Protein 2QMX (pdb70)

Organism: Chlorobaculum tepidum (strain ATCC 49652 / DSM 12025 / NBRC 103806 / TLS) (NCBI:txid194439)

Secondary structure (DSSP, 8-state):
--EEEEES-TTSHHHHHHHHHSEEEEES-HHHHHHHHHTTS-SEEEEEEEESSS-B-HHHHHHHHHSSEEEEEEEEEE---EEEE-SS--TTT--B---HHHHHHTHHHHHH-TTSB----S-HHHHH--TTTT-TTB-EEE-HHHHHHTTPEEEESS-SS----EEEEEEEEETT----TTSSS--EEEEEEEEEEEEEE--TTHHHHHHHHHHTTTPPEEEEEEEE-SSSTTEEEEEEEEES-TTSHHHHHHHHHHHTT---EEEEEEEEE--/--EEEEES-TTSHHHHHHTTTSEEEEES-HHHHHHHHTTTS-SEEEEEEEESSS-B-HHHHHHHHHSSEEEEEEEEEE---EEEE-TT--TTT--B---HHHHHHTHHHHHH-TTSB----S-HHHHH--TTTT-TTB-EEE-HHHHHHTT-EEEEE--SS-S--EEEEEEEEETT---STTSSS--EEEEEEEEEEEEEE--TTHHHHHHHHHHTTTPPEEEEEEEE-SSSTTEEEEEEEEES-TTSHHHHHHHHHHHHH---EEEEEEEEE--

Foldseek 3Di:
DQEAEDEDDFQALQVVVSVLWGHYDYDPDLVRNLVCQVVVVDQKYKAFQAWQVGGGDVVNVVCLVPRLKAFAAKEKTWFKKFKWFAPVADPVQAQEEFAPVVCVLLVVVCVVRVSYDYDHDPGQLVRLCNLVVVDRRYIYIGHPSSCVVSVIDGPDIRSRVDTRGMTMITMMGRNVDSDQPSTPDGFDPVFKKWKKKFKAQQDVCGVVQLVCLQVVLVWAWPDKDWDPDDPPPRMIMMITMTGDACVPVSNVSSVVSCVVGTCMGINHIYHYRYD/DFEEEFEDDFQDLQCVQSVLFHHYDYDPDVVCQQVCQVPVVGFKYKDWAAKPPPGGDPVVVVVLVVGQKAFAAKEKGFFKKFKWFAVVADLVQAQEEFAVVVLVQLVVLCVVRVSYYYDHDPGQLVRCCNLVVPDRRYIYIGHPRSCVVSVIDTHDIRRGPDNGIMIMITMMGGNVSSDPPNTPDAFDPPQKKWKKKFKAQDDPCVVVQLVCLQVVLVKAWDDWDWDADPPDDGMIMIITMTTDACPDPSNVSSVVSNVVGTCMDTSYIYHYRDD

B-factor: mean 60.49, std 7.12, range [40.37, 94.0]

Nearest PDB structures (foldseek):
  2qmx-assembly1_A  TM=1.004E+00  e=1.480E-61  Chlorobaculum tepidum TLS
  6vh5-assembly1_C  TM=8.980E-01  e=3.978E-28  Brucella abortus 2308
  7am0-assembly2_C  TM=8.735E-01  e=8.843E-26  Komagataeibacter europaeus
  7am0-assembly1_A  TM=8.720E-01  e=1.238E-24  Komagataeibacter europaeus
  7alz-assembly1_B  TM=8.518E-01  e=1.428E-12  Komagataeibacter europaeus

Sequence (550 aa):
NWLIAYQGEPGAYSEIAALRFGEPLPCESFDDVFSAVTEQKADYAVIPIENSLGGSIHQNYDLLLRRPVVILAETFVKVEHCLLGLPGASVETATKASHPQALVQCHNFFATHPQIRAEAAYDTAGSAKKVAESRDKSALAIASKRAGELYGLDILKENLADEEWNITRFFCIAHENNPDISHLKVRPDVARQKTSIVFALPNEQGSLFRALATFALRGIDLTKIESRPSRKKAFEYLFYADFIGHREDQNVHNALENLREFATVKVLGSYGVVNPNWLIAYQGEPGAYSEIAALRFGEPLPCESFDDVFSAVTEQKADYAVIPIENSLGGSIHQNYDLLLRRPVVILAETFVKVEHCLLGLPGASVETATKASHPQALVQCHNFFATHPQIRAEAAYDTAGSAKVAESRDKSALAIASKRAGELYGLDILKENLADEEWNITRFFCIAHENNPDISHLKVRPDVARQKTSIVFALPNEQGSLFRALATFALRGIDLTKIESRPSRKKAFEYLFYADFIGHREDQNVHNALENLREFATVKVLGSYGVVNP

InterPro domains:
  IPR001086 Prephenate dehydratase [PF00800] (6-180)
  IPR001086 Prephenate dehydratase [PS51171] (5-178)
  IPR002912 ACT domain [PF01842] (199-263)
  IPR002912 ACT domain [PS51671] (199-276)
  IPR008242 Bifunctional P-protein, chorismate mutase/prephenate dehydratase [PIRSF001500] (6-275)
  IPR018528 Prephenate dehydratase, conserved site [PS00858] (225-232)
  IPR045865 ACT-like domain [SSF55021] (194-276)

Solvent-accessible surface area: 23263 Å² total

CATH classification: 3.40.190.10 (+2 more: 3.40.190.10, 3.30.70.260)

Radius of gyration: 23.87 Å; Cα contacts (8 Å, |Δi|>4): 1376; chains: 2; bounding box: 59×63×48 Å

Structure (mmCIF, N/CA/C/O backbone):
data_2QMX
#
_entry.id   2QMX
#
_cell.length_a   86.870
_cell.length_b   127.886
_cell.length_c   56.595
_cell.angle_alpha   90.00
_cell.angle_beta   90.00
_cell.angle_gamma   90.00
#
_symmetry.space_group_name_H-M   'P 21 21 2'
#
loop_
_entity.id
_entity.type
_entity.pdbx_description
1 polymer 'Prephenate dehydratase'
2 non-polymer 'ACETATE ION'
3 non-polymer PHENYLALANINE
4 non-polymer 1,2-ETHANEDIOL
5 water water
#
loop_
_atom_site.group_PDB
_atom_site.id
_atom_site.type_symbol
_atom_site.label_atom_id
_atom_site.label_alt_id
_atom_site.label_comp_id
_atom_site.label_asym_id
_atom_site.label_entity_id
_atom_site.label_seq_id
_atom_site.pdbx_PDB_ins_code
_atom_site.Cartn_x
_atom_site.Cartn_y
_atom_site.Cartn_z
_atom_site.occupancy
_atom_site.B_iso_or_equiv
_atom_site.auth_seq_id
_atom_site.auth_comp_id
_atom_site.auth_asym_id
_atom_site.auth_atom_id
_atom_site.pdbx_PDB_model_num
ATOM 1 N N . ASN A 1 6 ? 35.417 29.422 25.976 1.00 68.68 3 ASN A N 1
ATOM 2 C CA . ASN A 1 6 ? 34.599 30.640 25.934 1.00 68.57 3 ASN A CA 1
ATOM 3 C C . ASN A 1 6 ? 33.458 30.333 26.874 1.00 68.56 3 ASN A C 1
ATOM 4 O O . ASN A 1 6 ? 32.961 29.206 26.887 1.00 69.19 3 ASN A O 1
ATOM 9 N N . TRP A 1 7 ? 33.063 31.310 27.692 1.00 67.86 4 TRP A N 1
ATOM 10 C CA . TRP A 1 7 ? 31.804 31.222 28.440 1.00 66.25 4 TRP A CA 1
ATOM 11 C C . TRP A 1 7 ? 30.777 32.131 27.811 1.00 64.87 4 TRP A C 1
ATOM 12 O O . TRP A 1 7 ? 29.767 32.451 28.426 1.00 65.05 4 TRP A O 1
ATOM 23 N N . LEU A 1 8 ? 31.020 32.526 26.572 1.00 62.69 5 LEU A N 1
ATOM 24 C CA . LEU A 1 8 ? 30.108 33.404 25.895 1.00 60.49 5 LEU A CA 1
ATOM 25 C C . LEU A 1 8 ? 28.913 32.603 25.388 1.00 59.06 5 LEU A C 1
ATOM 26 O O . LEU A 1 8 ? 29.093 31.464 24.906 1.00 58.79 5 LEU A O 1
ATOM 31 N N . ILE A 1 9 ? 27.706 33.176 25.545 1.00 56.05 6 ILE A N 1
ATOM 32 C CA . ILE A 1 9 ? 26.497 32.582 24.992 1.00 54.31 6 ILE A CA 1
ATOM 33 C C . ILE A 1 9 ? 25.949 33.532 23.950 1.00 54.78 6 ILE A C 1
ATOM 34 O O . ILE A 1 9 ? 25.392 34.595 24.301 1.00 55.24 6 ILE A O 1
ATOM 39 N N . ALA A 1 10 ? 26.144 33.189 22.675 1.00 55.12 7 ALA A N 1
ATOM 40 C CA . ALA A 1 10 ? 25.649 34.020 21.543 1.00 55.31 7 ALA A CA 1
ATOM 41 C C . ALA A 1 10 ? 24.165 34.170 21.625 1.00 55.65 7 ALA A C 1
ATOM 42 O O . ALA A 1 10 ? 23.453 33.198 21.832 1.00 56.31 7 ALA A O 1
ATOM 44 N N . TYR A 1 11 ? 23.666 35.372 21.430 1.00 55.94 8 TYR A N 1
ATOM 45 C CA . TYR A 1 11 ? 22.225 35.482 21.148 1.00 56.46 8 TYR A CA 1
ATOM 46 C C . TYR A 1 11 ? 21.880 36.656 20.217 1.00 56.04 8 TYR A C 1
ATOM 47 O O . TYR A 1 11 ? 22.655 37.560 20.010 1.00 55.10 8 TYR A O 1
ATOM 56 N N . GLN A 1 12 ? 20.682 36.597 19.668 1.00 57.02 9 GLN A N 1
ATOM 57 C CA . GLN A 1 12 ? 20.108 37.633 18.849 1.00 58.69 9 GLN A CA 1
ATOM 58 C C . GLN A 1 12 ? 19.368 38.723 19.667 1.00 59.00 9 GLN A C 1
ATOM 59 O O . GLN A 1 12 ? 18.339 38.452 20.323 1.00 58.58 9 GLN A O 1
ATOM 65 N N . GLY A 1 13 ? 19.877 39.956 19.595 1.00 58.72 10 GLY A N 1
ATOM 66 C CA . GLY A 1 13 ? 19.246 41.077 20.295 1.00 56.99 10 GLY A CA 1
ATOM 67 C C . GLY A 1 13 ? 20.275 41.890 21.067 1.00 56.84 10 GLY A C 1
ATOM 68 O O . GLY A 1 13 ? 21.506 41.840 20.773 1.00 55.73 10 GLY A O 1
ATOM 69 N N . GLU A 1 14 ? 19.774 42.601 22.078 1.00 55.16 11 GLU A N 1
ATOM 70 C CA . GLU A 1 14 ? 20.587 43.456 22.896 1.00 55.06 11 GLU A CA 1
ATOM 71 C C . GLU A 1 14 ? 20.256 43.254 24.349 1.00 54.62 11 GLU A C 1
ATOM 72 O O . GLU A 1 14 ? 19.397 42.420 24.661 1.00 55.84 11 GLU A O 1
ATOM 78 N N . PRO A 1 15 ? 21.019 43.906 25.260 1.00 54.11 12 PRO A N 1
ATOM 79 C CA . PRO A 1 15 ? 20.676 43.683 26.653 1.00 53.86 12 PRO A CA 1
ATOM 80 C C . PRO A 1 15 ? 19.236 43.998 27.024 1.00 55.14 12 PRO A C 1
ATOM 81 O O . PRO A 1 15 ? 18.615 44.989 26.559 1.00 54.36 12 PRO A O 1
ATOM 85 N N . GLY A 1 16 ? 18.708 43.097 27.837 1.00 55.78 13 GLY A N 1
ATOM 86 C CA . GLY A 1 16 ? 17.344 43.200 28.309 1.00 57.27 13 GLY A CA 1
ATOM 87 C C . GLY A 1 16 ? 16.298 42.467 27.492 1.00 57.64 13 GLY A C 1
ATOM 88 O O . GLY A 1 16 ? 15.158 42.323 27.999 1.00 58.64 13 GLY A O 1
ATOM 89 N N . ALA A 1 17 ? 16.650 42.098 26.237 1.00 56.25 14 ALA A N 1
ATOM 90 C CA . ALA A 1 17 ? 15.875 41.199 25.379 1.00 55.38 14 ALA A CA 1
ATOM 91 C C . ALA A 1 17 ? 15.619 39.863 26.090 1.00 55.14 14 ALA A C 1
ATOM 92 O O . ALA A 1 17 ? 16.477 39.359 26.852 1.00 53.65 14 ALA A O 1
ATOM 94 N N . TYR A 1 18 ? 14.459 39.254 25.815 1.00 55.50 15 TYR A N 1
ATOM 95 C CA . TYR A 1 18 ? 14.141 37.973 26.455 1.00 55.03 15 TYR A CA 1
ATOM 96 C C . TYR A 1 18 ? 15.171 36.886 26.145 1.00 55.61 15 TYR A C 1
ATOM 97 O O . TYR A 1 18 ? 15.474 36.104 27.022 1.00 54.92 15 TYR A O 1
ATOM 106 N N . SER A 1 19 ? 15.663 36.871 24.896 1.00 55.92 16 SER A N 1
ATOM 107 C CA . SER A 1 19 ? 16.835 36.113 24.437 1.00 56.76 16 SER A CA 1
ATOM 108 C C . SER A 1 19 ? 18.107 36.237 25.306 1.00 57.31 16 SER A C 1
ATOM 109 O O . SER A 1 19 ? 18.834 35.292 25.436 1.00 57.13 16 SER A O 1
ATOM 112 N N . GLU A 1 20 ? 18.383 37.423 25.810 1.00 57.81 17 GLU A N 1
ATOM 113 C CA . GLU A 1 20 ? 19.483 37.651 26.721 1.00 58.27 17 GLU A CA 1
ATOM 114 C C . GLU A 1 20 ? 19.157 37.009 28.040 1.00 58.93 17 GLU A C 1
ATOM 115 O O . GLU A 1 20 ? 19.955 36.321 28.616 1.00 59.32 17 GLU A O 1
ATOM 121 N N . ILE A 1 21 ? 17.951 37.236 28.495 1.00 58.08 18 ILE A N 1
ATOM 122 C CA . ILE A 1 21 ? 17.458 36.611 29.737 1.00 57.86 18 ILE A CA 1
ATOM 123 C C . ILE A 1 21 ? 17.802 35.128 29.727 1.00 57.68 18 ILE A C 1
ATOM 124 O O . ILE A 1 21 ? 18.305 34.575 30.733 1.00 59.65 18 ILE A O 1
ATOM 129 N N . ALA A 1 22 ? 17.579 34.499 28.594 1.00 56.21 19 ALA A N 1
ATOM 130 C CA . ALA A 1 22 ? 17.870 33.078 28.436 1.00 56.20 19 ALA A CA 1
ATOM 131 C C . ALA A 1 22 ? 19.341 32.820 28.433 1.00 56.04 19 ALA A C 1
ATOM 132 O O . ALA A 1 22 ? 19.792 31.838 29.024 1.00 56.29 19 ALA A O 1
ATOM 134 N N . ALA A 1 23 ? 20.125 33.679 27.786 1.00 55.38 20 ALA A N 1
ATOM 135 C CA . ALA A 1 23 ? 21.555 33.366 27.713 1.00 55.30 20 ALA A CA 1
ATOM 136 C C . ALA A 1 23 ? 22.175 33.524 29.094 1.00 54.24 20 ALA A C 1
ATOM 137 O O . ALA A 1 23 ? 23.017 32.756 29.456 1.00 54.44 20 ALA A O 1
ATOM 139 N N . LEU A 1 24 ? 21.688 34.488 29.862 1.00 53.91 21 LEU A N 1
ATOM 140 C CA . LEU A 1 24 ? 21.987 34.596 31.281 1.00 53.93 21 LEU A CA 1
ATOM 141 C C . LEU A 1 24 ? 21.815 33.351 32.136 1.00 53.00 21 LEU A C 1
ATOM 142 O O . LEU A 1 24 ? 22.588 33.194 33.103 1.00 52.35 21 LEU A O 1
ATOM 147 N N . ARG A 1 25 ? 20.866 32.473 31.777 1.00 51.61 22 ARG A N 1
ATOM 148 C CA . ARG A 1 25 ? 20.639 31.220 32.535 1.00 52.02 22 ARG A CA 1
ATOM 149 C C . ARG A 1 25 ? 21.790 30.245 32.268 1.00 52.21 22 ARG A C 1
ATOM 150 O O . ARG A 1 25 ? 22.080 29.372 33.085 1.00 51.84 22 ARG A O 1
ATOM 158 N N . PHE A 1 26 ? 22.472 30.466 31.136 1.00 53.26 23 PHE A N 1
ATOM 159 C CA . PHE A 1 26 ? 23.684 29.716 30.729 1.00 54.21 23 PHE A CA 1
ATOM 160 C C . PHE A 1 26 ? 25.071 30.356 30.865 1.00 54.59 23 PHE A C 1
ATOM 161 O O . PHE A 1 26 ? 26.047 29.626 31.081 1.00 54.73 23 PHE A O 1
ATOM 169 N N . GLY A 1 27 ? 25.187 31.682 30.738 1.00 55.09 24 GLY A N 1
ATOM 170 C CA . GLY A 1 27 ? 26.505 32.312 30.855 1.00 54.82 24 GLY A CA 1
ATOM 171 C C . GLY A 1 27 ? 26.592 33.790 30.504 1.00 55.30 24 GLY A C 1
ATOM 172 O O . GLY A 1 27 ? 25.692 34.579 30.811 1.00 55.28 24 GLY A O 1
ATOM 173 N N . GLU A 1 28 ? 27.694 34.158 29.865 1.00 55.13 25 GLU A N 1
ATOM 174 C CA . GLU A 1 28 ? 27.972 35.541 29.568 1.00 56.69 25 GLU A CA 1
ATOM 175 C C . GLU A 1 28 ? 27.469 35.834 28.157 1.00 56.67 25 GLU A C 1
ATOM 176 O O . GLU A 1 28 ? 27.943 35.243 27.180 1.00 57.17 25 GLU A O 1
ATOM 182 N N . PRO A 1 29 ? 26.447 36.704 28.049 1.00 56.72 26 PRO A N 1
ATOM 183 C CA . PRO A 1 29 ? 25.807 36.895 26.723 1.00 56.40 26 PRO A CA 1
ATOM 184 C C . PRO A 1 29 ? 26.678 37.675 25.718 1.00 56.02 26 PRO A C 1
ATOM 185 O O . PRO A 1 29 ? 27.193 38.708 26.042 1.00 56.31 26 PRO A O 1
ATOM 189 N N . LEU A 1 30 ? 26.828 37.147 24.517 1.00 55.88 27 LEU A N 1
ATOM 190 C CA . LEU A 1 30 ? 27.380 37.863 23.413 1.00 55.16 27 LEU A CA 1
ATOM 191 C C . LEU A 1 30 ? 26.231 38.177 22.552 1.00 55.18 27 LEU A C 1
ATOM 192 O O . LEU A 1 30 ? 25.769 37.286 21.890 1.00 55.69 27 LEU A O 1
ATOM 197 N N . PRO A 1 31 ? 25.846 39.463 22.425 1.00 55.77 28 PRO A N 1
ATOM 198 C CA . PRO A 1 31 ? 24.711 39.755 21.540 1.00 55.24 28 PRO A CA 1
ATOM 199 C C . PRO A 1 31 ? 25.137 39.757 20.066 1.00 56.64 28 PRO A C 1
ATOM 200 O O . PRO A 1 31 ? 26.303 40.105 19.739 1.00 53.10 28 PRO A O 1
ATOM 204 N N . CYS A 1 32 ? 24.165 39.407 19.206 1.00 57.82 29 CYS A N 1
ATOM 205 C CA . CYS A 1 32 ? 24.390 39.232 17.787 1.00 60.29 29 CYS A CA 1
ATOM 206 C C . CYS A 1 32 ? 23.278 39.879 16.928 1.00 62.05 29 CYS A C 1
ATOM 207 O O . CYS A 1 32 ? 22.133 40.007 17.352 1.00 61.04 29 CYS A O 1
ATOM 210 N N . GLU A 1 33 ? 23.611 40.261 15.697 1.00 64.23 30 GLU A N 1
ATOM 211 C CA . GLU A 1 33 ? 22.641 40.962 14.892 1.00 66.68 30 GLU A CA 1
ATOM 212 C C . GLU A 1 33 ? 21.490 40.032 14.560 1.00 67.71 30 GLU A C 1
ATOM 213 O O . GLU A 1 33 ? 20.305 40.444 14.592 1.00 68.04 30 GLU A O 1
ATOM 219 N N . SER A 1 34 ? 21.818 38.766 14.282 1.00 68.43 31 SER A N 1
ATOM 220 C CA . SER A 1 34 ? 20.800 37.813 13.795 1.00 68.04 31 SER A CA 1
ATOM 221 C C . SER A 1 34 ? 20.969 36.322 14.204 1.00 68.28 31 SER A C 1
ATOM 222 O O . SER A 1 34 ? 21.964 35.892 14.849 1.00 66.83 31 SER A O 1
ATOM 225 N N . PHE A 1 35 ? 19.962 35.543 13.812 1.00 68.30 32 PHE A N 1
ATOM 226 C CA . PHE A 1 35 ? 19.944 34.103 14.080 1.00 67.93 32 PHE A CA 1
ATOM 227 C C . PHE A 1 35 ? 21.150 33.517 13.350 1.00 67.89 32 PHE A C 1
ATOM 228 O O . PHE A 1 35 ? 22.000 32.857 13.930 1.00 68.83 32 PHE A O 1
ATOM 236 N N . ASP A 1 36 ? 21.223 33.831 12.064 1.00 67.13 33 ASP A N 1
ATOM 237 C CA . ASP A 1 36 ? 22.242 33.378 11.183 1.00 65.96 33 ASP A CA 1
ATOM 238 C C . ASP A 1 36 ? 23.604 33.746 11.822 1.00 65.78 33 ASP A C 1
ATOM 239 O O . ASP A 1 36 ? 24.455 32.890 11.992 1.00 66.53 33 ASP A O 1
ATOM 244 N N . ASP A 1 37 ? 23.775 34.997 12.228 1.00 64.78 34 ASP A N 1
ATOM 245 C CA . ASP A 1 37 ? 24.905 35.431 13.060 1.00 64.74 34 ASP A CA 1
ATOM 246 C C . ASP A 1 37 ? 25.174 34.658 14.396 1.00 64.68 34 ASP A C 1
ATOM 247 O O . ASP A 1 37 ? 26.340 34.449 14.753 1.00 64.15 34 ASP A O 1
ATOM 252 N N . VAL A 1 38 ? 24.117 34.220 15.100 1.00 64.33 35 VAL A N 1
ATOM 253 C CA . VAL A 1 38 ? 24.228 33.506 16.389 1.00 64.44 35 VAL A CA 1
ATOM 254 C C . VAL A 1 38 ? 24.829 32.127 16.153 1.00 64.96 35 VAL A C 1
ATOM 255 O O . VAL A 1 38 ? 25.798 31.720 16.836 1.00 65.84 35 VAL A O 1
ATOM 259 N N . PHE A 1 39 ? 24.262 31.393 15.189 1.00 63.68 36 PHE A N 1
ATOM 260 C CA . PHE A 1 39 ? 24.897 30.137 14.773 1.00 63.44 36 PHE A CA 1
ATOM 261 C C . PHE A 1 39 ? 26.349 30.293 14.351 1.00 62.16 36 PHE A C 1
ATOM 262 O O . PHE A 1 39 ? 27.125 29.398 14.560 1.00 62.18 36 PHE A O 1
ATOM 270 N N . SER A 1 40 ? 26.717 31.418 13.762 1.00 62.96 37 SER A N 1
ATOM 271 C CA . SER A 1 40 ? 28.098 31.602 13.243 1.00 63.78 37 SER A CA 1
ATOM 272 C C . SER A 1 40 ? 29.155 31.959 14.316 1.00 63.34 37 SER A C 1
ATOM 273 O O . SER A 1 40 ? 30.354 31.689 14.156 1.00 63.23 37 SER A O 1
ATOM 276 N N . ALA A 1 41 ? 28.701 32.591 15.395 1.00 63.25 38 ALA A N 1
ATOM 277 C CA . ALA A 1 41 ? 29.532 32.842 16.558 1.00 63.12 38 ALA A CA 1
ATOM 278 C C . ALA A 1 41 ? 30.035 31.475 17.101 1.00 63.26 38 ALA A C 1
ATOM 279 O O . ALA A 1 41 ? 31.183 31.354 17.529 1.00 62.27 38 ALA A O 1
ATOM 281 N N . VAL A 1 42 ? 29.162 30.453 17.049 1.00 63.94 39 VAL A N 1
ATOM 282 C CA . VAL A 1 42 ? 29.533 29.094 17.467 1.00 64.15 39 VAL A CA 1
ATOM 283 C C . VAL A 1 42 ? 30.456 28.436 16.442 1.00 65.56 39 VAL A C 1
ATOM 284 O O . VAL A 1 42 ? 31.595 28.078 16.789 1.00 65.27 39 VAL A O 1
ATOM 288 N N . THR A 1 43 ? 29.999 28.324 15.189 1.00 66.99 40 THR A N 1
ATOM 289 C CA . THR A 1 43 ? 30.839 27.776 14.076 1.00 68.33 40 THR A CA 1
ATOM 290 C C . THR A 1 43 ? 32.276 28.322 14.104 1.00 69.35 40 THR A C 1
ATOM 291 O O . THR A 1 43 ? 33.254 27.557 14.229 1.00 70.75 40 THR A O 1
ATOM 295 N N . GLU A 1 44 ? 32.431 29.638 14.017 1.00 70.04 41 GLU A N 1
ATOM 296 C CA . GLU A 1 44 ? 33.778 30.172 13.891 1.00 70.37 41 GLU A CA 1
ATOM 297 C C . GLU A 1 44 ? 34.478 30.500 15.215 1.00 69.21 41 GLU A C 1
ATOM 298 O O . GLU A 1 44 ? 35.527 31.132 15.228 1.00 69.36 41 GLU A O 1
ATOM 304 N N . GLN A 1 45 ? 33.903 30.012 16.311 1.00 68.36 42 GLN A N 1
ATOM 305 C CA . GLN A 1 45 ? 34.559 29.942 17.626 1.00 67.27 42 GLN A CA 1
ATOM 306 C C . GLN A 1 45 ? 34.689 31.270 18.349 1.00 66.36 42 GLN A C 1
ATOM 307 O O . GLN A 1 45 ? 35.574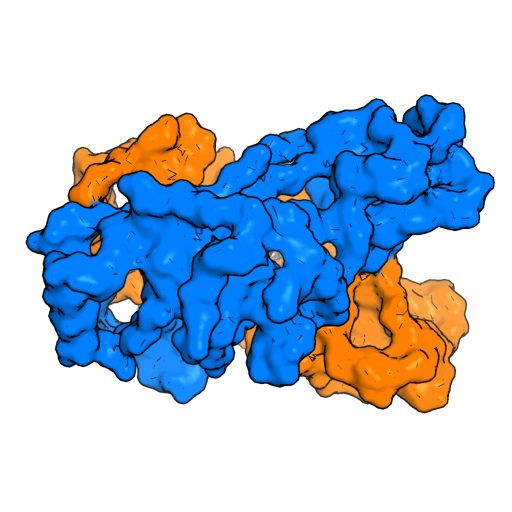 31.452 19.200 1.00 65.24 42 GLN A O 1
ATOM 313 N N . LYS A 1 46 ? 33.775 32.191 18.029 1.00 65.22 43 LYS A N 1
ATOM 314 C CA . LYS A 1 46 ? 33.643 33.441 18.811 1.00 64.77 43 LYS A CA 1
ATOM 315 C C . LYS A 1 46 ? 33.077 33.120 20.211 1.00 63.05 43 LYS A C 1
ATOM 316 O O . LYS A 1 46 ? 33.494 33.722 21.221 1.00 63.30 43 LYS A O 1
ATOM 322 N N . ALA A 1 47 ? 32.186 32.126 20.232 1.00 60.32 44 ALA A N 1
ATOM 323 C CA . ALA A 1 47 ? 31.462 31.659 21.394 1.00 58.55 44 ALA A CA 1
ATOM 324 C C . ALA A 1 47 ? 31.324 30.130 21.374 1.00 57.72 44 ALA A C 1
ATOM 325 O O . ALA A 1 47 ? 31.094 29.493 20.321 1.00 57.11 44 ALA A O 1
ATOM 327 N N . ASP A 1 48 ? 31.483 29.541 22.555 1.00 56.62 45 ASP A N 1
ATOM 328 C CA . ASP A 1 48 ? 31.206 28.120 22.742 1.00 56.30 45 ASP A CA 1
ATOM 329 C C . ASP A 1 48 ? 29.710 27.762 22.699 1.00 55.19 45 ASP A C 1
ATOM 330 O O . ASP A 1 48 ? 29.336 26.676 22.349 1.00 54.09 45 ASP A O 1
ATOM 335 N N . TYR A 1 49 ? 28.864 28.690 23.084 1.00 55.06 46 TYR A N 1
ATOM 336 C CA . TYR A 1 49 ? 27.452 28.384 23.268 1.00 55.38 46 TYR A CA 1
ATOM 337 C C . TYR A 1 49 ? 26.595 29.427 22.608 1.00 56.10 46 TYR A C 1
ATOM 338 O O . TYR A 1 49 ? 27.089 30.453 22.069 1.00 56.09 46 TYR A O 1
ATOM 347 N N . ALA A 1 50 ? 25.304 29.147 22.650 1.00 56.17 47 ALA A N 1
ATOM 348 C CA . ALA A 1 50 ? 24.307 30.007 22.072 1.00 56.70 47 ALA A CA 1
ATOM 349 C C . ALA A 1 50 ? 22.999 29.471 22.538 1.00 57.21 47 ALA A C 1
ATOM 350 O O . ALA A 1 50 ? 22.875 28.278 22.812 1.00 58.63 47 ALA A O 1
ATOM 352 N N . VAL A 1 51 ? 22.008 30.344 22.586 1.00 58.13 48 VAL A N 1
ATOM 353 C CA . VAL A 1 51 ? 20.658 30.008 22.999 1.00 57.90 48 VAL A CA 1
ATOM 354 C C . VAL A 1 51 ? 19.809 30.452 21.804 1.00 58.58 48 VAL A C 1
ATOM 355 O O . VAL A 1 51 ? 19.930 31.583 21.383 1.00 58.32 48 VAL A O 1
ATOM 359 N N . ILE A 1 52 ? 19.008 29.562 21.210 1.00 60.01 49 ILE A N 1
ATOM 360 C CA . ILE A 1 52 ? 18.080 29.985 20.117 1.00 61.15 49 ILE A CA 1
ATOM 361 C C . ILE A 1 52 ? 16.604 29.728 20.445 1.00 59.45 49 ILE A C 1
ATOM 362 O O . ILE A 1 52 ? 16.228 28.683 20.972 1.00 59.64 49 ILE A O 1
ATOM 367 N N . PRO A 1 53 ? 15.770 30.706 20.129 1.00 57.73 50 PRO A N 1
ATOM 368 C CA . PRO A 1 53 ? 14.380 30.544 20.409 1.00 55.96 50 PRO A CA 1
ATOM 369 C C . PRO A 1 53 ? 13.901 29.557 19.395 1.00 56.95 50 PRO A C 1
ATOM 370 O O . PRO A 1 53 ? 14.202 29.729 18.145 1.00 56.86 50 PRO A O 1
ATOM 374 N N . ILE A 1 54 ? 13.159 28.551 19.877 1.00 54.66 51 ILE A N 1
ATOM 375 C CA . ILE A 1 54 ? 12.739 27.496 18.978 1.00 56.30 51 ILE A CA 1
ATOM 376 C C . ILE A 1 54 ? 11.216 27.465 18.683 1.00 57.20 51 ILE A C 1
ATOM 377 O O . ILE A 1 54 ? 10.792 27.124 17.565 1.00 56.07 51 ILE A O 1
ATOM 382 N N . GLU A 1 55 ? 10.434 27.911 19.684 1.00 58.00 52 GLU A N 1
ATOM 383 C CA . GLU A 1 55 ? 8.972 27.956 19.651 1.00 58.32 52 GLU A CA 1
ATOM 384 C C . GLU A 1 55 ? 8.524 28.964 20.672 1.00 56.98 52 GLU A C 1
ATOM 385 O O . GLU A 1 55 ? 9.175 29.167 21.690 1.00 57.50 52 GLU A O 1
ATOM 391 N N . ASN A 1 56 ? 7.336 29.503 20.438 1.00 56.94 53 ASN A N 1
ATOM 392 C CA . ASN A 1 56 ? 6.665 30.393 21.330 1.00 56.29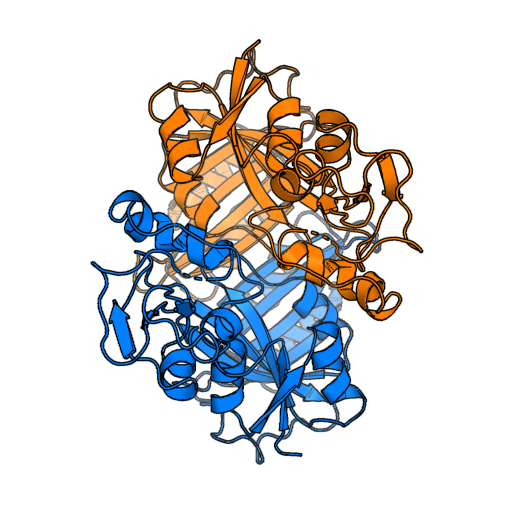 53 ASN A CA 1
ATOM 393 C C . ASN A 1 56 ? 5.237 29.914 21.325 1.00 56.98 53 ASN A C 1
ATOM 394 O O . ASN A 1 56 ? 4.623 29.608 20.270 1.00 56.26 53 ASN A O 1
ATOM 399 N N . SER A 1 57 ? 4.716 29.837 22.539 1.00 58.07 54 SER A N 1
ATOM 400 C CA . SER A 1 57 ? 3.344 29.453 22.814 1.00 59.07 54 SER A CA 1
ATOM 401 C C . SER A 1 57 ? 2.275 30.217 21.980 1.00 59.23 54 SER A C 1
ATOM 402 O O . SER A 1 57 ? 1.217 29.692 21.718 1.00 61.04 54 SER A O 1
ATOM 405 N N . LEU A 1 58 ? 2.538 31.446 21.573 1.00 58.92 55 LEU A N 1
ATOM 406 C CA . LEU A 1 58 ? 1.544 32.278 20.873 1.00 58.52 55 LEU A CA 1
ATOM 407 C C . LEU A 1 58 ? 1.792 32.246 19.338 1.00 58.58 55 LEU A C 1
ATOM 408 O O . LEU A 1 58 ? 0.836 32.309 18.526 1.00 57.67 55 LEU A O 1
ATOM 413 N N . GLY A 1 59 ? 3.071 32.230 18.960 1.00 57.00 56 GLY A N 1
ATOM 414 C CA . GLY A 1 59 ? 3.451 31.978 17.592 1.00 59.55 56 GLY A CA 1
ATOM 415 C C . GLY A 1 59 ? 3.677 30.478 17.360 1.00 60.36 56 GLY A C 1
ATOM 416 O O . GLY A 1 59 ? 2.966 29.599 17.858 1.00 62.48 56 GLY A O 1
ATOM 417 N N . GLY A 1 60 ? 4.634 30.150 16.546 1.00 60.35 57 GLY A N 1
ATOM 418 C CA . GLY A 1 60 ? 4.857 28.758 16.266 1.00 59.39 57 GLY A CA 1
ATOM 419 C C . GLY A 1 60 ? 6.260 28.384 16.684 1.00 59.85 57 GLY A C 1
ATOM 420 O O . GLY A 1 60 ? 6.935 29.052 17.507 1.00 59.18 57 GLY A O 1
ATOM 421 N N . SER A 1 61 ? 6.634 27.255 16.124 1.00 60.28 58 SER A N 1
ATOM 422 C CA . SER A 1 61 ? 7.979 26.821 15.903 1.00 59.89 58 SER A CA 1
ATOM 423 C C . SER A 1 61 ? 8.693 27.796 15.001 1.00 60.71 58 SER A C 1
ATOM 424 O O . SER A 1 61 ? 8.094 28.297 14.051 1.00 61.12 58 SER A O 1
ATOM 427 N N . ILE A 1 62 ? 9.961 28.093 15.313 1.00 60.19 59 ILE A N 1
ATOM 428 C CA . ILE A 1 62 ? 10.731 28.944 14.424 1.00 60.19 59 ILE A CA 1
ATOM 429 C C . ILE A 1 62 ? 11.525 28.116 13.404 1.00 59.63 59 ILE A C 1
ATOM 430 O O . ILE A 1 62 ? 12.682 27.704 13.663 1.00 59.33 59 ILE A O 1
ATOM 435 N N . HIS A 1 63 ? 10.902 27.931 12.224 1.00 60.02 60 HIS A N 1
ATOM 436 C CA . HIS A 1 63 ? 11.433 27.031 11.154 1.00 59.40 60 HIS A CA 1
ATOM 437 C C . HIS A 1 63 ? 12.780 27.447 10.584 1.00 58.83 60 HIS A C 1
ATOM 438 O O . HIS A 1 63 ? 13.583 26.618 10.150 1.00 60.49 60 HIS A O 1
ATOM 445 N N . GLN A 1 64 ? 13.044 28.732 10.623 1.00 59.33 61 GLN A N 1
ATOM 446 C CA . GLN A 1 64 ? 14.381 29.296 10.373 1.00 60.28 61 GLN A CA 1
ATOM 447 C C . GLN A 1 64 ? 15.486 28.763 11.275 1.00 59.50 61 GLN A C 1
ATOM 448 O O . GLN A 1 64 ? 16.601 28.599 10.822 1.00 59.44 61 GLN A O 1
ATOM 454 N N . ASN A 1 65 ? 15.185 28.623 12.571 1.00 60.04 62 ASN A N 1
ATOM 455 C CA . ASN A 1 65 ? 16.127 28.166 13.575 1.00 59.81 62 ASN A CA 1
ATOM 456 C C . ASN A 1 65 ? 16.318 26.629 13.434 1.00 60.06 62 ASN A C 1
ATOM 457 O O . ASN A 1 65 ? 17.460 26.195 13.224 1.00 59.98 62 ASN A O 1
ATOM 462 N N . TYR A 1 66 ? 15.226 25.846 13.394 1.00 58.78 63 TYR A N 1
ATOM 463 C CA . TYR A 1 66 ? 15.255 24.496 12.762 1.00 59.77 63 TYR A CA 1
ATOM 464 C C . TYR A 1 66 ? 16.013 24.257 11.433 1.00 60.68 63 TYR A C 1
ATOM 465 O O . TYR A 1 66 ? 16.676 23.195 11.339 1.00 60.79 63 TYR A O 1
ATOM 474 N N . ASP A 1 67 ? 15.884 25.106 10.387 1.00 59.95 64 ASP A N 1
ATOM 475 C CA . ASP A 1 67 ? 16.783 24.806 9.222 1.00 61.45 64 ASP A CA 1
ATOM 476 C C . ASP A 1 67 ? 18.251 24.968 9.604 1.00 60.07 64 ASP A C 1
ATOM 477 O O . ASP A 1 67 ? 19.142 24.264 9.089 1.00 60.13 64 ASP A O 1
ATOM 482 N N . LEU A 1 68 ? 18.506 25.906 10.505 1.00 59.00 65 LEU A N 1
ATOM 483 C CA . LEU A 1 68 ? 19.884 26.104 11.009 1.00 58.57 65 LEU A CA 1
ATOM 484 C C . LEU A 1 68 ? 20.349 24.993 11.955 1.00 58.39 65 LEU A C 1
ATOM 485 O O . LEU A 1 68 ? 21.492 24.559 11.893 1.00 60.87 65 LEU A O 1
ATOM 490 N N . LEU A 1 69 ? 19.488 24.476 12.786 1.00 57.48 66 LEU A N 1
ATOM 491 C CA . LEU A 1 69 ? 19.875 23.363 13.649 1.00 58.18 66 LEU A CA 1
ATOM 492 C C . LEU A 1 69 ? 20.232 22.130 12.800 1.00 59.67 66 LEU A C 1
ATOM 493 O O . LEU A 1 69 ? 21.208 21.393 13.055 1.00 59.31 66 LEU A O 1
ATOM 498 N N . LEU A 1 70 ? 19.407 21.923 11.773 1.00 60.28 67 LEU A N 1
ATOM 499 C CA . LEU A 1 70 ? 19.614 20.936 10.747 1.00 60.23 67 LEU A CA 1
ATOM 500 C C . LEU A 1 70 ? 20.923 21.131 9.994 1.00 61.01 67 LEU A C 1
ATOM 501 O O . LEU A 1 70 ? 21.697 20.167 9.858 1.00 61.98 67 LEU A O 1
ATOM 506 N N . ARG A 1 71 ? 21.205 22.340 9.504 1.00 60.84 68 ARG A N 1
ATOM 507 C CA . ARG A 1 71 ? 22.412 22.521 8.707 1.00 61.59 68 ARG A CA 1
ATOM 508 C C . ARG A 1 71 ? 23.709 22.812 9.479 1.00 60.75 68 ARG A C 1
ATOM 509 O O . ARG A 1 71 ? 24.825 22.584 8.973 1.00 61.01 68 ARG A O 1
ATOM 517 N N . ARG A 1 72 ? 23.582 23.356 10.675 1.00 58.81 69 ARG A N 1
ATOM 518 C CA . ARG A 1 72 ? 24.788 23.730 11.404 1.00 57.84 69 ARG A CA 1
ATOM 519 C C . ARG A 1 72 ? 25.338 22.561 12.179 1.00 56.09 69 ARG A C 1
ATOM 520 O O . ARG A 1 72 ? 24.575 21.819 12.794 1.00 55.12 69 ARG A O 1
ATOM 528 N N . PRO A 1 73 ? 26.679 22.405 12.159 1.00 55.45 70 PRO A N 1
ATOM 529 C CA . PRO A 1 73 ? 27.328 21.313 12.879 1.00 54.69 70 PRO A CA 1
ATOM 530 C C . PRO A 1 73 ? 27.283 21.641 14.372 1.00 53.90 70 PRO A C 1
ATOM 531 O O . PRO A 1 73 ? 28.282 21.923 15.041 1.00 54.54 70 PRO A O 1
ATOM 535 N N . VAL A 1 74 ? 26.091 21.536 14.875 1.00 53.02 71 VAL A N 1
ATOM 536 C CA . VAL A 1 74 ? 25.758 22.100 16.112 1.00 54.31 71 VAL A CA 1
ATOM 537 C C . VAL A 1 74 ? 25.040 20.974 16.894 1.00 55.33 71 VAL A C 1
ATOM 538 O O . VAL A 1 74 ? 24.696 19.953 16.291 1.00 55.89 71 VAL A O 1
ATOM 542 N N . VAL A 1 75 ? 24.868 21.121 18.209 1.00 55.91 72 VAL A N 1
ATOM 543 C CA . VAL A 1 75 ? 24.179 20.119 19.046 1.00 57.10 72 VAL A CA 1
ATOM 544 C C . VAL A 1 75 ? 23.485 20.809 20.249 1.00 58.26 72 VAL A C 1
ATOM 545 O O . VAL A 1 75 ? 24.145 21.620 20.977 1.00 59.13 72 VAL A O 1
ATOM 549 N N . ILE A 1 76 ? 22.227 20.447 20.520 1.00 57.38 73 ILE A N 1
ATOM 550 C CA . ILE A 1 76 ? 21.606 20.930 21.740 1.00 57.05 73 ILE A CA 1
ATOM 551 C C . ILE A 1 76 ? 22.063 20.297 23.060 1.00 56.64 73 ILE A C 1
ATOM 552 O O . ILE A 1 76 ? 22.176 19.069 23.213 1.00 58.43 73 ILE A O 1
ATOM 557 N N . LEU A 1 77 ? 22.331 21.159 24.011 1.00 54.76 74 LEU A N 1
ATOM 558 C CA . LEU A 1 77 ? 22.845 20.812 25.297 1.00 51.97 74 LEU A CA 1
ATOM 559 C C . LEU A 1 77 ? 21.827 21.068 26.421 1.00 51.97 74 LEU A C 1
ATOM 560 O O . LEU A 1 77 ? 21.970 20.539 27.512 1.00 52.50 74 LEU A O 1
ATOM 565 N N . ALA A 1 78 ? 20.787 21.874 26.190 1.00 51.94 75 ALA A N 1
ATOM 566 C CA . ALA A 1 78 ? 19.819 22.122 27.256 1.00 52.24 75 ALA A CA 1
ATOM 567 C C . ALA A 1 78 ? 18.717 22.800 26.659 1.00 51.82 75 ALA A C 1
ATOM 568 O O . ALA A 1 78 ? 18.907 23.397 25.620 1.00 54.48 75 ALA A O 1
ATOM 570 N N . GLU A 1 79 ? 17.546 22.746 27.276 1.00 52.21 76 GLU A N 1
ATOM 571 C CA . GLU A 1 79 ? 16.475 23.645 26.863 1.00 53.05 76 GLU A CA 1
ATOM 572 C C . GLU A 1 79 ? 16.167 24.588 28.015 1.00 53.39 76 GLU A C 1
ATOM 573 O O . GLU A 1 79 ? 16.419 24.296 29.226 1.00 53.06 76 GLU A O 1
ATOM 579 N N . THR A 1 80 ? 15.727 25.786 27.675 1.00 53.46 77 THR A N 1
ATOM 580 C CA . THR A 1 80 ? 15.057 26.647 28.619 1.00 54.00 77 THR A CA 1
ATOM 581 C C . THR A 1 80 ? 13.798 27.359 28.150 1.00 54.97 77 THR A C 1
ATOM 582 O O . THR A 1 80 ? 13.550 27.509 26.981 1.00 54.76 77 THR A O 1
ATOM 586 N N . PHE A 1 81 ? 12.994 27.744 29.119 1.00 54.75 78 PHE A N 1
ATOM 587 C CA . PHE A 1 81 ? 11.664 28.326 28.957 1.00 55.45 78 PHE A CA 1
ATOM 588 C C . PHE A 1 81 ? 11.526 29.722 29.549 1.00 55.75 78 PHE A C 1
ATOM 589 O O . PHE A 1 81 ? 11.523 29.939 30.782 1.00 55.67 78 PHE A O 1
ATOM 597 N N . VAL A 1 82 ? 11.322 30.683 28.662 1.00 56.37 79 VAL A N 1
ATOM 598 C CA . VAL A 1 82 ? 11.173 32.056 29.124 1.00 56.41 79 VAL A CA 1
ATOM 599 C C . VAL A 1 82 ? 9.765 32.556 29.015 1.00 56.54 79 VAL A C 1
ATOM 600 O O . VAL A 1 82 ? 9.235 32.616 27.957 1.00 55.53 79 VAL A O 1
ATOM 604 N N . LYS A 1 83 ? 9.221 32.980 30.151 1.00 58.88 80 LYS A N 1
ATOM 605 C CA . LYS A 1 83 ? 7.879 33.596 30.226 1.00 60.89 80 LYS A CA 1
ATOM 606 C C . LYS A 1 83 ? 7.970 35.082 29.836 1.00 61.64 80 LYS A C 1
ATOM 607 O O . LYS A 1 83 ? 8.517 35.931 30.589 1.00 62.54 80 LYS A O 1
ATOM 613 N N . VAL A 1 84 ? 7.492 35.376 28.626 1.00 61.90 81 VAL A N 1
ATOM 614 C CA . VAL A 1 84 ? 7.513 36.723 28.108 1.00 61.83 81 VAL A CA 1
ATOM 615 C C . VAL A 1 84 ? 6.477 37.555 28.835 1.00 63.63 81 VAL A C 1
ATOM 616 O O . VAL A 1 84 ? 5.279 37.553 28.487 1.00 65.18 81 VAL A O 1
ATOM 620 N N . GLU A 1 85 ? 6.909 38.257 29.873 1.00 64.27 82 GLU A N 1
ATOM 621 C CA . GLU A 1 85 ? 5.972 39.123 30.578 1.00 65.66 82 GLU A CA 1
ATOM 622 C C . GLU A 1 85 ? 6.310 40.617 30.430 1.00 64.79 82 GLU A C 1
ATOM 623 O O . GLU A 1 85 ? 7.351 41.055 30.844 1.00 65.03 82 GLU A O 1
ATOM 629 N N . HIS A 1 86 ? 5.430 41.400 29.835 1.00 64.65 83 HIS A N 1
ATOM 630 C CA . HIS A 1 86 ? 5.767 42.757 29.573 1.00 64.51 83 HIS A CA 1
ATOM 631 C C . HIS A 1 86 ? 5.655 43.565 30.793 1.00 64.77 83 HIS A C 1
ATOM 632 O O . HIS A 1 86 ? 4.776 43.315 31.622 1.00 65.13 83 HIS A O 1
ATOM 639 N N . CYS A 1 87 ? 6.591 44.506 30.930 1.00 64.54 84 CYS A N 1
ATOM 640 C CA . CYS A 1 87 ? 6.455 45.577 31.898 1.00 64.45 84 CYS A CA 1
ATOM 641 C C . CYS A 1 87 ? 6.329 46.873 31.171 1.00 64.04 84 CYS A C 1
ATOM 642 O O . CYS A 1 87 ? 6.995 47.120 30.160 1.00 63.51 84 CYS A O 1
ATOM 645 N N . LEU A 1 88 ? 5.452 47.712 31.710 1.00 64.59 85 LEU A N 1
ATOM 646 C CA . LEU A 1 88 ? 5.352 49.085 31.291 1.00 63.85 85 LEU A CA 1
ATOM 647 C C . LEU A 1 88 ? 6.283 49.825 32.221 1.00 64.28 85 LEU A C 1
ATOM 648 O O . LEU A 1 88 ? 6.323 49.576 33.417 1.00 64.84 85 LEU A O 1
ATOM 653 N N . LEU A 1 89 ? 7.032 50.749 31.668 1.00 64.32 86 LEU A N 1
ATOM 654 C CA . LEU A 1 89 ? 8.309 51.035 32.224 1.00 64.13 86 LEU A CA 1
ATOM 655 C C . LEU A 1 89 ? 8.588 52.506 31.966 1.00 65.00 86 LEU A C 1
ATOM 656 O O . LEU A 1 89 ? 8.591 52.946 30.802 1.00 64.58 86 LEU A O 1
ATOM 661 N N . GLY A 1 90 ? 8.808 53.252 33.052 1.00 65.30 87 GLY A N 1
ATOM 662 C CA . GLY A 1 90 ? 9.006 54.698 33.001 1.00 66.27 87 GLY A CA 1
ATOM 663 C C . GLY A 1 90 ? 10.285 55.129 33.692 1.00 66.99 87 GLY A C 1
ATOM 664 O O . GLY A 1 90 ? 10.988 54.297 34.282 1.00 67.23 87 GLY A O 1
ATOM 665 N N . LEU A 1 91 ? 10.595 56.430 33.617 1.00 67.36 88 LEU A N 1
ATOM 666 C CA . LEU A 1 91 ? 11.763 56.984 34.298 1.00 67.44 88 LEU A CA 1
ATOM 667 C C . LEU A 1 91 ? 11.431 57.139 35.788 1.00 67.96 88 LEU A C 1
ATOM 668 O O . LEU A 1 91 ? 10.256 57.141 36.154 1.00 67.55 88 LEU A O 1
ATOM 673 N N . PRO A 1 92 ? 12.457 57.268 36.662 1.00 68.68 89 PRO A N 1
ATOM 674 C CA . PRO A 1 92 ? 12.148 57.470 38.091 1.00 69.12 89 PRO A CA 1
ATOM 675 C C . PRO A 1 92 ? 11.368 58.757 38.213 1.00 69.06 89 PRO A C 1
ATOM 676 O O . PRO A 1 92 ? 11.635 59.694 37.463 1.00 68.77 89 PRO A O 1
ATOM 680 N N . GLY A 1 93 ? 10.423 58.806 39.146 1.00 69.93 90 GLY A N 1
ATOM 681 C CA . GLY A 1 93 ? 9.373 59.839 39.118 1.00 70.88 90 GLY A CA 1
ATOM 682 C C . GLY A 1 93 ? 8.484 59.303 38.014 1.00 71.58 90 GLY A C 1
ATOM 683 O O . GLY A 1 93 ? 8.659 59.622 36.827 1.00 72.08 90 GLY A O 1
ATOM 684 N N . ALA A 1 94 ? 7.571 58.423 38.398 1.00 71.52 91 ALA A N 1
ATOM 685 C CA . ALA A 1 94 ? 7.025 57.487 37.446 1.00 70.88 91 ALA A CA 1
ATOM 686 C C . ALA A 1 94 ? 5.524 57.535 37.463 1.00 70.48 91 ALA A C 1
ATOM 687 O O . ALA A 1 94 ? 4.902 57.124 38.444 1.00 70.36 91 ALA A O 1
ATOM 689 N N . SER A 1 95 ? 4.945 58.042 36.378 1.00 70.04 92 SER A N 1
ATOM 690 C CA . SER A 1 95 ? 3.485 58.113 36.273 1.00 70.06 92 SER A CA 1
ATOM 691 C C . SER A 1 95 ? 2.949 57.751 34.878 1.00 69.51 92 SER A C 1
ATOM 692 O O . SER A 1 95 ? 3.529 58.142 33.798 1.00 69.45 92 SER A O 1
ATOM 695 N N . VAL A 1 96 ? 1.759 57.004 35.000 1.00 68.76 93 VAL A N 1
ATOM 696 C CA . VAL A 1 96 ? 1.006 56.619 33.817 1.00 68.22 93 VAL A CA 1
ATOM 697 C C . VAL A 1 96 ? 0.100 57.774 33.319 1.00 67.74 93 VAL A C 1
ATOM 698 O O . VAL A 1 96 ? -0.145 57.916 32.113 1.00 67.85 93 VAL A O 1
ATOM 702 N N . GLU A 1 97 ? -0.357 58.633 34.245 1.00 66.66 94 GLU A N 1
ATOM 703 C CA . GLU A 1 97 ? -1.307 59.674 33.873 1.00 65.47 94 GLU A CA 1
ATOM 704 C C . GLU A 1 97 ? -0.622 60.979 33.477 1.00 64.67 94 GLU A C 1
ATOM 705 O O . GLU A 1 97 ? -1.255 62.016 33.448 1.00 65.18 94 GLU A O 1
ATOM 711 N N . THR A 1 98 ? 0.670 60.935 33.167 1.00 63.50 95 THR A N 1
ATOM 712 C CA . THR A 1 98 ? 1.382 62.115 32.666 1.00 62.03 95 THR A CA 1
ATOM 713 C C . THR A 1 98 ? 1.986 61.832 31.290 1.00 61.97 95 THR A C 1
ATOM 714 O O . THR A 1 98 ? 2.211 62.781 30.502 1.00 61.74 95 THR A O 1
ATOM 718 N N . ALA A 1 99 ? 2.217 60.522 31.042 1.00 60.75 96 ALA A N 1
ATOM 719 C CA . ALA A 1 99 ? 2.753 59.937 29.826 1.00 59.43 96 ALA A CA 1
ATOM 720 C C . ALA A 1 99 ? 1.994 60.289 28.568 1.00 58.88 96 ALA A C 1
ATOM 721 O O . ALA A 1 99 ? 0.754 60.349 28.622 1.00 58.55 96 ALA A O 1
ATOM 723 N N . THR A 1 100 ? 2.749 60.285 27.432 1.00 58.17 97 THR A N 1
ATOM 724 C CA . THR A 1 100 ? 2.169 60.552 26.122 1.00 57.90 97 THR A CA 1
ATOM 725 C C . THR A 1 100 ? 2.316 59.387 25.183 1.00 57.38 97 THR A C 1
ATOM 726 O O . THR A 1 100 ? 1.670 59.342 24.129 1.00 57.68 97 THR A O 1
ATOM 730 N N . LYS A 1 101 ? 3.172 58.443 25.556 1.00 56.94 98 LYS A N 1
ATOM 731 C CA . LYS A 1 101 ? 3.458 57.313 24.677 1.00 56.07 98 LYS A CA 1
ATOM 732 C C . LYS A 1 101 ? 4.071 56.164 25.446 1.00 55.65 98 LYS A C 1
ATOM 733 O O . LYS A 1 101 ? 4.673 56.356 26.516 1.00 56.14 98 LYS A O 1
ATOM 739 N N . ALA A 1 102 ? 3.873 54.965 24.903 1.00 54.54 99 ALA A N 1
ATOM 740 C CA . ALA A 1 102 ? 4.694 53.833 25.217 1.00 52.97 99 ALA A CA 1
ATOM 741 C C . ALA A 1 102 ? 5.253 53.328 23.864 1.00 53.20 99 ALA A C 1
ATOM 742 O O . ALA A 1 102 ? 4.512 53.175 22.859 1.00 51.93 99 ALA A O 1
ATOM 752 N N . SER A 1 104 ? 7.479 50.342 21.789 1.00 51.18 101 SER A N 1
ATOM 753 C CA . SER A 1 104 ? 7.845 48.958 21.877 1.00 52.12 101 SER A CA 1
ATOM 754 C C . SER A 1 104 ? 7.815 48.313 20.525 1.00 52.77 101 SER A C 1
ATOM 755 O O . SER A 1 104 ? 7.552 48.978 19.514 1.00 53.02 101 SER A O 1
ATOM 758 N N . HIS A 1 105 ? 8.049 47.011 20.510 1.00 53.54 102 HIS A N 1
ATOM 759 C CA . HIS A 1 105 ? 7.974 46.238 19.268 1.00 55.02 102 HIS A CA 1
ATOM 760 C C . HIS A 1 105 ? 6.509 46.132 18.862 1.00 54.45 102 HIS A C 1
ATOM 761 O O . HIS A 1 105 ? 5.675 45.831 19.713 1.00 55.75 102 HIS A O 1
ATOM 768 N N . PRO A 1 106 ? 6.205 46.340 17.558 1.00 53.70 103 PRO A N 1
ATOM 769 C CA . PRO A 1 106 ? 4.827 46.290 17.122 1.00 54.35 103 PRO A CA 1
ATOM 770 C C . PRO A 1 106 ? 3.996 45.093 17.666 1.00 55.02 103 PRO A C 1
ATOM 771 O O . PRO A 1 106 ? 2.812 45.279 17.991 1.00 54.65 103 PRO A O 1
ATOM 775 N N . GLN A 1 107 ? 4.609 43.909 17.780 1.00 54.82 104 GLN A N 1
ATOM 776 C CA . GLN A 1 107 ? 3.948 42.745 18.339 1.00 56.05 104 GLN A CA 1
ATOM 777 C C . GLN A 1 107 ? 3.690 42.831 19.842 1.00 56.13 104 GLN A C 1
ATOM 778 O O . GLN A 1 107 ? 2.627 42.382 20.259 1.00 56.92 104 GLN A O 1
ATOM 784 N N . ALA A 1 108 ? 4.613 43.406 20.642 1.00 56.21 105 ALA A N 1
ATOM 785 C CA . ALA A 1 108 ? 4.332 43.763 22.061 1.00 55.70 105 ALA A CA 1
ATOM 786 C C . ALA A 1 108 ? 3.200 44.774 22.203 1.00 55.69 105 ALA A C 1
ATOM 787 O O . ALA A 1 108 ? 2.467 44.803 23.220 1.00 55.28 105 ALA A O 1
ATOM 789 N N . LEU A 1 109 ? 3.083 45.628 21.194 1.00 55.30 106 LEU A N 1
ATOM 790 C CA . LEU A 1 109 ? 2.130 46.734 21.250 1.00 54.92 106 LEU A CA 1
ATOM 791 C C . LEU A 1 109 ? 0.766 46.123 20.994 1.00 56.05 106 LEU A C 1
ATOM 792 O O . LEU A 1 109 ? -0.201 46.383 21.688 1.00 56.68 106 LEU A O 1
ATOM 797 N N . VAL A 1 110 ? 0.695 45.272 20.003 1.00 57.12 107 VAL A N 1
ATOM 798 C CA . VAL A 1 110 ? -0.526 44.568 19.726 1.00 58.16 107 VAL A CA 1
ATOM 799 C C . VAL A 1 110 ? -0.952 43.692 20.926 1.00 58.53 107 VAL A C 1
ATOM 800 O O . VAL A 1 110 ? -2.101 43.701 21.325 1.00 59.80 107 VAL A O 1
ATOM 804 N N . GLN A 1 111 ? -0.027 42.947 21.495 1.00 58.48 108 GLN A N 1
ATOM 805 C CA . GLN A 1 111 ? -0.292 42.093 22.657 1.00 59.07 108 GLN A CA 1
ATOM 806 C C . GLN A 1 111 ? -0.725 42.855 23.918 1.00 59.81 108 GLN A C 1
ATOM 807 O O . GLN A 1 111 ? -1.304 42.272 24.851 1.00 59.71 108 GLN A O 1
ATOM 813 N N . CYS A 1 112 ? -0.444 44.157 23.948 1.00 60.19 109 CYS A N 1
ATOM 814 C CA . CYS A 1 112 ? -0.870 45.007 25.035 1.00 59.88 109 CYS A CA 1
ATOM 815 C C . CYS A 1 112 ? -2.025 45.895 24.568 1.00 60.44 109 CYS A C 1
ATOM 816 O O . CYS A 1 112 ? -2.218 46.983 25.083 1.00 60.60 109 CYS A O 1
ATOM 819 N N . HIS A 1 113 ? -2.780 45.435 23.575 1.00 61.31 110 HIS A N 1
ATOM 820 C CA . HIS A 1 113 ? -3.885 46.213 22.959 1.00 62.88 110 HIS A CA 1
ATOM 821 C C . HIS A 1 113 ? -4.991 46.686 23.938 1.00 63.10 110 HIS A C 1
ATOM 822 O O . HIS A 1 113 ? -5.663 47.693 23.687 1.00 63.67 110 HIS A O 1
ATOM 829 N N . ASN A 1 114 ? -5.179 45.965 25.044 1.00 63.56 111 ASN A N 1
ATOM 830 C CA . ASN A 1 114 ? -6.109 46.380 26.107 1.00 63.46 111 ASN A CA 1
ATOM 831 C C . ASN A 1 114 ? -5.650 47.693 26.693 1.00 62.65 111 ASN A C 1
ATOM 832 O O . ASN A 1 114 ? -6.358 48.693 26.628 1.00 63.28 111 ASN A O 1
ATOM 837 N N . PHE A 1 115 ? -4.445 47.666 27.262 1.00 61.78 112 PHE A N 1
ATOM 838 C CA . PHE A 1 115 ? -3.809 48.821 27.890 1.00 60.72 112 PHE A CA 1
ATOM 839 C C . PHE A 1 115 ? -3.963 50.077 27.048 1.00 60.33 112 PHE A C 1
ATOM 840 O O . PHE A 1 115 ? -4.035 51.165 27.591 1.00 60.30 112 PHE A O 1
ATOM 848 N N . PHE A 1 116 ? -4.033 49.914 25.727 1.00 60.15 113 PHE A N 1
ATOM 849 C CA . PHE A 1 116 ? -4.034 51.048 24.810 1.00 59.73 113 PHE A CA 1
ATOM 850 C C . PHE A 1 116 ? -5.405 51.583 24.484 1.00 60.01 113 PHE A C 1
ATOM 851 O O . PHE A 1 116 ? -5.562 52.785 24.271 1.00 60.44 113 PHE A O 1
ATOM 859 N N . ALA A 1 117 ? -6.394 50.697 24.455 1.00 60.59 114 ALA A N 1
ATOM 860 C CA . ALA A 1 117 ? -7.772 51.103 24.185 1.00 60.78 114 ALA A CA 1
ATOM 861 C C . ALA A 1 117 ? -8.315 51.795 25.415 1.00 60.89 114 ALA A C 1
ATOM 862 O O . ALA A 1 117 ? -9.003 52.799 25.302 1.00 61.45 114 ALA A O 1
ATOM 864 N N . THR A 1 118 ? -7.958 51.281 26.589 1.00 61.29 115 THR A N 1
ATOM 865 C CA . THR A 1 118 ? -8.277 51.940 27.863 1.00 61.39 115 THR A CA 1
ATOM 866 C C . THR A 1 118 ? -7.440 53.217 28.151 1.00 62.24 115 THR A C 1
ATOM 867 O O . THR A 1 118 ? -7.926 54.146 28.826 1.00 62.59 115 THR A O 1
ATOM 871 N N . HIS A 1 119 ? -6.186 53.267 27.670 1.00 62.50 116 HIS A N 1
ATOM 872 C CA . HIS A 1 119 ? -5.323 54.453 27.885 1.00 62.96 116 HIS A CA 1
ATOM 873 C C . HIS A 1 119 ? -5.047 55.255 26.590 1.00 62.94 116 HIS A C 1
ATOM 874 O O . HIS A 1 119 ? -3.935 55.185 26.038 1.00 62.29 116 HIS A O 1
ATOM 881 N N . PRO A 1 120 ? -6.044 56.046 26.114 1.00 63.24 117 PRO A N 1
ATOM 882 C CA . PRO A 1 120 ? -5.833 56.744 24.841 1.00 63.40 117 PRO A CA 1
ATOM 883 C C . PRO A 1 120 ? -5.062 58.072 24.963 1.00 63.62 117 PRO A C 1
ATOM 884 O O . PRO A 1 120 ? -4.832 58.739 23.953 1.00 64.45 117 PRO A O 1
ATOM 888 N N . GLN A 1 121 ? -4.652 58.460 26.173 1.00 63.30 118 GLN A N 1
ATOM 889 C CA . GLN A 1 121 ? -3.697 59.565 26.318 1.00 62.98 118 GLN A CA 1
ATOM 890 C C . GLN A 1 121 ? -2.296 59.062 25.986 1.00 62.47 118 GLN A C 1
ATOM 891 O O . GLN A 1 121 ? -1.362 59.846 25.834 1.00 62.42 118 GLN A O 1
ATOM 897 N N . ILE A 1 122 ? -2.176 57.735 25.888 1.00 61.67 119 ILE A N 1
ATOM 898 C CA . ILE A 1 122 ? -0.922 57.046 25.625 1.00 60.70 119 ILE A CA 1
ATOM 899 C C . ILE A 1 122 ? -0.998 56.335 24.276 1.00 60.41 119 ILE A C 1
ATOM 900 O O . ILE A 1 122 ? -1.837 55.443 24.069 1.00 61.17 119 ILE A O 1
ATOM 905 N N . ARG A 1 123 ? -0.147 56.763 23.346 1.00 59.67 120 ARG A N 1
ATOM 906 C CA . ARG A 1 123 ? -0.193 56.202 22.005 1.00 59.10 120 ARG A CA 1
ATOM 907 C C . ARG A 1 123 ? 0.934 55.219 21.738 1.00 58.33 120 ARG A C 1
ATOM 908 O O . ARG A 1 123 ? 2.106 55.459 22.040 1.00 58.85 120 ARG A O 1
ATOM 916 N N . ALA A 1 124 ? 0.549 54.096 21.173 1.00 57.25 121 ALA A N 1
ATOM 917 C CA . ALA A 1 124 ? 1.466 53.073 20.772 1.00 55.55 121 ALA A CA 1
ATOM 918 C C . ALA A 1 124 ? 2.523 53.648 19.829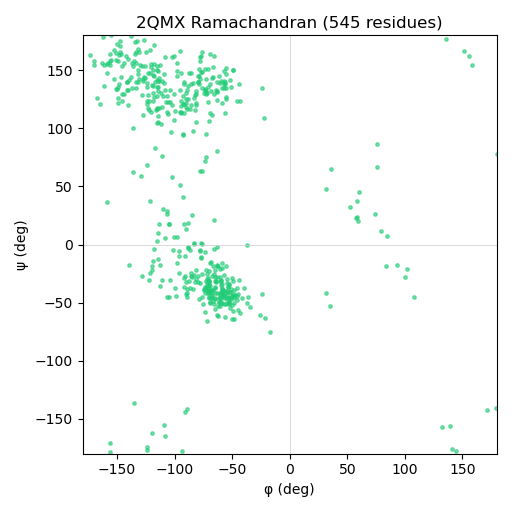 1.00 54.92 121 ALA A C 1
ATOM 919 O O . ALA A 1 124 ? 2.171 54.257 18.823 1.00 54.71 121 ALA A O 1
ATOM 921 N N . GLU A 1 125 ? 3.815 53.477 20.150 1.00 54.16 122 GLU A N 1
ATOM 922 C CA . GLU A 1 125 ? 4.848 53.815 19.175 1.00 53.04 122 GLU A CA 1
ATOM 923 C C . GLU A 1 125 ? 5.762 52.672 18.831 1.00 51.74 122 GLU A C 1
ATOM 924 O O . GLU A 1 125 ? 6.399 52.101 19.707 1.00 50.98 122 GLU A O 1
ATOM 930 N N . ALA A 1 126 ? 5.816 52.372 17.532 1.00 51.41 123 ALA A N 1
ATOM 931 C CA . ALA A 1 126 ? 6.706 51.363 16.944 1.00 52.33 123 ALA A CA 1
ATOM 932 C C . ALA A 1 126 ? 8.197 51.617 17.287 1.00 52.35 123 ALA A C 1
ATOM 933 O O . ALA A 1 126 ? 8.725 52.715 17.122 1.00 52.44 123 ALA A O 1
ATOM 935 N N . ALA A 1 127 ? 8.830 50.590 17.819 1.00 52.89 124 ALA A N 1
ATOM 936 C CA . ALA A 1 127 ? 10.263 50.571 18.089 1.00 52.96 124 ALA A CA 1
ATOM 937 C C . ALA A 1 127 ? 10.846 49.294 17.460 1.00 53.19 124 ALA A C 1
ATOM 938 O O . ALA A 1 127 ? 10.148 48.306 17.263 1.00 52.92 124 ALA A O 1
ATOM 940 N N . TYR A 1 128 ? 12.121 49.344 17.118 1.00 54.05 125 TYR A N 1
ATOM 941 C CA . TYR A 1 128 ? 12.816 48.190 16.621 1.00 55.03 125 TYR A CA 1
ATOM 942 C C . TYR A 1 128 ? 12.660 46.961 17.499 1.00 54.83 125 TYR A C 1
ATOM 943 O O . TYR A 1 128 ? 12.472 45.867 17.015 1.00 55.55 125 TYR A O 1
ATOM 952 N N . ASP A 1 129 ? 12.802 47.112 18.800 1.00 55.12 126 ASP A N 1
ATOM 953 C CA . ASP A 1 129 ? 12.592 45.975 19.664 1.00 54.82 126 ASP A CA 1
ATOM 954 C C . ASP A 1 129 ? 12.219 46.506 20.995 1.00 54.09 126 ASP A C 1
ATOM 955 O O . ASP A 1 129 ? 12.158 47.714 21.153 1.00 54.24 126 ASP A O 1
ATOM 960 N N . THR A 1 130 ? 11.978 45.614 21.945 1.00 53.96 127 THR A N 1
ATOM 961 C CA . THR A 1 130 ? 11.530 46.037 23.280 1.00 54.78 127 THR A CA 1
ATOM 962 C C . THR A 1 130 ? 12.625 46.534 24.160 1.00 54.64 127 THR A C 1
ATOM 963 O O . THR A 1 130 ? 12.366 47.401 24.985 1.00 55.08 127 THR A O 1
ATOM 967 N N . ALA A 1 131 ? 13.835 45.978 24.008 1.00 54.77 128 ALA A N 1
ATOM 968 C CA . ALA A 1 131 ? 14.978 46.364 24.852 1.00 54.41 128 ALA A CA 1
ATOM 969 C C . ALA A 1 131 ? 15.450 47.760 24.540 1.00 54.35 128 ALA A C 1
ATOM 970 O O . ALA A 1 131 ? 15.689 48.537 25.462 1.00 56.22 128 ALA A O 1
ATOM 972 N N . GLY A 1 132 ? 15.566 48.085 23.253 1.00 53.03 129 GLY A N 1
ATOM 973 C CA . GLY A 1 132 ? 15.848 49.446 22.812 1.00 52.33 129 GLY A CA 1
ATOM 974 C C . GLY A 1 132 ? 14.836 50.505 23.197 1.00 51.74 129 GLY A C 1
ATOM 975 O O . GLY A 1 132 ? 15.155 51.685 23.298 1.00 51.20 129 GLY A O 1
ATOM 976 N N . SER A 1 133 ? 13.597 50.081 23.366 1.00 51.85 130 SER A N 1
ATOM 977 C CA . SER A 1 133 ? 12.526 50.941 23.829 1.00 51.75 130 SER A CA 1
ATOM 978 C C . SER A 1 133 ? 12.881 51.429 25.212 1.00 52.74 130 SER A C 1
ATOM 979 O O . SER A 1 133 ? 12.846 52.605 25.469 1.00 50.88 130 SER A O 1
ATOM 982 N N . ALA A 1 134 ? 13.274 50.487 26.088 1.00 55.58 131 ALA A N 1
ATOM 983 C CA . ALA A 1 134 ? 13.843 50.800 27.405 1.00 56.33 131 ALA A CA 1
ATOM 984 C C . ALA A 1 134 ? 14.961 51.810 27.211 1.00 57.00 131 ALA A C 1
ATOM 985 O O . ALA A 1 134 ? 14.828 52.933 27.636 1.00 56.38 131 ALA A O 1
ATOM 987 N N . LYS A 1 135 ? 16.021 51.391 26.510 1.00 58.33 132 LYS A N 1
ATOM 988 C CA A LYS A 1 135 ? 17.166 52.240 26.145 0.50 59.14 132 LYS A CA 1
ATOM 989 C CA B LYS A 1 135 ? 17.167 52.254 26.176 0.50 59.15 132 LYS A CA 1
ATOM 990 C C . LYS A 1 135 ? 16.793 53.687 25.768 1.00 60.23 132 LYS A C 1
ATOM 991 O O . LYS A 1 135 ? 17.460 54.657 26.198 1.00 60.56 132 LYS A O 1
ATOM 1010 N N . VAL A 1 137 ? 13.844 55.677 26.305 1.00 62.83 134 VAL A N 1
ATOM 1011 C CA . VAL A 1 137 ? 13.446 56.264 27.584 1.00 62.49 134 VAL A CA 1
ATOM 1012 C C . VAL A 1 137 ? 14.630 56.742 28.473 1.00 63.46 134 VAL A C 1
ATOM 1013 O O . VAL A 1 137 ? 14.653 57.907 28.906 1.00 64.20 134 VAL A O 1
ATOM 1017 N N . ALA A 1 138 ? 15.609 55.873 28.734 1.00 64.22 135 ALA A N 1
ATOM 1018 C CA . ALA A 1 138 ? 16.726 56.208 29.632 1.00 65.15 135 ALA A CA 1
ATOM 1019 C C . ALA A 1 138 ? 17.634 57.338 29.115 1.00 66.35 135 ALA A C 1
ATOM 1020 O O . ALA A 1 138 ? 18.201 58.098 29.908 1.00 66.22 135 ALA A O 1
ATOM 1022 N N . GLU A 1 139 ? 17.758 57.439 27.792 1.00 67.54 136 GLU A N 1
ATOM 1023 C CA . GLU A 1 139 ? 18.559 58.479 27.137 1.00 68.37 136 GLU A CA 1
ATOM 1024 C C . GLU A 1 139 ? 17.775 59.745 26.839 1.00 68.70 136 GLU A C 1
ATOM 1025 O O . GLU A 1 139 ? 18.318 60.830 26.946 1.00 68.60 136 GLU A O 1
ATOM 1031 N N . SER A 1 140 ? 16.510 59.598 26.442 1.00 69.46 137 SER A N 1
ATOM 1032 C CA . SER A 1 140 ? 15.652 60.743 26.112 1.00 69.87 137 SER A CA 1
ATOM 1033 C C . SER A 1 140 ? 15.388 61.658 27.299 1.00 69.71 137 SER A C 1
ATOM 1034 O O . SER A 1 140 ? 14.693 62.658 27.128 1.00 69.99 137 SER A O 1
ATOM 1037 N N . ARG A 1 141 ? 15.917 61.302 28.481 1.00 69.66 138 ARG A N 1
ATOM 1038 C CA . ARG A 1 141 ? 15.733 62.058 29.750 1.00 69.70 138 ARG A CA 1
ATOM 1039 C C . ARG A 1 141 ? 14.353 62.769 29.790 1.00 68.85 138 ARG A C 1
ATOM 1040 O O . ARG A 1 141 ? 14.256 63.964 30.109 1.00 68.60 138 ARG A O 1
ATOM 1048 N N . ASP A 1 142 ? 13.298 62.019 29.453 1.00 67.87 139 ASP A N 1
ATOM 1049 C CA . ASP A 1 142 ? 11.931 62.565 29.277 1.00 67.17 139 ASP A CA 1
ATOM 1050 C C . ASP A 1 142 ? 10.886 61.659 29.933 1.00 66.48 139 ASP A C 1
ATOM 1051 O O . ASP A 1 142 ? 10.512 60.631 29.354 1.00 66.78 139 ASP A O 1
ATOM 1056 N N . LYS A 1 143 ? 10.418 62.019 31.132 1.00 65.11 140 LYS A N 1
ATOM 1057 C CA . LYS A 1 143 ? 9.476 61.150 31.875 1.00 64.35 140 LYS A CA 1
ATOM 1058 C C . LYS A 1 143 ? 8.095 60.991 31.207 1.00 63.94 140 LYS A C 1
ATOM 1059 O O . LYS A 1 143 ? 7.228 60.253 31.712 1.00 63.83 140 LYS A O 1
ATOM 1065 N N . SER A 1 144 ? 7.875 61.695 30.098 1.00 63.19 141 SER A N 1
ATOM 1066 C CA . SER A 1 144 ? 6.636 61.527 29.322 1.00 62.83 141 SER A CA 1
ATOM 1067 C C . SER A 1 144 ? 6.552 60.178 28.557 1.00 62.51 141 SER A C 1
ATOM 1068 O O . SER A 1 144 ? 5.494 59.549 28.533 1.00 62.27 141 SER A O 1
ATOM 1071 N N . ALA A 1 145 ? 7.669 59.757 27.940 1.00 61.79 142 ALA A N 1
ATOM 1072 C CA . ALA A 1 145 ? 7.745 58.553 27.092 1.00 60.48 142 ALA A CA 1
ATOM 1073 C C . ALA A 1 145 ? 7.939 57.289 27.921 1.00 60.25 142 ALA A C 1
ATOM 1074 O O . ALA A 1 145 ? 8.887 57.212 28.730 1.00 60.35 142 ALA A O 1
ATOM 1076 N N . LEU A 1 146 ? 7.051 56.302 27.711 1.00 59.23 143 LEU A N 1
ATOM 1077 C CA . LEU A 1 146 ? 7.181 54.994 28.344 1.00 58.22 143 LEU A CA 1
ATOM 1078 C C . LEU A 1 146 ? 7.737 53.954 27.354 1.00 58.06 143 LEU A C 1
ATOM 1079 O O . LEU A 1 146 ? 7.707 54.176 26.139 1.00 58.51 143 LEU A O 1
ATOM 1084 N N . ALA A 1 147 ? 8.272 52.840 27.871 1.00 56.88 144 ALA A N 1
ATOM 1085 C CA . ALA A 1 147 ? 8.625 51.672 27.065 1.00 55.29 144 ALA A CA 1
ATOM 1086 C C . ALA A 1 147 ? 7.842 50.458 27.567 1.00 55.25 144 ALA A C 1
ATOM 1087 O O . ALA A 1 147 ? 7.398 50.423 28.719 1.00 55.12 144 ALA A O 1
ATOM 1089 N N . ILE A 1 148 ? 7.635 49.467 26.698 1.00 54.43 145 ILE A N 1
ATOM 1090 C CA . ILE A 1 148 ? 7.026 48.253 27.146 1.00 54.02 145 ILE A CA 1
ATOM 1091 C C . ILE A 1 148 ? 8.124 47.269 26.923 1.00 54.94 145 ILE A C 1
ATOM 1092 O O . ILE A 1 148 ? 8.517 47.020 25.763 1.00 54.43 145 ILE A O 1
ATOM 1097 N N . ALA A 1 149 ? 8.624 46.693 28.009 1.00 55.19 146 ALA A N 1
ATOM 1098 C CA . ALA A 1 149 ? 9.737 45.765 27.885 1.00 56.09 146 ALA A CA 1
ATOM 1099 C C . ALA A 1 149 ? 9.845 44.764 29.043 1.00 56.27 146 ALA A C 1
ATOM 1100 O O . ALA A 1 149 ? 8.970 44.674 29.928 1.00 55.14 146 ALA A O 1
ATOM 1102 N N . SER A 1 150 ? 10.973 44.053 29.024 1.00 56.18 147 SER A N 1
ATOM 1103 C CA . SER A 1 150 ? 11.409 43.145 30.081 1.00 56.62 147 SER A CA 1
ATOM 1104 C C . SER A 1 150 ? 11.654 43.941 31.373 1.00 56.87 147 SER A C 1
ATOM 1105 O O . SER A 1 150 ? 12.140 45.078 31.323 1.00 56.56 147 SER A O 1
ATOM 1108 N N . LYS A 1 151 ? 11.260 43.364 32.515 1.00 56.77 148 LYS A N 1
ATOM 1109 C CA . LYS A 1 151 ? 11.743 43.749 33.836 1.00 56.34 148 LYS A CA 1
ATOM 1110 C C . LYS A 1 151 ? 13.296 43.931 33.872 1.00 56.21 148 LYS A C 1
ATOM 1111 O O . LYS A 1 151 ? 13.831 44.938 34.341 1.00 55.18 148 LYS A O 1
ATOM 1117 N N . ARG A 1 152 ? 14.011 42.949 33.325 1.00 56.53 149 ARG A N 1
ATOM 1118 C CA . ARG A 1 152 ? 15.440 43.033 33.075 1.00 56.96 149 ARG A CA 1
ATOM 1119 C C . ARG A 1 152 ? 15.849 44.312 32.307 1.00 57.07 149 ARG A C 1
ATOM 1120 O O . ARG A 1 152 ? 16.865 44.928 32.616 1.00 57.36 149 ARG A O 1
ATOM 1128 N N . ALA A 1 153 ? 15.050 44.752 31.336 1.00 56.92 150 ALA A N 1
ATOM 1129 C CA . ALA A 1 153 ? 15.377 46.002 30.649 1.00 56.24 150 ALA A CA 1
ATOM 1130 C C . ALA A 1 153 ? 15.223 47.193 31.601 1.00 56.22 150 ALA A C 1
ATOM 1131 O O . ALA A 1 153 ? 16.044 48.136 31.601 1.00 56.25 150 ALA A O 1
ATOM 1133 N N . GLY A 1 154 ? 14.178 47.124 32.432 1.00 56.21 151 GLY A N 1
ATOM 1134 C CA . GLY A 1 154 ? 13.894 48.116 33.479 1.00 55.46 151 GLY A CA 1
ATOM 1135 C C . GLY A 1 154 ? 15.028 48.123 34.485 1.00 56.30 151 GLY A C 1
ATOM 1136 O O . GLY A 1 154 ? 15.657 49.139 34.650 1.00 54.97 151 GLY A O 1
ATOM 1137 N N . GLU A 1 155 ? 15.283 46.993 35.159 1.00 57.29 152 GLU A N 1
ATOM 1138 C CA . GLU A 1 155 ? 16.535 46.791 35.895 1.00 58.63 152 GLU A CA 1
ATOM 1139 C C . GLU A 1 155 ? 17.636 47.706 35.374 1.00 59.04 152 GLU A C 1
ATOM 1140 O O . GLU A 1 155 ? 18.166 48.610 36.065 1.00 59.32 152 GLU A O 1
ATOM 1146 N N . LEU A 1 156 ? 17.932 47.423 34.109 1.00 59.85 153 LEU A N 1
ATOM 1147 C CA . LEU A 1 156 ? 19.187 47.678 33.435 1.00 60.77 153 LEU A CA 1
ATOM 1148 C C . LEU A 1 156 ? 19.243 49.143 33.037 1.00 61.04 153 LEU A C 1
ATOM 1149 O O . LEU A 1 156 ? 20.253 49.810 33.253 1.00 60.79 153 LEU A O 1
ATOM 1154 N N . TYR A 1 157 ? 18.163 49.650 32.447 1.00 60.87 154 TYR A N 1
ATOM 1155 C CA . TYR A 1 157 ? 18.182 51.032 32.059 1.00 61.23 154 TYR A CA 1
ATOM 1156 C C . TYR A 1 157 ? 17.696 51.905 33.209 1.00 62.23 154 TYR A C 1
ATOM 1157 O O . TYR A 1 157 ? 17.355 53.066 32.985 1.00 62.66 154 TYR A O 1
ATOM 1166 N N . GLY A 1 158 ? 17.716 51.346 34.436 1.00 62.93 155 GLY A N 1
ATOM 1167 C CA . GLY A 1 158 ? 17.347 52.052 35.691 1.00 63.72 155 GLY A CA 1
ATOM 1168 C C . GLY A 1 158 ? 15.926 52.629 35.778 1.00 64.28 155 GLY A C 1
ATOM 1169 O O . GLY A 1 158 ? 15.650 53.531 36.589 1.00 64.73 155 GLY A O 1
ATOM 1170 N N . LEU A 1 159 ? 15.036 52.100 34.940 1.00 64.44 156 LEU A N 1
ATOM 1171 C CA . LEU A 1 159 ? 13.642 52.519 34.838 1.00 64.87 156 LEU A CA 1
ATOM 1172 C C . LEU A 1 159 ? 12.839 51.928 36.020 1.00 65.10 156 LEU A C 1
ATOM 1173 O O . LEU A 1 159 ? 13.331 50.983 36.662 1.00 65.51 156 LEU A O 1
ATOM 1178 N N . ASP A 1 160 ? 11.649 52.479 36.314 1.00 64.29 157 ASP A N 1
ATOM 1179 C CA . ASP A 1 160 ? 10.661 51.820 37.205 1.00 64.33 157 ASP A CA 1
ATOM 1180 C C . ASP A 1 160 ? 9.574 51.072 36.427 1.00 64.16 157 ASP A C 1
ATOM 1181 O O . ASP A 1 160 ? 9.181 51.519 35.352 1.00 63.82 157 ASP A O 1
ATOM 1186 N N . ILE A 1 161 ? 9.120 49.933 36.973 1.00 64.14 158 ILE A N 1
ATOM 1187 C CA . ILE A 1 161 ? 7.908 49.232 36.502 1.00 64.44 158 ILE A CA 1
ATOM 1188 C C . ILE A 1 161 ? 6.706 50.053 36.885 1.00 64.24 158 ILE A C 1
ATOM 1189 O O . ILE A 1 161 ? 6.502 50.354 38.076 1.00 64.24 158 ILE A O 1
ATOM 1194 N N . LEU A 1 162 ? 5.913 50.432 35.895 1.00 64.35 159 LEU A N 1
ATOM 1195 C CA . LEU A 1 162 ? 4.648 51.095 36.198 1.00 64.82 159 LEU A CA 1
ATOM 1196 C C . LEU A 1 162 ? 3.538 50.072 36.328 1.00 65.21 159 LEU A C 1
ATOM 1197 O O . LEU A 1 162 ? 2.580 50.288 37.071 1.00 65.31 159 LEU A O 1
ATOM 1202 N N . LYS A 1 163 ? 3.705 48.938 35.639 1.00 66.31 160 LYS A N 1
ATOM 1203 C CA . LYS A 1 163 ? 2.634 47.976 35.402 1.00 66.97 160 LYS A CA 1
ATOM 1204 C C . LYS A 1 163 ? 3.190 46.634 34.933 1.00 67.68 160 LYS A C 1
ATOM 1205 O O . LYS A 1 163 ? 3.838 46.564 33.870 1.00 68.07 160 LYS A O 1
ATOM 1211 N N . GLU A 1 164 ? 2.905 45.562 35.687 1.00 68.32 161 GLU A N 1
ATOM 1212 C CA . GLU A 1 164 ? 3.246 44.169 35.293 1.00 67.88 161 GLU A CA 1
ATOM 1213 C C . GLU A 1 164 ? 2.084 43.409 34.583 1.00 67.87 161 GLU A C 1
ATOM 1214 O O . GLU A 1 164 ? 0.929 43.858 34.610 1.00 67.31 161 GLU A O 1
ATOM 1220 N N . ASN A 1 165 ? 2.401 42.260 33.958 1.00 67.52 162 ASN A N 1
ATOM 1221 C CA . ASN A 1 165 ? 1.506 41.572 32.996 1.00 67.05 162 ASN A CA 1
ATOM 1222 C C . ASN A 1 165 ? 0.695 42.532 32.141 1.00 66.71 162 ASN A C 1
ATOM 1223 O O . ASN A 1 165 ? -0.532 42.550 32.248 1.00 66.83 162 ASN A O 1
ATOM 1228 N N . LEU A 1 166 ? 1.360 43.323 31.300 1.00 65.94 163 LEU A N 1
ATOM 1229 C CA . LEU A 1 166 ? 0.646 44.407 30.611 1.00 66.10 163 LEU A CA 1
ATOM 1230 C C . LEU A 1 166 ? -0.337 43.945 29.492 1.00 66.86 163 LEU A C 1
ATOM 1231 O O . LEU A 1 166 ? -1.432 44.545 29.293 1.00 66.85 163 LEU A O 1
ATOM 1236 N N . ALA A 1 167 ? 0.076 42.901 28.773 1.00 67.29 164 ALA A N 1
ATOM 1237 C CA . ALA A 1 167 ? -0.780 42.161 27.852 1.00 68.46 164 ALA A CA 1
ATOM 1238 C C . ALA A 1 167 ? -1.672 41.260 28.707 1.00 68.99 164 ALA A C 1
ATOM 1239 O O . ALA A 1 167 ? -1.282 40.864 29.789 1.00 68.96 164 ALA A O 1
ATOM 1241 N N . ASP A 1 168 ? -2.890 40.966 28.307 1.00 71.69 165 ASP A N 1
ATOM 1242 C CA . ASP A 1 168 ? -3.651 40.056 29.194 1.00 74.33 165 ASP A CA 1
ATOM 1243 C C . ASP A 1 168 ? -3.508 38.670 28.689 1.00 75.01 165 ASP A C 1
ATOM 1244 O O . ASP A 1 168 ? -4.489 37.983 28.466 1.00 75.66 165 ASP A O 1
ATOM 1249 N N . GLU A 1 169 ? -2.241 38.315 28.476 1.00 76.59 166 GLU A N 1
ATOM 1250 C CA . GLU A 1 169 ? -1.780 36.965 28.198 1.00 76.88 166 GLU A CA 1
ATOM 1251 C C . GLU A 1 169 ? -0.765 36.625 29.245 1.00 76.81 166 GLU A C 1
ATOM 1252 O O . GLU A 1 169 ? 0.236 37.283 29.351 1.00 77.24 166 GLU A O 1
ATOM 1258 N N . GLU A 1 170 ? -1.039 35.617 30.055 1.00 77.23 167 GLU A N 1
ATOM 1259 C CA . GLU A 1 170 ? 0.053 34.922 30.710 1.00 76.95 167 GLU A CA 1
ATOM 1260 C C . GLU A 1 170 ? 0.309 33.783 29.741 1.00 76.30 167 GLU A C 1
ATOM 1261 O O . GLU A 1 170 ? -0.330 33.732 28.686 1.00 77.94 167 GLU A O 1
ATOM 1267 N N . TRP A 1 171 ? 1.236 32.881 30.023 1.00 73.95 168 TRP A N 1
ATOM 1268 C CA . TRP A 1 171 ? 1.443 31.814 29.075 1.00 71.93 168 TRP A CA 1
ATOM 1269 C C . TRP A 1 171 ? 1.829 32.333 27.654 1.00 69.13 168 TRP A C 1
ATOM 1270 O O . TRP A 1 171 ? 1.469 31.805 26.601 1.00 68.32 168 TRP A O 1
ATOM 1281 N N . ASN A 1 172 ? 2.618 33.383 27.657 1.00 66.24 169 ASN A N 1
ATOM 1282 C CA . ASN A 1 172 ? 3.394 33.691 26.511 1.00 63.49 169 ASN A CA 1
ATOM 1283 C C . ASN A 1 172 ? 4.820 33.233 26.860 1.00 62.11 169 ASN A C 1
ATOM 1284 O O . ASN A 1 172 ? 5.552 33.939 27.549 1.00 61.55 169 ASN A O 1
ATOM 1289 N N . ILE A 1 173 ? 5.166 32.018 26.418 1.00 60.23 170 ILE A N 1
ATOM 1290 C CA . ILE A 1 173 ? 6.409 31.364 26.776 1.00 57.64 170 ILE A CA 1
ATOM 1291 C C . ILE A 1 173 ? 7.211 31.116 25.486 1.00 57.58 170 ILE A C 1
ATOM 1292 O O . ILE A 1 173 ? 6.689 30.583 24.484 1.00 56.52 170 ILE A O 1
ATOM 1297 N N . THR A 1 174 ? 8.484 31.527 25.538 1.00 57.95 171 THR A N 1
ATOM 1298 C CA . THR A 1 174 ? 9.481 31.148 24.585 1.00 56.99 171 THR A CA 1
ATOM 1299 C C . THR A 1 174 ? 10.383 30.088 25.128 1.00 56.80 171 THR A C 1
ATOM 1300 O O . THR A 1 174 ? 11.066 30.296 26.154 1.00 56.52 171 THR A O 1
ATOM 1304 N N . ARG A 1 175 ? 10.374 28.944 24.413 1.00 56.44 172 ARG A N 1
ATOM 1305 C CA . ARG A 1 175 ? 11.355 27.857 24.620 1.00 56.10 172 ARG A CA 1
ATOM 1306 C C . ARG A 1 175 ? 12.641 28.097 23.735 1.00 55.00 172 ARG A C 1
ATOM 1307 O O . ARG A 1 175 ? 12.533 28.280 22.509 1.00 54.40 172 ARG A O 1
ATOM 1315 N N . PHE A 1 176 ? 13.808 28.109 24.378 1.00 53.85 173 PHE A N 1
ATOM 1316 C CA . PHE A 1 176 ? 15.105 28.210 23.662 1.00 55.23 173 PHE A CA 1
ATOM 1317 C C . PHE A 1 176 ? 15.988 27.012 23.951 1.00 54.87 173 PHE A C 1
ATOM 1318 O O . PHE A 1 176 ? 15.867 26.388 25.001 1.00 55.24 173 PHE A O 1
ATOM 1326 N N . PHE A 1 177 ? 16.849 26.715 22.986 1.00 54.77 174 PHE A N 1
ATOM 1327 C CA . PHE A 1 177 ? 17.775 25.614 23.029 1.00 55.18 174 PHE A CA 1
ATOM 1328 C C . PHE A 1 177 ? 19.121 26.268 23.171 1.00 56.10 174 PHE A C 1
ATOM 1329 O O . PHE A 1 177 ? 19.423 27.159 22.342 1.00 55.65 174 PHE A O 1
ATOM 1337 N N . CYS A 1 178 ? 19.921 25.833 24.183 1.00 56.16 175 CYS A N 1
ATOM 1338 C CA . CYS A 1 178 ? 21.332 26.256 24.312 1.00 54.63 175 CYS A CA 1
ATOM 1339 C C . CYS A 1 178 ? 22.151 25.271 23.521 1.00 54.08 175 CYS A C 1
ATOM 1340 O O . CYS A 1 178 ? 21.929 24.057 23.614 1.00 54.52 175 CYS A O 1
ATOM 1343 N N . ILE A 1 179 ? 23.072 25.754 22.705 1.00 53.11 176 ILE A N 1
ATOM 1344 C CA . ILE A 1 179 ? 23.667 24.886 21.700 1.00 52.97 176 ILE A CA 1
ATOM 1345 C C . ILE A 1 179 ? 25.136 25.063 21.712 1.00 53.15 176 ILE A C 1
ATOM 1346 O O . ILE A 1 179 ? 25.572 26.065 22.138 1.00 54.66 176 ILE A O 1
ATOM 1351 N N . ALA A 1 180 ? 25.890 24.083 21.248 1.00 53.69 177 ALA A N 1
ATOM 1352 C CA . ALA A 1 180 ? 27.315 24.181 21.108 1.00 54.45 177 ALA A CA 1
ATOM 1353 C C . ALA A 1 180 ? 27.661 23.524 19.739 1.00 55.93 177 ALA A C 1
ATOM 1354 O O . ALA A 1 180 ? 26.765 23.070 19.037 1.00 56.99 177 ALA A O 1
ATOM 1356 N N . HIS A 1 181 ? 28.934 23.498 19.356 1.00 58.10 178 HIS A N 1
ATOM 1357 C CA . HIS A 1 181 ? 29.424 22.759 18.177 1.00 58.63 178 HIS A CA 1
ATOM 1358 C C . HIS A 1 181 ? 29.380 21.309 18.524 1.00 58.21 178 HIS A C 1
ATOM 1359 O O . HIS A 1 181 ? 29.612 20.955 19.657 1.00 57.25 178 HIS A O 1
ATOM 1366 N N . GLU A 1 182 ? 29.013 20.475 17.557 1.00 59.26 179 GLU A N 1
ATOM 1367 C CA . GLU A 1 182 ? 28.798 19.047 17.800 1.00 59.76 179 GLU A CA 1
ATOM 1368 C C . GLU A 1 182 ? 30.100 18.342 18.196 1.00 60.95 179 GLU A C 1
ATOM 1369 O O . GLU A 1 182 ? 30.062 17.295 18.792 1.00 59.45 179 GLU A O 1
ATOM 1375 N N . ASN A 1 183 ? 31.242 18.918 17.846 1.00 63.41 180 ASN A N 1
ATOM 1376 C CA . ASN A 1 183 ? 32.536 18.376 18.261 1.00 66.34 180 ASN A CA 1
ATOM 1377 C C . ASN A 1 183 ? 32.997 18.833 19.640 1.00 68.24 180 ASN A C 1
ATOM 1378 O O . ASN A 1 183 ? 34.172 18.886 19.913 1.00 68.92 180 ASN A O 1
ATOM 1383 N N . ASN A 1 184 ? 32.060 19.192 20.502 1.00 71.14 181 ASN A N 1
ATOM 1384 C CA . ASN A 1 184 ? 32.337 19.319 21.935 1.00 73.47 181 ASN A CA 1
ATOM 1385 C C . ASN A 1 184 ? 31.083 19.743 22.677 1.00 74.08 181 ASN A C 1
ATOM 1386 O O . ASN A 1 184 ? 30.926 20.918 23.032 1.00 74.02 181 ASN A O 1
ATOM 1391 N N . PRO A 1 185 ? 30.176 18.779 22.896 1.00 74.27 182 PRO A N 1
ATOM 1392 C CA . PRO A 1 185 ? 29.005 18.939 23.741 1.00 74.39 182 PRO A CA 1
ATOM 1393 C C . PRO A 1 185 ? 29.475 19.211 25.179 1.00 74.30 182 PRO A C 1
ATOM 1394 O O . PRO A 1 185 ? 29.536 18.298 26.016 1.00 75.09 182 PRO A O 1
ATOM 1398 N N . ASP A 1 186 ? 29.845 20.449 25.460 1.00 73.35 183 ASP A N 1
ATOM 1399 C CA . ASP A 1 186 ? 30.439 20.703 26.743 1.00 72.52 183 ASP A CA 1
ATOM 1400 C C . ASP A 1 186 ? 29.457 21.159 27.774 1.00 71.67 183 ASP A C 1
ATOM 1401 O O . ASP A 1 186 ? 28.900 22.258 27.661 1.00 72.07 183 ASP A O 1
ATOM 1406 N N . ILE A 1 187 ? 29.232 20.320 28.782 1.00 69.94 184 ILE A N 1
ATOM 1407 C CA . ILE A 1 187 ? 28.207 20.661 29.754 1.00 69.31 184 ILE A CA 1
ATOM 1408 C C . ILE A 1 187 ? 28.844 21.426 30.901 1.00 68.47 184 ILE A C 1
ATOM 1409 O O . ILE A 1 187 ? 28.196 22.285 31.500 1.00 67.42 184 ILE A O 1
ATOM 1414 N N . SER A 1 188 ? 30.137 21.143 31.145 1.00 67.58 185 SER A N 1
ATOM 1415 C CA . SER A 1 188 ? 30.798 21.514 32.382 1.00 66.42 185 SER A CA 1
ATOM 1416 C C . SER A 1 188 ? 30.956 23.023 32.527 1.00 65.73 185 SER A C 1
ATOM 1417 O O . SER A 1 188 ? 31.012 23.534 33.670 1.00 65.08 185 SER A O 1
ATOM 1420 N N . HIS A 1 189 ? 31.014 23.735 31.384 1.00 64.85 186 HIS A N 1
ATOM 1421 C CA . HIS A 1 189 ? 31.248 25.198 31.406 1.00 63.90 186 HIS A CA 1
ATOM 1422 C C . HIS A 1 189 ? 29.965 26.059 31.464 1.00 62.56 186 HIS A C 1
ATOM 1423 O O . HIS A 1 189 ? 30.056 27.252 31.686 1.00 62.86 186 HIS A O 1
ATOM 1430 N N . LEU A 1 190 ? 28.793 25.448 31.287 1.00 61.07 187 LEU A N 1
ATOM 1431 C CA . LEU A 1 190 ? 27.472 26.090 31.513 1.00 59.64 187 LEU A CA 1
ATOM 1432 C C . LEU A 1 190 ? 27.359 26.624 32.946 1.00 60.64 187 LEU A C 1
ATOM 1433 O O . LEU A 1 190 ? 27.946 26.033 33.891 1.00 59.51 187 LEU A O 1
ATOM 1438 N N . LYS A 1 191 ? 26.588 27.711 33.105 1.00 60.79 188 LYS A N 1
ATOM 1439 C CA . LYS A 1 191 ? 26.385 28.388 34.411 1.00 61.36 188 LYS A CA 1
ATOM 1440 C C . LYS A 1 191 ? 25.745 27.466 35.453 1.00 61.49 188 LYS A C 1
ATOM 1441 O O . LYS A 1 191 ? 26.118 27.445 36.591 1.00 61.27 188 LYS A O 1
ATOM 1447 N N . VAL A 1 192 ? 24.741 26.723 35.021 1.00 63.97 189 VAL A N 1
ATOM 1448 C CA . VAL A 1 192 ? 23.999 25.743 35.840 1.00 64.60 189 VAL A CA 1
ATOM 1449 C C . VAL A 1 192 ? 23.770 24.576 34.885 1.00 65.13 189 VAL A C 1
ATOM 1450 O O . VAL A 1 192 ? 23.327 24.801 33.737 1.00 65.43 189 VAL A O 1
ATOM 1454 N N . ARG A 1 193 ? 24.060 23.370 35.379 1.00 65.20 190 ARG A N 1
ATOM 1455 C CA . ARG A 1 193 ? 23.971 22.100 34.662 1.00 65.91 190 ARG A CA 1
ATOM 1456 C C . ARG A 1 193 ? 22.518 21.645 34.477 1.00 65.36 190 ARG A C 1
ATOM 1457 O O . ARG A 1 193 ? 21.748 21.657 35.448 1.00 65.52 190 ARG A O 1
ATOM 1465 N N . PRO A 1 194 ? 22.126 21.275 33.229 1.00 64.88 191 PRO A N 1
ATOM 1466 C CA . PRO A 1 194 ? 20.752 20.888 32.916 1.00 64.35 191 PRO A CA 1
ATOM 1467 C C . PRO A 1 194 ? 20.248 19.839 33.863 1.00 64.24 191 PRO A C 1
ATOM 1468 O O . PRO A 1 194 ? 20.968 18.897 34.139 1.00 62.71 191 PRO A O 1
ATOM 1472 N N . ASP A 1 195 ? 19.010 20.011 34.339 1.00 65.53 192 ASP A N 1
ATOM 1473 C CA . ASP A 1 195 ? 18.287 18.969 35.105 1.00 66.60 192 ASP A CA 1
ATOM 1474 C C . ASP A 1 195 ? 17.940 17.820 34.160 1.00 66.89 192 ASP A C 1
ATOM 1475 O O . ASP A 1 195 ? 17.115 17.975 33.229 1.00 67.65 192 ASP A O 1
ATOM 1480 N N . VAL A 1 196 ? 18.570 16.681 34.432 1.00 66.97 193 VAL A N 1
ATOM 1481 C CA . VAL A 1 196 ? 18.650 15.550 33.516 1.00 67.46 193 VAL A CA 1
ATOM 1482 C C . VAL A 1 196 ? 17.663 14.432 33.884 1.00 68.28 193 VAL A C 1
ATOM 1483 O O . VAL A 1 196 ? 17.520 13.455 33.147 1.00 68.18 193 VAL A O 1
ATOM 1487 N N . ALA A 1 197 ? 16.969 14.624 35.017 1.00 69.12 194 ALA A N 1
ATOM 1488 C CA . ALA A 1 197 ? 15.934 13.692 35.560 1.00 69.01 194 ALA A CA 1
ATOM 1489 C C . ALA A 1 197 ? 14.917 13.139 34.551 1.00 68.61 194 ALA A C 1
ATOM 1490 O O . ALA A 1 197 ? 14.573 11.950 34.604 1.00 69.70 194 ALA A O 1
ATOM 1492 N N . ARG A 1 198 ? 14.405 13.970 33.664 1.00 67.29 195 ARG A N 1
ATOM 1493 C CA . ARG A 1 198 ? 13.665 13.401 32.549 1.00 67.41 195 ARG A CA 1
ATOM 1494 C C . ARG A 1 198 ? 14.127 13.925 31.206 1.00 65.31 195 ARG A C 1
ATOM 1495 O O . ARG A 1 198 ? 13.366 14.567 30.449 1.00 65.14 195 ARG A O 1
ATOM 1503 N N . GLN A 1 199 ? 15.405 13.680 30.969 1.00 62.90 196 GLN A N 1
ATOM 1504 C CA . GLN A 1 199 ? 16.119 14.072 29.773 1.00 61.28 196 GLN A CA 1
ATOM 1505 C C . GLN A 1 199 ? 15.388 13.843 28.408 1.00 59.98 196 GLN A C 1
ATOM 1506 O O . GLN A 1 199 ? 14.770 12.805 28.220 1.00 59.18 196 GLN A O 1
ATOM 1512 N N . LYS A 1 200 ? 15.472 14.815 27.490 1.00 58.26 197 LYS A N 1
ATOM 1513 C CA . LYS A 1 200 ? 14.810 14.773 26.164 1.00 58.33 197 LYS A CA 1
ATOM 1514 C C . LYS A 1 200 ? 15.736 14.594 24.945 1.00 57.12 197 LYS A C 1
ATOM 1515 O O . LYS A 1 200 ? 16.817 15.141 24.895 1.00 57.51 197 LYS A O 1
ATOM 1521 N N . THR A 1 201 ? 15.287 13.911 23.905 1.00 56.98 198 THR A N 1
ATOM 1522 C CA . THR A 1 201 ? 16.092 13.865 22.678 1.00 56.39 198 THR A CA 1
ATOM 1523 C C . THR A 1 201 ? 15.306 14.571 21.596 1.00 56.89 198 THR A C 1
ATOM 1524 O O . THR A 1 201 ? 14.130 14.376 21.538 1.00 56.63 198 THR A O 1
ATOM 1528 N N . SER A 1 202 ? 15.932 15.444 20.788 1.00 57.23 199 SER A N 1
ATOM 1529 C CA . SER A 1 202 ? 15.240 16.072 19.635 1.00 56.28 199 SER A CA 1
ATOM 1530 C C . SER A 1 202 ? 15.816 15.551 18.351 1.00 55.10 199 SER A C 1
ATOM 1531 O O . SER A 1 202 ? 16.994 15.440 18.221 1.00 56.78 199 SER A O 1
ATOM 1534 N N . ILE A 1 203 ? 15.024 15.295 17.348 1.00 54.98 200 ILE A N 1
ATOM 1535 C CA . ILE A 1 203 ? 15.588 14.766 16.083 1.00 54.14 200 ILE A CA 1
ATOM 1536 C C . ILE A 1 203 ? 14.830 15.455 14.992 1.00 53.13 200 ILE A C 1
ATOM 1537 O O . ILE A 1 203 ? 13.750 15.970 15.210 1.00 52.61 200 ILE A O 1
ATOM 1542 N N . VAL A 1 204 ? 15.396 15.483 13.805 1.00 54.02 201 VAL A N 1
ATOM 1543 C CA . VAL A 1 204 ? 14.594 15.810 12.612 1.00 55.01 201 VAL A CA 1
ATOM 1544 C C . VAL A 1 204 ? 14.659 14.612 11.707 1.00 54.22 201 VAL A C 1
ATOM 1545 O O . VAL A 1 204 ? 15.650 13.946 11.681 1.00 53.46 201 VAL A O 1
ATOM 1549 N N . PHE A 1 205 ? 13.588 14.320 10.979 1.00 54.62 202 PHE A N 1
ATOM 1550 C CA . PHE A 1 205 ? 13.626 13.249 9.988 1.00 53.16 202 PHE A CA 1
ATOM 1551 C C . PHE A 1 205 ? 12.838 13.635 8.780 1.00 52.31 202 PHE A C 1
ATOM 1552 O O . PHE A 1 205 ? 12.031 14.531 8.879 1.00 54.86 202 PHE A O 1
ATOM 1560 N N . ALA A 1 206 ? 13.041 12.963 7.662 1.00 51.42 203 ALA A N 1
ATOM 1561 C CA . ALA A 1 206 ? 12.355 13.264 6.442 1.00 50.84 203 ALA A CA 1
ATOM 1562 C C . ALA A 1 206 ? 11.717 12.008 5.856 1.00 51.55 203 ALA A C 1
ATOM 1563 O O . ALA A 1 206 ? 12.376 10.991 5.693 1.00 51.98 203 ALA A O 1
ATOM 1565 N N . LEU A 1 207 ? 10.431 12.051 5.530 1.00 51.20 204 LEU A N 1
ATOM 1566 C CA . LEU A 1 207 ? 9.807 10.859 4.994 1.00 51.58 204 LEU A CA 1
ATOM 1567 C C . LEU A 1 207 ? 9.433 11.143 3.541 1.00 51.82 204 LEU A C 1
ATOM 1568 O O . LEU A 1 207 ? 8.991 12.220 3.213 1.00 51.78 204 LEU A O 1
ATOM 1573 N N . PRO A 1 208 ? 9.604 10.175 2.667 1.00 52.69 205 PRO A N 1
ATOM 1574 C CA . PRO A 1 208 ? 8.915 10.286 1.397 1.00 54.41 205 PRO A CA 1
ATOM 1575 C C . PRO A 1 208 ? 7.393 10.239 1.683 1.00 55.30 205 PRO A C 1
ATOM 1576 O O . PRO A 1 208 ? 6.953 9.393 2.463 1.00 55.09 205 PRO A O 1
ATOM 1580 N N . ASN A 1 209 ? 6.623 11.151 1.089 1.00 55.59 206 ASN A N 1
ATOM 1581 C CA . ASN A 1 209 ? 5.228 11.395 1.512 1.00 56.14 206 ASN A CA 1
ATOM 1582 C C . ASN A 1 209 ? 4.185 10.354 1.076 1.00 56.33 206 ASN A C 1
ATOM 1583 O O . ASN A 1 209 ? 3.248 10.624 0.311 1.00 57.83 206 ASN A O 1
ATOM 1588 N N . GLU A 1 210 ? 4.378 9.136 1.566 1.00 57.14 207 GLU A N 1
ATOM 1589 C CA . GLU A 1 210 ? 3.520 8.007 1.294 1.00 56.92 207 GLU A CA 1
ATOM 1590 C C . GLU A 1 210 ? 2.409 7.965 2.299 1.00 55.92 207 GLU A C 1
ATOM 1591 O O . GLU A 1 210 ? 2.634 8.167 3.495 1.00 58.12 207 GLU A O 1
ATOM 1597 N N . GLN A 1 211 ? 1.208 7.711 1.833 1.00 55.30 208 GLN A N 1
ATOM 1598 C CA . GLN A 1 211 ? 0.104 7.390 2.719 1.00 54.45 208 GLN A CA 1
ATOM 1599 C C . GLN A 1 211 ? 0.693 6.412 3.751 1.00 54.77 208 GLN A C 1
ATOM 1600 O O . GLN A 1 211 ? 1.290 5.408 3.362 1.00 53.02 208 GLN A O 1
ATOM 1606 N N . GLY A 1 212 ? 0.580 6.757 5.044 1.00 54.95 209 GLY A N 1
ATOM 1607 C CA . GLY A 1 212 ? 0.990 5.880 6.120 1.00 55.51 209 GLY A CA 1
ATOM 1608 C C . GLY A 1 212 ? 2.335 6.197 6.703 1.00 57.31 209 GLY A C 1
ATOM 1609 O O . GLY A 1 212 ? 2.594 5.927 7.897 1.00 58.32 209 GLY A O 1
ATOM 1610 N N . SER A 1 213 ? 3.233 6.786 5.910 1.00 57.21 210 SER A N 1
ATOM 1611 C CA . SER A 1 213 ? 4.621 6.942 6.402 1.00 56.62 210 SER A CA 1
ATOM 1612 C C . SER A 1 213 ? 4.788 7.323 7.858 1.00 55.66 210 SER A C 1
ATOM 1613 O O . SER A 1 213 ? 5.743 6.898 8.490 1.00 57.83 210 SER A O 1
ATOM 1616 N N . LEU A 1 214 ? 3.930 8.173 8.384 1.00 54.39 211 LEU A N 1
ATOM 1617 C CA . LEU A 1 214 ? 4.214 8.828 9.672 1.00 54.53 211 LEU A CA 1
ATOM 1618 C C . LEU A 1 214 ? 3.803 7.935 10.851 1.00 54.59 211 LEU A C 1
ATOM 1619 O O . LEU A 1 214 ? 4.477 7.853 11.850 1.00 54.45 211 LEU A O 1
ATOM 1624 N N . PHE A 1 215 ? 2.679 7.254 10.664 1.00 55.18 212 PHE A N 1
ATOM 1625 C CA . PHE A 1 215 ? 2.183 6.183 11.498 1.00 56.14 212 PHE A CA 1
ATOM 1626 C C . PHE A 1 215 ? 3.320 5.205 11.611 1.00 56.67 212 PHE A C 1
ATOM 1627 O O . PHE A 1 215 ? 3.764 4.793 12.692 1.00 58.43 212 PHE A O 1
ATOM 1635 N N . ARG A 1 216 ? 3.867 4.883 10.469 1.00 57.09 213 ARG A N 1
ATOM 1636 C CA . ARG A 1 216 ? 4.957 3.979 10.429 1.00 57.42 213 ARG A CA 1
ATOM 1637 C C . ARG A 1 216 ? 6.114 4.505 11.228 1.00 57.16 213 ARG A C 1
ATOM 1638 O O . ARG A 1 216 ? 6.675 3.778 11.992 1.00 57.61 213 ARG A O 1
ATOM 1646 N N . ALA A 1 217 ? 6.493 5.766 11.067 1.00 59.26 214 ALA A N 1
ATOM 1647 C CA . ALA A 1 217 ? 7.619 6.318 11.857 1.00 59.85 214 ALA A CA 1
ATOM 1648 C C . ALA A 1 217 ? 7.291 6.506 13.368 1.00 60.71 214 ALA A C 1
ATOM 1649 O O . ALA A 1 217 ? 8.175 6.409 14.230 1.00 64.79 214 ALA A O 1
ATOM 1651 N N . LEU A 1 218 ? 6.074 6.818 13.719 1.00 59.30 215 LEU A N 1
ATOM 1652 C CA . LEU A 1 218 ? 5.763 6.853 15.113 1.00 60.08 215 LEU A CA 1
ATOM 1653 C C . LEU A 1 218 ? 5.854 5.495 15.801 1.00 58.84 215 LEU A C 1
ATOM 1654 O O . LEU A 1 218 ? 6.104 5.429 17.052 1.00 58.37 215 LEU A O 1
ATOM 1659 N N . ALA A 1 219 ? 5.629 4.439 15.008 1.00 56.75 216 ALA A N 1
ATOM 1660 C CA . ALA A 1 219 ? 5.497 3.060 15.503 1.00 55.16 216 ALA A CA 1
ATOM 1661 C C . ALA A 1 219 ? 6.751 2.765 16.158 1.00 55.73 216 ALA A C 1
ATOM 1662 O O . ALA A 1 219 ? 6.839 2.090 17.188 1.00 56.88 216 ALA A O 1
ATOM 1664 N N . THR A 1 220 ? 7.747 3.339 15.543 1.00 55.53 217 THR A N 1
ATOM 1665 C CA . THR A 1 220 ? 9.112 3.158 15.914 1.00 56.79 217 THR A CA 1
ATOM 1666 C C . THR A 1 220 ? 9.424 3.467 17.392 1.00 56.18 217 THR A C 1
ATOM 1667 O O . THR A 1 220 ? 10.299 2.859 17.968 1.00 54.65 217 THR A O 1
ATOM 1671 N N . PHE A 1 221 ? 8.645 4.388 17.955 1.00 56.12 218 PHE A N 1
ATOM 1672 C CA . PHE A 1 221 ? 8.794 4.946 19.299 1.00 56.00 218 PHE A CA 1
ATOM 1673 C C . PHE A 1 221 ? 7.700 4.368 20.161 1.00 56.36 218 PHE A C 1
ATOM 1674 O O . PHE A 1 221 ? 7.946 3.908 21.306 1.00 57.86 218 PHE A O 1
ATOM 1682 N N . ALA A 1 222 ? 6.506 4.366 19.598 1.00 54.11 219 ALA A N 1
ATOM 1683 C CA . ALA A 1 222 ? 5.320 4.076 20.415 1.00 54.68 219 ALA A CA 1
ATOM 1684 C C . ALA A 1 222 ? 5.250 2.587 20.766 1.00 54.85 219 ALA A C 1
ATOM 1685 O O . ALA A 1 222 ? 4.854 2.245 21.886 1.00 52.95 219 ALA A O 1
ATOM 1687 N N . LEU A 1 223 ? 5.658 1.708 19.827 1.00 54.97 220 LEU A N 1
ATOM 1688 C CA . LEU A 1 223 ? 5.729 0.263 20.168 1.00 55.52 220 LEU A CA 1
ATOM 1689 C C . LEU A 1 223 ? 6.961 -0.068 20.974 1.00 55.59 220 LEU A C 1
ATOM 1690 O O . LEU A 1 223 ? 7.122 -1.206 21.443 1.00 56.57 220 LEU A O 1
ATOM 1695 N N . ARG A 1 224 ? 7.843 0.914 21.160 1.00 54.93 221 ARG A N 1
ATOM 1696 C CA . ARG A 1 224 ? 9.036 0.733 22.006 1.00 53.05 221 ARG A CA 1
ATOM 1697 C C . ARG A 1 224 ? 8.949 1.324 23.456 1.00 53.47 221 ARG A C 1
ATOM 1698 O O . ARG A 1 224 ? 9.953 1.361 24.209 1.00 52.65 221 ARG A O 1
ATOM 1706 N N . GLY A 1 225 ? 7.756 1.799 23.803 1.00 53.35 222 GLY A N 1
ATOM 1707 C CA . GLY A 1 225 ? 7.412 2.301 25.140 1.00 54.20 222 GLY A CA 1
ATOM 1708 C C . GLY A 1 225 ? 7.792 3.743 25.377 1.00 54.69 222 GLY A C 1
ATOM 1709 O O . GLY A 1 225 ? 7.678 4.253 26.497 1.00 56.26 222 GLY A O 1
ATOM 1710 N N . ILE A 1 226 ? 8.240 4.390 24.319 1.00 53.62 223 ILE A N 1
ATOM 1711 C CA . ILE A 1 226 ? 8.843 5.705 24.353 1.00 54.32 223 ILE A CA 1
ATOM 1712 C C . ILE A 1 226 ? 7.797 6.822 24.192 1.00 55.27 223 ILE A C 1
ATOM 1713 O O . ILE A 1 226 ? 7.130 6.871 23.180 1.00 56.59 223 ILE A O 1
ATOM 1718 N N . ASP A 1 227 ? 7.705 7.734 25.164 1.00 55.92 224 ASP A N 1
ATOM 1719 C CA . ASP A 1 227 ? 6.788 8.880 25.138 1.00 56.57 224 ASP A CA 1
ATOM 1720 C C . ASP A 1 227 ? 7.306 10.112 24.316 1.00 56.93 224 ASP A C 1
ATOM 1721 O O . ASP A 1 227 ? 8.464 10.568 24.483 1.00 56.63 224 ASP A O 1
ATOM 1726 N N . LEU A 1 228 ? 6.479 10.606 23.398 1.00 56.53 225 LEU A N 1
ATOM 1727 C CA . LEU A 1 228 ? 6.774 11.875 22.713 1.00 57.92 225 LEU A CA 1
ATOM 1728 C C . LEU A 1 228 ? 6.294 13.092 23.502 1.00 58.08 225 LEU A C 1
ATOM 1729 O O . LEU A 1 228 ? 5.247 13.067 24.186 1.00 58.77 225 LEU A O 1
ATOM 1734 N N . THR A 1 229 ? 7.053 14.171 23.361 1.00 57.57 226 THR A N 1
ATOM 1735 C CA . THR A 1 229 ? 6.614 15.497 23.789 1.00 55.72 226 THR A CA 1
ATOM 1736 C C . THR A 1 229 ? 6.450 16.395 22.579 1.00 55.20 226 THR A C 1
ATOM 1737 O O . THR A 1 229 ? 5.836 17.403 22.703 1.00 55.00 226 THR A O 1
ATOM 1741 N N . LYS A 1 230 ? 6.928 16.023 21.388 1.00 54.12 227 LYS A N 1
ATOM 1742 C CA . LYS A 1 230 ? 6.563 16.908 20.293 1.00 54.26 227 LYS A CA 1
ATOM 1743 C C . LYS A 1 230 ? 6.638 16.295 18.937 1.00 53.91 227 LYS A C 1
ATOM 1744 O O . LYS A 1 230 ? 7.468 15.486 18.631 1.00 54.83 227 LYS A O 1
ATOM 1750 N N . ILE A 1 231 ? 5.772 16.746 18.094 1.00 53.84 228 ILE A N 1
ATOM 1751 C CA . ILE A 1 231 ? 5.849 16.327 16.738 1.00 55.02 228 ILE A CA 1
ATOM 1752 C C . ILE A 1 231 ? 5.297 17.418 15.776 1.00 54.46 228 ILE A C 1
ATOM 1753 O O . ILE A 1 231 ? 4.184 17.968 15.988 1.00 54.65 228 ILE A O 1
ATOM 1758 N N . GLU A 1 232 ? 6.042 17.664 14.723 1.00 50.90 229 GLU A N 1
ATOM 1759 C CA . GLU A 1 232 ? 5.573 18.592 13.742 1.00 53.26 229 GLU A CA 1
ATOM 1760 C C . GLU A 1 232 ? 6.057 18.230 12.310 1.00 51.97 229 GLU A C 1
ATOM 1761 O O . GLU A 1 232 ? 7.235 17.924 12.049 1.00 51.01 229 GLU A O 1
ATOM 1767 N N . SER A 1 233 ? 5.164 18.355 11.371 1.00 51.88 230 SER A N 1
ATOM 1768 C CA . SER A 1 233 ? 5.584 18.284 9.988 1.00 52.95 230 SER A CA 1
ATOM 1769 C C . SER A 1 233 ? 5.670 19.674 9.450 1.00 54.28 230 SER A C 1
ATOM 1770 O O . SER A 1 233 ? 5.065 20.593 9.982 1.00 55.15 230 SER A O 1
ATOM 1773 N N . ARG A 1 234 ? 6.368 19.815 8.341 1.00 56.35 231 ARG A N 1
ATOM 1774 C CA . ARG A 1 234 ? 6.274 20.981 7.459 1.00 56.93 231 ARG A CA 1
ATOM 1775 C C . ARG A 1 234 ? 6.747 20.433 6.124 1.00 56.81 231 ARG A C 1
ATOM 1776 O O . ARG A 1 234 ? 7.412 19.466 6.130 1.00 55.98 231 ARG A O 1
ATOM 1784 N N . PRO A 1 235 ? 6.398 21.043 4.972 1.00 59.29 232 PRO A N 1
ATOM 1785 C CA . PRO A 1 235 ? 6.968 20.381 3.734 1.00 61.48 232 PRO A CA 1
ATOM 1786 C C . PRO A 1 235 ? 8.466 20.642 3.434 1.00 63.74 232 PRO A C 1
ATOM 1787 O O . PRO A 1 235 ? 9.028 21.695 3.807 1.00 65.21 232 PRO A O 1
ATOM 1791 N N . SER A 1 236 ? 9.115 19.659 2.823 1.00 65.31 233 SER A N 1
ATOM 1792 C CA . SER A 1 236 ? 10.430 19.870 2.189 1.00 66.70 233 SER A CA 1
ATOM 1793 C C . SER A 1 236 ? 10.237 20.618 0.841 1.00 67.76 233 SER A C 1
ATOM 1794 O O . SER A 1 236 ? 9.361 20.255 0.041 1.00 66.21 233 SER A O 1
ATOM 1797 N N . ARG A 1 237 ? 11.076 21.635 0.604 1.00 70.34 234 ARG A N 1
ATOM 1798 C CA . ARG A 1 237 ? 10.938 22.525 -0.569 1.00 72.19 234 ARG A CA 1
ATOM 1799 C C . ARG A 1 237 ? 11.673 22.073 -1.859 1.00 72.91 234 ARG A C 1
ATOM 1800 O O . ARG A 1 237 ? 11.102 22.128 -2.994 1.00 72.58 234 ARG A O 1
ATOM 1808 N N . LYS A 1 238 ? 12.928 21.646 -1.719 1.00 73.47 235 LYS A N 1
ATOM 1809 C CA . LYS A 1 238 ? 13.574 21.116 -2.930 1.00 74.18 235 LYS A CA 1
ATOM 1810 C C . LYS A 1 238 ? 13.956 19.645 -2.961 1.00 74.29 235 LYS A C 1
ATOM 1811 O O . LYS A 1 238 ? 14.495 19.147 -4.003 1.00 74.81 235 LYS A O 1
ATOM 1817 N N . LYS A 1 239 ? 13.609 18.933 -1.887 1.00 73.18 236 LYS A N 1
ATOM 1818 C CA . LYS A 1 239 ? 13.380 17.510 -2.101 1.00 72.30 236 LYS A CA 1
ATOM 1819 C C . LYS A 1 239 ? 11.919 17.250 -2.460 1.00 71.58 236 LYS A C 1
ATOM 1820 O O . LYS A 1 239 ? 11.004 17.537 -1.699 1.00 70.92 236 LYS A O 1
ATOM 1826 N N . ALA A 1 240 ? 11.745 16.735 -3.680 1.00 71.81 237 ALA A N 1
ATOM 1827 C CA . ALA A 1 240 ? 10.452 16.361 -4.279 1.00 71.04 237 ALA A CA 1
ATOM 1828 C C . ALA A 1 240 ? 9.745 15.215 -3.506 1.00 70.44 237 ALA A C 1
ATOM 1829 O O . ALA A 1 240 ? 10.325 14.121 -3.297 1.00 69.43 237 ALA A O 1
ATOM 1831 N N . PHE A 1 241 ? 8.501 15.529 -3.103 1.00 69.61 238 PHE A N 1
ATOM 1832 C CA . PHE A 1 241 ? 7.586 14.699 -2.289 1.00 68.06 238 PHE A CA 1
ATOM 1833 C C . PHE A 1 241 ? 8.054 14.279 -0.865 1.00 65.62 238 PHE A C 1
ATOM 1834 O O . PHE A 1 241 ? 7.900 13.118 -0.480 1.00 65.27 238 PHE A O 1
ATOM 1842 N N . GLU A 1 242 ? 8.609 15.201 -0.087 1.00 62.29 239 GLU A N 1
ATOM 1843 C CA . GLU A 1 242 ? 8.986 14.849 1.289 1.00 60.61 239 GLU A CA 1
ATOM 1844 C C . GLU A 1 2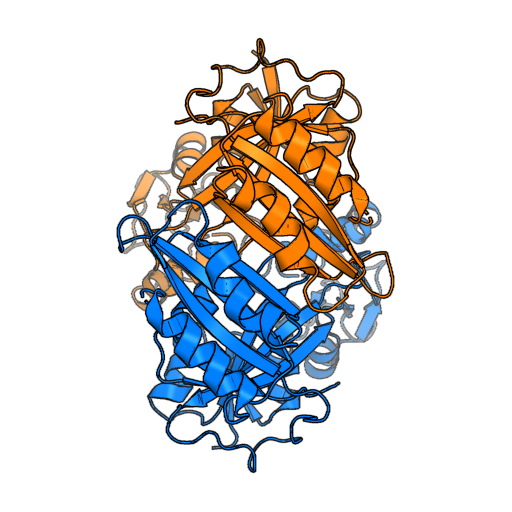42 ? 8.374 15.794 2.270 1.00 58.13 239 GLU A C 1
ATOM 1845 O O . GLU A 1 242 ? 8.106 16.921 1.942 1.00 57.75 239 GLU A O 1
ATOM 1851 N N . TYR A 1 243 ? 8.162 15.342 3.492 1.00 56.32 240 TYR A N 1
ATOM 1852 C CA . TYR A 1 243 ? 7.983 16.299 4.580 1.00 54.79 240 TYR A CA 1
ATOM 1853 C C . TYR A 1 243 ? 9.087 16.124 5.479 1.00 54.64 240 TYR A C 1
ATOM 1854 O O . TYR A 1 243 ? 9.630 15.022 5.587 1.00 55.48 240 TYR A O 1
ATOM 1863 N N . LEU A 1 244 ? 9.387 17.203 6.174 1.00 54.04 241 LEU A N 1
ATOM 1864 C CA . LEU A 1 244 ? 10.233 17.138 7.325 1.00 54.85 241 LEU A CA 1
ATOM 1865 C C . LEU A 1 244 ? 9.427 17.004 8.604 1.00 54.75 241 LEU A C 1
ATOM 1866 O O . LEU A 1 244 ? 8.348 17.538 8.715 1.00 54.95 241 LEU A O 1
ATOM 1871 N N . PHE A 1 245 ? 9.975 16.317 9.576 1.00 54.70 242 PHE A N 1
ATOM 1872 C CA . PHE A 1 245 ? 9.296 16.172 10.863 1.00 55.14 242 PHE A CA 1
ATOM 1873 C C . PHE A 1 245 ? 10.221 16.482 11.981 1.00 55.81 242 PHE A C 1
ATOM 1874 O O . PHE A 1 245 ? 11.365 16.121 11.981 1.00 56.53 242 PHE A O 1
ATOM 1882 N N . TYR A 1 246 ? 9.677 17.109 12.978 1.00 58.56 243 TYR A N 1
ATOM 1883 C CA . TYR A 1 246 ? 10.413 17.460 14.133 1.00 59.46 243 TYR A CA 1
ATOM 1884 C C . TYR A 1 246 ? 9.733 16.607 15.159 1.00 59.65 243 TYR A C 1
ATOM 1885 O O . TYR A 1 246 ? 8.510 16.558 15.205 1.00 59.25 243 TYR A O 1
ATOM 1894 N N . ALA A 1 247 ? 10.528 15.957 16.003 1.00 59.85 244 ALA A N 1
ATOM 1895 C CA . ALA A 1 247 ? 9.986 15.118 17.042 1.00 60.05 244 ALA A CA 1
ATOM 1896 C C . ALA A 1 247 ? 10.944 15.163 18.178 1.00 58.80 244 ALA A C 1
ATOM 1897 O O . ALA A 1 247 ? 12.164 15.041 17.983 1.00 59.65 244 ALA A O 1
ATOM 1899 N N . ASP A 1 248 ? 10.375 15.318 19.355 1.00 57.33 245 ASP A N 1
ATOM 1900 C CA . ASP A 1 248 ? 11.031 15.248 20.655 1.00 55.13 245 ASP A CA 1
ATOM 1901 C C . ASP A 1 248 ? 10.304 14.154 21.380 1.00 54.39 245 ASP A C 1
ATOM 1902 O O . ASP A 1 248 ? 9.076 14.020 21.301 1.00 55.69 245 ASP A O 1
ATOM 1907 N N . PHE A 1 249 ? 11.062 13.478 22.206 1.00 54.88 246 PHE A N 1
ATOM 1908 C CA . PHE A 1 249 ? 10.625 12.407 23.007 1.00 54.49 246 PHE A CA 1
ATOM 1909 C C . PHE A 1 249 ? 11.506 12.225 24.251 1.00 55.08 246 PHE A C 1
ATOM 1910 O O . PHE A 1 249 ? 12.674 12.718 24.253 1.00 54.53 246 PHE A O 1
ATOM 1918 N N . ILE A 1 250 ? 10.956 11.557 25.292 1.00 54.07 247 ILE A N 1
ATOM 1919 C CA . ILE A 1 250 ? 11.665 11.362 26.583 1.00 54.47 247 ILE A CA 1
ATOM 1920 C C . ILE A 1 250 ? 12.597 10.171 26.395 1.00 55.76 247 ILE A C 1
ATOM 1921 O O . ILE A 1 250 ? 12.127 9.056 26.212 1.00 55.99 247 ILE A O 1
ATOM 1926 N N . GLY A 1 251 ? 13.914 10.406 26.477 1.00 56.77 248 GLY A N 1
ATOM 1927 C CA . GLY A 1 251 ? 14.935 9.368 26.378 1.00 57.75 248 GLY A CA 1
ATOM 1928 C C . GLY A 1 251 ? 16.324 9.865 25.984 1.00 59.58 248 GLY A C 1
ATOM 1929 O O . GLY A 1 251 ? 16.444 10.944 25.367 1.00 58.48 248 GLY A O 1
ATOM 1930 N N . HIS A 1 252 ? 17.364 9.113 26.380 1.00 61.15 249 HIS A N 1
ATOM 1931 C CA . HIS A 1 252 ? 18.782 9.486 26.112 1.00 63.52 249 HIS A CA 1
ATOM 1932 C C . HIS A 1 252 ? 19.207 8.749 24.810 1.00 63.59 249 HIS A C 1
ATOM 1933 O O . HIS A 1 252 ? 18.939 7.549 24.681 1.00 64.20 249 HIS A O 1
ATOM 1940 N N . ARG A 1 253 ? 19.843 9.440 23.858 1.00 63.45 250 ARG A N 1
ATOM 1941 C CA . ARG A 1 253 ? 20.228 8.849 22.539 1.00 63.82 250 ARG A CA 1
ATOM 1942 C C . ARG A 1 253 ? 21.083 7.581 22.603 1.00 64.46 250 ARG A C 1
ATOM 1943 O O . ARG A 1 253 ? 21.173 6.854 21.610 1.00 65.05 250 ARG A O 1
ATOM 1951 N N . GLU A 1 254 ? 21.717 7.319 23.746 1.00 64.97 251 GLU A N 1
ATOM 1952 C CA . GLU A 1 254 ? 22.571 6.149 23.883 1.00 65.94 251 GLU A CA 1
ATOM 1953 C C . GLU A 1 254 ? 21.823 4.979 24.524 1.00 65.25 251 GLU A C 1
ATOM 1954 O O . GLU A 1 254 ? 22.342 3.867 24.544 1.00 65.00 251 GLU A O 1
ATOM 1960 N N . ASP A 1 255 ? 20.614 5.241 25.034 1.00 64.95 252 ASP A N 1
ATOM 1961 C CA . ASP A 1 255 ? 19.719 4.204 25.568 1.00 65.19 252 ASP A CA 1
ATOM 1962 C C . ASP A 1 255 ? 19.493 3.205 24.471 1.00 64.18 252 ASP A C 1
ATOM 1963 O O . ASP A 1 255 ? 19.216 3.587 23.344 1.00 63.70 252 ASP A O 1
ATOM 1968 N N . GLN A 1 256 ? 19.570 1.919 24.798 1.00 63.91 253 GLN A N 1
ATOM 1969 C CA . GLN A 1 256 ? 19.477 0.910 23.749 1.00 63.76 253 GLN A CA 1
ATOM 1970 C C . GLN A 1 256 ? 18.107 0.915 23.078 1.00 61.32 253 GLN A C 1
ATOM 1971 O O . GLN A 1 256 ? 18.012 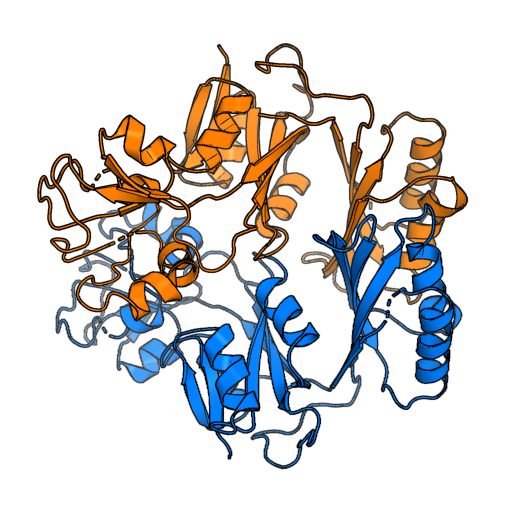0.825 21.837 1.00 60.12 253 GLN A O 1
ATOM 1977 N N . ASN A 1 257 ? 17.061 1.051 23.883 1.00 59.46 254 ASN A N 1
ATOM 1978 C CA . ASN A 1 257 ? 15.713 1.110 23.344 1.00 58.68 254 ASN A CA 1
ATOM 1979 C C . ASN A 1 257 ? 15.606 2.285 22.357 1.00 58.16 254 ASN A C 1
ATOM 1980 O O . ASN A 1 257 ? 15.036 2.166 21.247 1.00 55.70 254 ASN A O 1
ATOM 1985 N N . VAL A 1 258 ? 16.185 3.417 22.788 1.00 57.73 255 VAL A N 1
ATOM 1986 C CA . VAL A 1 258 ? 16.232 4.610 21.950 1.00 58.68 255 VAL A CA 1
ATOM 1987 C C . VAL A 1 258 ? 17.011 4.332 20.661 1.00 59.02 255 VAL A C 1
ATOM 1988 O O . VAL A 1 258 ? 16.548 4.642 19.517 1.00 57.64 255 VAL A O 1
ATOM 1992 N N . HIS A 1 259 ? 18.190 3.746 20.859 1.00 59.67 256 HIS A N 1
ATOM 1993 C CA . HIS A 1 259 ? 19.036 3.494 19.720 1.00 60.94 256 HIS A CA 1
ATOM 1994 C C . HIS A 1 259 ? 18.294 2.550 18.753 1.00 60.09 256 HIS A C 1
ATOM 1995 O O . HIS A 1 259 ? 18.334 2.746 17.520 1.00 60.57 256 HIS A O 1
ATOM 2002 N N . ASN A 1 260 ? 17.624 1.537 19.306 1.00 58.53 257 ASN A N 1
ATOM 2003 C CA . ASN A 1 260 ? 16.832 0.644 18.469 1.00 57.30 257 ASN A CA 1
ATOM 2004 C C . ASN A 1 260 ? 15.740 1.414 17.707 1.00 55.88 257 ASN A C 1
ATOM 2005 O O . ASN A 1 260 ? 15.542 1.172 16.522 1.00 56.04 257 ASN A O 1
ATOM 2010 N N . ALA A 1 261 ? 15.083 2.373 18.343 1.00 55.35 258 ALA A N 1
ATOM 2011 C CA . ALA A 1 261 ? 14.062 3.167 17.641 1.00 55.20 258 ALA A CA 1
ATOM 2012 C C . ALA A 1 261 ? 14.553 3.895 16.395 1.00 56.49 258 ALA A C 1
ATOM 2013 O O . ALA A 1 261 ? 13.879 3.960 15.332 1.00 57.91 258 ALA A O 1
ATOM 2015 N N . LEU A 1 262 ? 15.709 4.504 16.601 1.00 57.02 259 LEU A N 1
ATOM 2016 C CA . LEU A 1 262 ? 16.434 5.382 15.736 1.00 55.83 259 LEU A CA 1
ATOM 2017 C C . LEU A 1 262 ? 16.917 4.636 14.506 1.00 55.98 259 LEU A C 1
ATOM 2018 O O . LEU A 1 262 ? 16.676 5.097 13.334 1.00 54.81 259 LEU A O 1
ATOM 2023 N N . GLU A 1 263 ? 17.578 3.489 14.763 1.00 55.12 260 GLU A N 1
ATOM 2024 C CA . GLU A 1 263 ? 17.883 2.527 13.707 1.00 55.50 260 GLU A CA 1
ATOM 2025 C C . GLU A 1 263 ? 16.613 2.059 12.975 1.00 55.52 260 GLU A C 1
ATOM 2026 O O . GLU A 1 263 ? 16.549 2.079 11.745 1.00 56.35 260 GLU A O 1
ATOM 2032 N N . ASN A 1 264 ? 15.617 1.632 13.718 1.00 52.80 261 ASN A N 1
ATOM 2033 C CA . ASN A 1 264 ? 14.353 1.324 13.076 1.00 54.82 261 ASN A CA 1
ATOM 2034 C C . ASN A 1 264 ? 13.909 2.434 12.038 1.00 54.72 261 ASN A C 1
ATOM 2035 O O . ASN A 1 264 ? 13.732 2.134 10.837 1.00 53.90 261 ASN A O 1
ATOM 2040 N N . LEU A 1 265 ? 13.801 3.702 12.489 1.00 54.68 262 LEU A N 1
ATOM 2041 C CA . LEU A 1 265 ? 13.496 4.840 11.601 1.00 54.62 262 LEU A CA 1
ATOM 2042 C C . LEU A 1 265 ? 14.349 4.977 10.293 1.00 56.04 262 LEU A C 1
ATOM 2043 O O . LEU A 1 265 ? 13.769 5.264 9.171 1.00 55.58 262 LEU A O 1
ATOM 2048 N N . ARG A 1 266 ? 15.683 4.752 10.427 1.00 53.51 263 ARG A N 1
ATOM 2049 C CA . ARG A 1 266 ? 16.638 4.927 9.341 1.00 53.77 263 ARG A CA 1
ATOM 2050 C C . ARG A 1 266 ? 16.406 3.908 8.235 1.00 54.27 263 ARG A C 1
ATOM 2051 O O . ARG A 1 266 ? 16.869 4.103 7.073 1.00 55.03 263 ARG A O 1
ATOM 2059 N N . GLU A 1 267 ? 15.685 2.840 8.571 1.00 53.94 264 GLU A N 1
ATOM 2060 C CA . GLU A 1 267 ? 15.166 1.912 7.577 1.00 54.81 264 GLU A CA 1
ATOM 2061 C C . GLU A 1 267 ? 14.335 2.516 6.419 1.00 55.34 264 GLU A C 1
ATOM 2062 O O . GLU A 1 267 ? 14.378 2.029 5.279 1.00 55.63 264 GLU A O 1
ATOM 2068 N N . PHE A 1 268 ? 13.578 3.559 6.698 1.00 56.75 265 PHE A N 1
ATOM 2069 C CA . PHE A 1 268 ? 12.680 4.139 5.675 1.00 58.37 265 PHE A CA 1
ATOM 2070 C C . PHE A 1 268 ? 12.645 5.677 5.681 1.00 58.64 265 PHE A C 1
ATOM 2071 O O . PHE A 1 268 ? 12.239 6.258 4.680 1.00 58.70 265 PHE A O 1
ATOM 2079 N N . ALA A 1 269 ? 13.097 6.317 6.778 1.00 58.67 266 ALA A N 1
ATOM 2080 C CA . ALA A 1 269 ? 13.364 7.763 6.761 1.00 58.53 266 ALA A CA 1
ATOM 2081 C C . ALA A 1 269 ? 14.357 8.105 5.656 1.00 58.43 266 ALA A C 1
ATOM 2082 O O . ALA A 1 269 ? 15.313 7.389 5.450 1.00 58.71 266 ALA A O 1
ATOM 2084 N N . THR A 1 270 ? 14.160 9.205 4.947 1.00 59.36 267 THR A N 1
ATOM 2085 C CA . THR A 1 270 ? 15.149 9.600 3.923 1.00 60.16 267 THR A CA 1
ATOM 2086 C C . THR A 1 270 ? 16.413 10.210 4.548 1.00 60.19 267 THR A C 1
ATOM 2087 O O . THR A 1 270 ? 17.499 10.213 3.982 1.00 58.85 267 THR A O 1
ATOM 2099 N N . VAL A 1 272 ? 17.665 10.980 8.910 1.00 58.06 269 VAL A N 1
ATOM 2100 C CA . VAL A 1 272 ? 17.484 11.323 10.308 1.00 56.46 269 VAL A CA 1
ATOM 2101 C C . VAL A 1 272 ? 18.651 12.173 10.790 1.00 56.96 269 VAL A C 1
ATOM 2102 O O . VAL A 1 272 ? 19.836 11.816 10.545 1.00 57.47 269 VAL A O 1
ATOM 2106 N N . LYS A 1 273 ? 18.363 13.282 11.486 1.00 55.93 270 LYS A N 1
ATOM 2107 C CA . LYS A 1 273 ? 19.390 13.896 12.332 1.00 55.93 270 LYS A CA 1
ATOM 2108 C C . LYS A 1 273 ? 19.019 13.949 13.826 1.00 55.62 270 LYS A C 1
ATOM 2109 O O . LYS A 1 273 ? 17.905 14.310 14.187 1.00 55.13 270 LYS A O 1
ATOM 2115 N N . VAL A 1 274 ? 19.962 13.629 14.699 1.00 55.26 271 VAL A N 1
ATOM 2116 C CA . VAL A 1 274 ? 19.723 13.854 16.100 1.00 56.50 271 VAL A CA 1
ATOM 2117 C C . VAL A 1 274 ? 20.337 15.238 16.468 1.00 57.26 271 VAL A C 1
ATOM 2118 O O . VAL A 1 274 ? 21.531 15.412 16.436 1.00 58.06 271 VAL A O 1
ATOM 2122 N N . LEU A 1 275 ? 19.498 16.194 16.835 1.00 56.89 272 LEU A N 1
ATOM 2123 C CA . LEU A 1 275 ? 19.953 17.481 17.310 1.00 56.29 272 LEU A CA 1
ATOM 2124 C C . LEU A 1 275 ? 20.466 17.388 18.768 1.00 56.02 272 LEU A C 1
ATOM 2125 O O . LEU A 1 275 ? 21.267 18.217 19.163 1.00 57.14 272 LEU A O 1
ATOM 2130 N N . GLY A 1 276 ? 20.021 16.426 19.578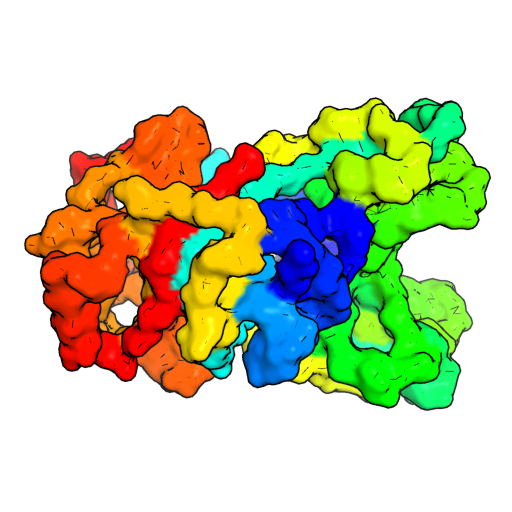 1.00 55.32 273 GLY A N 1
ATOM 2131 C CA . GLY A 1 276 ? 20.707 16.212 20.888 1.00 55.23 273 GLY A CA 1
ATOM 2132 C C . GLY A 1 276 ? 19.818 15.564 21.917 1.00 54.29 273 GLY A C 1
ATOM 2133 O O . GLY A 1 276 ? 18.646 15.498 21.722 1.00 55.83 273 GLY A O 1
ATOM 2134 N N . SER A 1 277 ? 20.391 15.014 22.961 1.00 55.10 274 SER A N 1
ATOM 2135 C CA . SER A 1 277 ? 19.697 14.629 24.188 1.00 56.51 274 SER A CA 1
ATOM 2136 C C . SER A 1 277 ? 20.127 15.608 25.249 1.00 55.77 274 SER A C 1
ATOM 2137 O O . SER A 1 277 ? 21.305 15.823 25.410 1.00 55.71 274 SER A O 1
ATOM 2140 N N . TYR A 1 278 ? 19.182 16.152 26.000 1.00 55.44 275 TYR A N 1
ATOM 2141 C CA . TYR A 1 278 ? 19.410 17.341 26.876 1.00 55.24 275 TYR A CA 1
ATOM 2142 C C . TYR A 1 278 ? 18.382 17.459 28.016 1.00 54.62 275 TYR A C 1
ATOM 2143 O O . TYR A 1 278 ? 17.280 16.964 27.916 1.00 56.58 275 TYR A O 1
ATOM 2152 N N . GLY A 1 279 ? 18.749 18.138 29.078 1.00 55.42 276 GLY A N 1
ATOM 2153 C CA . GLY A 1 279 ? 17.922 18.327 30.262 1.00 55.61 276 GLY A CA 1
ATOM 2154 C C . GLY A 1 279 ? 17.483 19.782 30.246 1.00 55.74 276 GLY A C 1
ATOM 2155 O O . GLY A 1 279 ? 17.562 20.443 29.200 1.00 55.86 276 GLY A O 1
ATOM 2156 N N . VAL A 1 280 ? 16.980 20.270 31.376 1.00 54.93 277 VAL A N 1
ATOM 2157 C CA . VAL A 1 280 ? 16.316 21.566 31.378 1.00 55.77 277 VAL A CA 1
ATOM 2158 C C . VAL A 1 280 ? 16.926 22.422 32.441 1.00 56.33 277 VAL A C 1
ATOM 2159 O O . VAL A 1 280 ? 17.344 21.937 33.524 1.00 56.56 277 VAL A O 1
ATOM 2163 N N . VAL A 1 281 ? 17.029 23.686 32.089 1.00 56.95 278 VAL A N 1
ATOM 2164 C CA . VAL A 1 281 ? 17.471 24.712 33.014 1.00 58.23 278 VAL A CA 1
ATOM 2165 C C . VAL A 1 281 ? 16.239 25.596 33.280 1.00 59.90 278 VAL A C 1
ATOM 2166 O O . VAL A 1 281 ? 15.511 26.017 32.343 1.00 58.15 278 VAL A O 1
ATOM 2170 N N . ASN A 1 282 ? 16.022 25.796 34.579 1.00 61.00 279 ASN A N 1
ATOM 2171 C CA . ASN A 1 282 ? 14.872 26.469 35.128 1.00 62.42 279 ASN A CA 1
ATOM 2172 C C . ASN A 1 282 ? 15.194 27.918 35.429 1.00 63.52 279 ASN A C 1
ATOM 2173 O O . ASN A 1 282 ? 16.361 28.278 35.632 1.00 64.35 279 ASN A O 1
ATOM 2178 N N . PRO A 1 283 ? 14.149 28.775 35.474 1.00 64.23 280 PRO A N 1
ATOM 2179 C CA . PRO A 1 283 ? 14.479 30.018 36.109 1.00 64.16 280 PRO A CA 1
ATOM 2180 C C . PRO A 1 283 ? 14.637 29.664 37.594 1.00 65.00 280 PRO A C 1
ATOM 2181 O O . PRO A 1 283 ? 15.280 30.434 38.309 1.00 65.49 280 PRO A O 1
ATOM 2186 N N . ASN B 1 6 ? -20.445 43.078 -4.450 1.00 68.30 3 ASN B N 1
ATOM 2187 C CA . ASN B 1 6 ? -19.255 42.328 -3.919 1.00 69.82 3 ASN B CA 1
ATOM 2188 C C . ASN B 1 6 ? -19.046 42.439 -2.367 1.00 68.95 3 ASN B C 1
ATOM 2189 O O . ASN B 1 6 ? -19.384 43.473 -1.757 1.00 70.06 3 ASN B O 1
ATOM 2194 N N . TRP B 1 7 ? -18.472 41.388 -1.779 1.00 67.24 4 TRP B N 1
ATOM 2195 C CA . TRP B 1 7 ? -18.747 40.951 -0.380 1.00 66.03 4 TRP B CA 1
ATOM 2196 C C . TRP B 1 7 ? -17.545 41.117 0.584 1.00 64.19 4 TRP B C 1
ATOM 2197 O O . TRP B 1 7 ? -16.387 41.105 0.179 1.00 62.99 4 TRP B O 1
ATOM 2208 N N . LEU B 1 8 ? -17.845 41.249 1.869 1.00 62.00 5 LEU B N 1
ATOM 2209 C CA . LEU B 1 8 ? -16.902 41.835 2.798 1.00 60.33 5 LEU B CA 1
ATOM 2210 C C . LEU B 1 8 ? -16.042 40.779 3.450 1.00 59.12 5 LEU B C 1
ATOM 2211 O O . LEU B 1 8 ? -16.553 39.891 4.125 1.00 58.51 5 LEU B O 1
ATOM 2216 N N . ILE B 1 9 ? -14.726 40.904 3.268 1.00 57.52 6 ILE B N 1
ATOM 2217 C CA . ILE B 1 9 ? -13.752 39.970 3.847 1.00 55.74 6 ILE B CA 1
ATOM 2218 C C . ILE B 1 9 ? -12.961 40.706 4.908 1.00 55.33 6 ILE B C 1
ATOM 2219 O O . ILE B 1 9 ? -12.067 41.497 4.595 1.00 54.38 6 ILE B O 1
ATOM 2224 N N . ALA B 1 10 ? -13.289 40.446 6.164 1.00 54.51 7 ALA B N 1
ATOM 2225 C CA . ALA B 1 10 ? -12.536 41.048 7.237 1.00 54.39 7 ALA B CA 1
ATOM 2226 C C . ALA B 1 10 ? -11.117 40.481 7.311 1.00 55.59 7 ALA B C 1
ATOM 2227 O O . ALA B 1 10 ? -10.896 39.276 7.152 1.00 55.95 7 ALA B O 1
ATOM 2229 N N . TYR B 1 11 ? -10.149 41.363 7.539 1.00 55.70 8 TYR B N 1
ATOM 2230 C CA . TYR B 1 11 ? -8.765 40.971 7.724 1.00 55.84 8 TYR B CA 1
ATOM 2231 C C . TYR B 1 11 ? -8.062 41.934 8.663 1.00 55.43 8 TYR B C 1
ATOM 2232 O O . TYR B 1 11 ? -8.487 43.093 8.792 1.00 54.34 8 TYR B O 1
ATOM 2241 N N . GLN B 1 12 ? -6.967 41.456 9.273 1.00 54.42 9 GLN B N 1
ATOM 2242 C CA . GLN B 1 12 ? -6.168 42.300 10.159 1.00 54.23 9 GLN B CA 1
ATOM 2243 C C . GLN B 1 12 ? -5.059 43.047 9.421 1.00 53.62 9 GLN B C 1
ATOM 2244 O O . GLN B 1 12 ? -4.183 42.445 8.840 1.00 53.32 9 GLN B O 1
ATOM 2250 N N . GLY B 1 13 ? -5.145 44.370 9.475 1.00 54.02 10 GLY B N 1
ATOM 2251 C CA . GLY B 1 13 ? -4.104 45.304 9.029 1.00 54.50 10 GLY B CA 1
ATOM 2252 C C . GLY B 1 13 ? -4.770 46.467 8.294 1.00 54.77 10 GLY B C 1
ATOM 2253 O O . GLY B 1 13 ? -5.980 46.724 8.469 1.00 55.39 10 GLY B O 1
ATOM 2254 N N . GLU B 1 14 ? -4.000 47.111 7.430 1.00 54.72 11 GLU B N 1
ATOM 2255 C CA . GLU B 1 14 ? -4.475 48.208 6.565 1.00 57.55 11 GLU B CA 1
ATOM 2256 C C . GLU B 1 14 ? -4.179 47.901 5.078 1.00 56.66 11 GLU B C 1
ATOM 2257 O O . GLU B 1 14 ? -3.361 47.028 4.787 1.00 56.94 11 GLU B O 1
ATOM 2263 N N . PRO B 1 15 ? -4.812 48.647 4.141 1.00 56.75 12 PRO B N 1
ATOM 2264 C CA . PRO B 1 15 ? -4.591 48.394 2.728 1.00 56.84 12 PRO B CA 1
ATOM 2265 C C . PRO B 1 15 ? -3.117 48.372 2.428 1.00 57.31 12 PRO B C 1
ATOM 2266 O O . PRO B 1 15 ? -2.381 49.193 2.975 1.00 57.92 12 PRO B O 1
ATOM 2270 N N . GLY B 1 16 ? -2.709 47.467 1.534 1.00 57.64 13 GLY B N 1
ATOM 2271 C CA . GLY B 1 16 ? -1.284 47.215 1.240 1.00 57.81 13 GLY B CA 1
ATOM 2272 C C . GLY B 1 16 ? -0.840 45.882 1.802 1.00 57.73 13 GLY B C 1
ATOM 2273 O O . GLY B 1 16 ? -0.168 45.092 1.114 1.00 58.82 13 GLY B O 1
ATOM 2274 N N . ALA B 1 17 ? -1.235 45.626 3.053 1.00 57.38 14 ALA B N 1
ATOM 2275 C CA . ALA B 1 17 ? -0.836 44.425 3.810 1.00 56.45 14 ALA B CA 1
ATOM 2276 C C . ALA B 1 17 ? -1.017 43.098 3.042 1.00 56.24 14 ALA B C 1
ATOM 2277 O O . ALA B 1 17 ? -1.921 42.965 2.192 1.00 55.16 14 ALA B O 1
ATOM 2279 N N . TYR B 1 18 ? -0.162 42.125 3.367 1.00 55.61 15 TYR B N 1
ATOM 2280 C CA . TYR B 1 18 ? -0.330 40.751 2.899 1.00 54.92 15 TYR B CA 1
ATOM 2281 C C . TYR B 1 18 ? -1.689 40.122 3.209 1.00 54.82 15 TYR B C 1
ATOM 2282 O O . TYR B 1 18 ? -2.244 39.420 2.340 1.00 54.91 15 TYR B O 1
ATOM 2291 N N . SER B 1 19 ? -2.178 40.339 4.438 1.00 53.91 16 SER B N 1
ATOM 2292 C CA . SER B 1 19 ? -3.474 39.923 4.893 1.00 55.61 16 SER B CA 1
ATOM 2293 C C . SER B 1 19 ? -4.564 40.538 4.006 1.00 56.58 16 SER B C 1
ATOM 2294 O O . SER B 1 19 ? -5.683 40.075 4.017 1.00 58.24 16 SER B O 1
ATOM 2297 N N . GLU B 1 20 ? -4.261 41.609 3.284 1.00 57.44 17 GLU B N 1
ATOM 2298 C CA . GLU B 1 20 ? -5.250 42.288 2.434 1.00 59.39 17 GLU B CA 1
ATOM 2299 C C . GLU B 1 20 ? -5.235 41.660 1.036 1.00 59.44 17 GLU B C 1
ATOM 2300 O O . GLU B 1 20 ? -6.264 41.407 0.415 1.00 60.40 17 GLU B O 1
ATOM 2306 N N . ILE B 1 21 ? -4.035 41.398 0.567 1.00 59.74 18 ILE B N 1
ATOM 2307 C CA . ILE B 1 21 ? -3.799 40.616 -0.630 1.00 59.50 18 ILE B CA 1
ATOM 2308 C C . ILE B 1 21 ? -4.653 39.333 -0.501 1.00 58.83 18 ILE B C 1
ATOM 2309 O O . ILE B 1 21 ? -5.410 39.009 -1.441 1.00 60.20 18 ILE B O 1
ATOM 2314 N N . ALA B 1 22 ? -4.612 38.685 0.679 1.00 56.57 19 ALA B N 1
ATOM 2315 C CA . ALA B 1 22 ? -5.370 37.436 0.949 1.00 55.89 19 ALA B CA 1
ATOM 2316 C C . ALA B 1 22 ? -6.895 37.676 1.018 1.00 55.41 19 ALA B C 1
ATOM 2317 O O . ALA B 1 22 ? -7.682 36.916 0.489 1.00 56.24 19 ALA B O 1
ATOM 2319 N N . ALA B 1 23 ? -7.305 38.774 1.637 1.00 54.93 20 ALA B N 1
ATOM 2320 C CA . ALA B 1 23 ? -8.691 39.159 1.693 1.00 54.32 20 ALA B CA 1
ATOM 2321 C C . ALA B 1 23 ? -9.288 39.224 0.297 1.00 54.63 20 ALA B C 1
ATOM 2322 O O . ALA B 1 23 ? -10.429 38.829 0.069 1.00 54.40 20 ALA B O 1
ATOM 2324 N N . LEU B 1 24 ? -8.496 39.758 -0.630 1.00 55.47 21 LEU B N 1
ATOM 2325 C CA . LEU B 1 24 ? -8.935 40.142 -1.953 1.00 55.31 21 LEU B CA 1
ATOM 2326 C C . LEU B 1 24 ? -9.079 38.962 -2.872 1.00 55.54 21 LEU B C 1
ATOM 2327 O O . LEU B 1 24 ? -9.454 39.098 -4.028 1.00 56.54 21 LEU B O 1
ATOM 2332 N N . ARG B 1 25 ? -8.710 37.788 -2.419 1.00 55.79 22 ARG B N 1
ATOM 2333 C CA . ARG B 1 25 ? -8.927 36.662 -3.312 1.00 55.75 22 ARG B CA 1
ATOM 2334 C C . ARG B 1 25 ? -10.350 36.118 -3.076 1.00 55.24 22 ARG B C 1
ATOM 2335 O O . ARG B 1 25 ? -10.820 35.243 -3.764 1.00 55.60 22 ARG B O 1
ATOM 2343 N N . PHE B 1 26 ? -11.025 36.726 -2.103 1.00 54.90 23 PHE B N 1
ATOM 2344 C CA . PHE B 1 26 ? -12.307 36.293 -1.566 1.00 54.21 23 PHE B CA 1
ATOM 2345 C C . PHE B 1 26 ? -13.464 37.322 -1.644 1.00 53.73 23 PHE B C 1
ATOM 2346 O O . PHE B 1 26 ? -14.613 36.923 -1.733 1.00 53.21 23 PHE B O 1
ATOM 2354 N N . GLY B 1 27 ? -13.155 38.618 -1.588 1.00 54.25 24 GLY B N 1
ATOM 2355 C CA . GLY B 1 27 ? -14.152 39.688 -1.720 1.00 55.14 24 GLY B CA 1
ATOM 2356 C C . GLY B 1 27 ? -13.644 41.128 -1.614 1.00 56.36 24 GLY B C 1
ATOM 2357 O O . GLY B 1 27 ? -12.586 41.458 -2.153 1.00 56.76 24 GLY B O 1
ATOM 2358 N N . GLU B 1 28 ? -14.424 41.989 -0.949 1.00 56.16 25 GLU B N 1
ATOM 2359 C CA . GLU B 1 28 ? -14.011 43.341 -0.554 1.00 55.45 25 GLU B CA 1
ATOM 2360 C C . GLU B 1 28 ? -13.389 43.354 0.874 1.00 54.54 25 GLU B C 1
ATOM 2361 O O . GLU B 1 28 ? -14.017 42.941 1.854 1.00 53.79 25 GLU B O 1
ATOM 2367 N N . PRO B 1 29 ? -12.134 43.788 0.998 1.00 54.06 26 PRO B N 1
ATOM 2368 C CA . PRO B 1 29 ? -11.487 43.715 2.329 1.00 54.85 26 PRO B CA 1
ATOM 2369 C C . PRO B 1 29 ? -11.965 44.752 3.376 1.00 54.85 26 PRO B C 1
ATOM 2370 O O . PRO B 1 29 ? -12.065 45.924 3.064 1.00 56.29 26 PRO B O 1
ATOM 2374 N N . LEU B 1 30 ? -12.239 44.308 4.600 1.00 54.33 27 LEU B N 1
ATOM 2375 C CA . LEU B 1 30 ? -12.605 45.173 5.726 1.00 53.71 27 LEU B CA 1
ATOM 2376 C C . LEU B 1 30 ? -11.530 45.119 6.805 1.00 54.97 27 LEU B C 1
ATOM 2377 O O . LEU B 1 30 ? -11.445 44.137 7.570 1.00 53.30 27 LEU B O 1
ATOM 2382 N N . PRO B 1 31 ? -10.736 46.198 6.897 1.00 55.38 28 PRO B N 1
ATOM 2383 C CA . PRO B 1 31 ? -9.533 46.157 7.684 1.00 56.56 28 PRO B CA 1
ATOM 2384 C C . PRO B 1 31 ? -9.893 46.317 9.128 1.00 57.37 28 PRO B C 1
ATOM 2385 O O . PRO B 1 31 ? -10.821 47.067 9.468 1.00 57.28 28 PRO B O 1
ATOM 2389 N N . CYS B 1 32 ? -9.137 45.620 9.966 1.00 58.49 29 CYS B N 1
ATOM 2390 C CA . CYS B 1 32 ? -9.468 45.518 11.346 1.00 60.43 29 CYS B CA 1
ATOM 2391 C C . CYS B 1 32 ? -8.190 45.682 12.115 1.00 62.02 29 CYS B C 1
ATOM 2392 O O . CYS B 1 32 ? -7.112 45.377 11.593 1.00 62.31 29 CYS B O 1
ATOM 2395 N N . GLU B 1 33 ? -8.323 46.105 13.368 1.00 64.71 30 GLU B N 1
ATOM 2396 C CA . GLU B 1 33 ? -7.176 46.424 14.208 1.00 67.50 30 GLU B CA 1
ATOM 2397 C C . GLU B 1 33 ? -6.670 45.187 14.917 1.00 68.58 30 GLU B C 1
ATOM 2398 O O . GLU B 1 33 ? -5.435 45.013 15.062 1.00 69.68 30 GLU B O 1
ATOM 2404 N N . SER B 1 34 ? -7.591 44.315 15.337 1.00 69.37 31 SER B N 1
ATOM 2405 C CA . SER B 1 34 ? -7.229 43.029 15.987 1.00 71.06 31 SER B CA 1
ATOM 2406 C C . SER B 1 34 ? -7.737 41.852 15.156 1.00 72.11 31 SER B C 1
ATOM 2407 O O . SER B 1 34 ? -8.709 41.996 14.437 1.00 72.46 31 SER B O 1
ATOM 2410 N N . PHE B 1 35 ? -7.112 40.682 15.286 1.00 73.46 32 PHE B N 1
ATOM 2411 C CA . PHE B 1 35 ? -7.799 39.419 14.935 1.00 74.11 32 PHE B CA 1
ATOM 2412 C C . PHE B 1 35 ? -9.082 39.229 15.749 1.00 75.53 32 PHE B C 1
ATOM 2413 O O . PHE B 1 35 ? -10.098 38.765 15.218 1.00 76.20 32 PHE B O 1
ATOM 2421 N N . ASP B 1 36 ? -9.046 39.601 17.027 1.00 76.71 33 ASP B N 1
ATOM 2422 C CA . ASP B 1 36 ? -10.262 39.626 17.852 1.00 78.06 33 ASP B CA 1
ATOM 2423 C C . ASP B 1 36 ? -11.381 40.395 17.176 1.00 78.15 33 ASP B C 1
ATOM 2424 O O . ASP B 1 36 ? -12.513 39.920 17.105 1.00 79.12 33 ASP B O 1
ATOM 2429 N N . ASP B 1 37 ? -11.048 41.564 16.659 1.00 78.20 34 ASP B N 1
ATOM 2430 C CA . ASP B 1 37 ? -11.979 42.359 15.897 1.00 77.83 34 ASP B CA 1
ATOM 2431 C C . ASP B 1 37 ? -12.350 41.631 14.633 1.00 77.14 34 ASP B C 1
ATOM 2432 O O . ASP B 1 37 ? -13.501 41.681 14.222 1.00 76.93 34 ASP B O 1
ATOM 2437 N N . VAL B 1 38 ? -11.384 40.934 14.032 1.00 76.57 35 VAL B N 1
ATOM 2438 C CA . VAL B 1 38 ? -11.629 40.173 12.795 1.00 76.06 35 VAL B CA 1
ATOM 2439 C C . VAL B 1 38 ? -12.685 39.083 12.998 1.00 75.74 35 VAL B C 1
ATOM 2440 O O . VAL B 1 38 ? -13.670 39.043 12.263 1.00 76.04 35 VAL B O 1
ATOM 2444 N N . PHE B 1 39 ? -12.501 38.227 14.006 1.00 76.09 36 PHE B N 1
ATOM 2445 C CA . PHE B 1 39 ? -13.479 37.182 14.339 1.00 75.55 36 PHE B CA 1
ATOM 2446 C C . PHE B 1 39 ? -14.762 37.856 14.841 1.00 76.20 36 PHE B C 1
ATOM 2447 O O . PHE B 1 39 ? -15.878 37.520 14.403 1.00 76.94 36 PHE B O 1
ATOM 2455 N N . SER B 1 40 ? -14.643 38.802 15.771 1.00 75.38 37 SER B N 1
ATOM 2456 C CA . SER B 1 40 ? -15.856 39.353 16.327 1.00 74.89 37 SER B CA 1
ATOM 2457 C C . SER B 1 40 ? -16.607 40.025 15.203 1.00 74.06 37 SER B C 1
ATOM 2458 O O . SER B 1 40 ? -17.794 40.223 15.291 1.00 73.76 37 SER B O 1
ATOM 2461 N N . ALA B 1 41 ? -15.913 40.321 14.113 1.00 73.68 38 ALA B N 1
ATOM 2462 C CA . ALA B 1 41 ? -16.583 40.910 12.955 1.00 73.30 38 ALA B CA 1
ATOM 2463 C C . ALA B 1 41 ? -17.509 39.897 12.311 1.00 72.77 38 ALA B C 1
ATOM 2464 O O . ALA B 1 41 ? -18.645 40.214 12.020 1.00 72.51 38 ALA B O 1
ATOM 2466 N N . VAL B 1 42 ? -17.036 38.662 12.107 1.00 72.88 39 VAL B N 1
ATOM 2467 C CA . VAL B 1 42 ? -17.939 37.626 11.592 1.00 72.07 39 VAL B CA 1
ATOM 2468 C C . VAL B 1 42 ? -18.934 37.220 12.676 1.00 72.51 39 VAL B C 1
ATOM 2469 O O . VAL B 1 42 ? -20.121 37.509 12.521 1.00 72.03 39 VAL B O 1
ATOM 2473 N N . THR B 1 43 ? -18.441 36.602 13.764 1.00 72.41 40 THR B N 1
ATOM 2474 C CA . THR B 1 43 ? -19.240 36.173 14.955 1.00 72.37 40 THR B CA 1
ATOM 2475 C C . THR B 1 43 ? -20.388 37.113 15.394 1.00 72.31 40 THR B C 1
ATOM 2476 O O . THR B 1 43 ? -21.083 36.847 16.364 1.00 71.85 40 THR B O 1
ATOM 2480 N N . GLU B 1 44 ? -20.554 38.216 14.674 1.00 72.92 41 GLU B N 1
ATOM 2481 C CA . GLU B 1 44 ? -21.670 39.144 14.875 1.00 72.97 41 GLU B CA 1
ATOM 2482 C C . GLU B 1 44 ? -21.901 39.987 13.608 1.00 72.73 41 GLU B C 1
ATOM 2483 O O . GLU B 1 44 ? -22.229 41.177 13.681 1.00 72.99 41 GLU B O 1
ATOM 2489 N N . GLN B 1 45 ? -21.703 39.345 12.451 1.00 72.10 42 GLN B N 1
ATOM 2490 C CA . GLN B 1 45 ? -22.288 39.748 11.155 1.00 71.28 42 GLN B CA 1
ATOM 2491 C C . GLN B 1 45 ? -21.970 41.143 10.665 1.00 70.60 42 GLN B C 1
ATOM 2492 O O . GLN B 1 45 ? -22.747 41.702 9.877 1.00 70.82 42 GLN B O 1
ATOM 2498 N N . LYS B 1 46 ? -20.855 41.713 11.123 1.00 69.45 43 LYS B N 1
ATOM 2499 C CA . LYS B 1 46 ? -20.351 42.972 10.578 1.00 68.79 43 LYS B CA 1
ATOM 2500 C C . LYS B 1 46 ? -19.783 42.666 9.157 1.00 68.33 43 LYS B C 1
ATOM 2501 O O . LYS B 1 46 ? -19.776 43.540 8.247 1.00 68.48 43 LYS B O 1
ATOM 2507 N N . ALA B 1 47 ? -19.307 41.418 9.004 1.00 66.87 44 ALA B N 1
ATOM 2508 C CA . ALA B 1 47 ? -18.747 40.869 7.759 1.00 65.16 44 ALA B CA 1
ATOM 2509 C C . ALA B 1 47 ? -19.107 39.368 7.660 1.00 64.12 44 ALA B C 1
ATOM 2510 O O . ALA B 1 47 ? -19.334 38.692 8.697 1.00 64.04 44 ALA B O 1
ATOM 2512 N N . ASP B 1 48 ? -19.184 38.851 6.429 1.00 62.54 45 ASP B N 1
ATOM 2513 C CA . ASP B 1 48 ? -19.576 37.446 6.250 1.00 61.85 45 ASP B CA 1
ATOM 2514 C C . ASP B 1 48 ? -18.428 36.447 6.317 1.00 61.88 45 ASP B C 1
ATOM 2515 O O . ASP B 1 48 ? -18.633 35.279 6.745 1.00 62.57 45 ASP B O 1
ATOM 2520 N N . TYR B 1 49 ? -17.244 36.893 5.882 1.00 59.46 46 TYR B N 1
ATOM 2521 C CA . TYR B 1 49 ? -16.036 36.118 5.932 1.00 58.78 46 TYR B CA 1
ATOM 2522 C C . TYR B 1 49 ? -14.905 36.885 6.510 1.00 58.43 46 TYR B C 1
ATOM 2523 O O . TYR B 1 49 ? -14.955 38.115 6.599 1.00 58.61 46 TYR B O 1
ATOM 2532 N N . ALA B 1 50 ? -13.840 36.137 6.813 1.00 58.35 47 ALA B N 1
ATOM 2533 C CA . ALA B 1 50 ? -12.583 36.659 7.334 1.00 57.69 47 ALA B CA 1
ATOM 2534 C C . ALA B 1 50 ? -11.469 35.843 6.736 1.00 57.52 47 ALA B C 1
ATOM 2535 O O . ALA B 1 50 ? -11.671 34.686 6.342 1.00 59.01 47 ALA B O 1
ATOM 2537 N N . VAL B 1 51 ? -10.283 36.423 6.680 1.00 56.56 48 VAL B N 1
ATOM 2538 C CA . VAL B 1 51 ? -9.139 35.787 6.062 1.00 55.66 48 VAL B CA 1
ATOM 2539 C C . VAL B 1 51 ? -8.153 35.765 7.214 1.00 55.34 48 VAL B C 1
ATOM 2540 O O . VAL B 1 51 ? -7.849 36.822 7.779 1.00 54.72 48 VAL B O 1
ATOM 2544 N N . ILE B 1 52 ? -7.786 34.568 7.671 1.00 56.81 49 ILE B N 1
ATOM 2545 C CA . ILE B 1 52 ? -6.908 34.418 8.892 1.00 57.66 49 ILE B CA 1
ATOM 2546 C C . ILE B 1 52 ? -5.603 33.806 8.530 1.00 57.20 49 ILE B C 1
ATOM 2547 O O . ILE B 1 52 ? -5.585 32.760 7.855 1.00 57.15 49 ILE B O 1
ATOM 2552 N N . PRO B 1 53 ? -4.481 34.470 8.944 1.00 56.99 50 PRO B N 1
ATOM 2553 C CA . PRO B 1 53 ? -3.222 33.793 8.793 1.00 56.13 50 PRO B CA 1
ATOM 2554 C C . PRO B 1 53 ? -3.027 32.642 9.800 1.00 56.88 50 PRO B C 1
ATOM 2555 O O . PRO B 1 53 ? -3.192 32.823 11.051 1.00 57.55 50 PRO B O 1
ATOM 2559 N N . ILE B 1 54 ? -2.662 31.475 9.263 1.00 55.43 51 ILE B N 1
ATOM 2560 C CA . ILE B 1 54 ? -2.546 30.276 10.063 1.00 56.17 51 ILE B CA 1
ATOM 2561 C C . ILE B 1 54 ? -1.079 29.714 10.219 1.00 57.66 51 ILE B C 1
ATOM 2562 O O . ILE B 1 54 ? -0.669 29.227 11.291 1.00 57.53 51 ILE B O 1
ATOM 2567 N N . GLU B 1 55 ? -0.279 29.837 9.172 1.00 57.98 52 GLU B N 1
ATOM 2568 C CA . GLU B 1 55 ? 1.145 29.596 9.319 1.00 59.44 52 GLU B CA 1
ATOM 2569 C C . GLU B 1 55 ? 1.963 30.311 8.246 1.00 57.93 52 GLU B C 1
ATOM 2570 O O . GLU B 1 55 ? 1.472 30.665 7.173 1.00 55.23 52 GLU B O 1
ATOM 2576 N N . ASN B 1 56 ? 3.258 30.386 8.553 1.00 57.52 53 ASN B N 1
ATOM 2577 C CA . ASN B 1 56 ? 4.264 30.925 7.686 1.00 56.93 53 ASN B CA 1
ATOM 2578 C C . ASN B 1 56 ? 5.446 29.962 7.684 1.00 57.51 53 ASN B C 1
ATOM 2579 O O . ASN B 1 56 ? 5.858 29.369 8.739 1.00 54.83 53 ASN B O 1
ATOM 2584 N N . SER B 1 57 ? 5.972 29.812 6.474 1.00 58.06 54 SER B N 1
ATOM 2585 C CA . SER B 1 57 ? 7.010 28.833 6.192 1.00 58.93 54 SER B CA 1
ATOM 2586 C C . SER B 1 57 ? 8.265 29.150 7.064 1.00 59.68 54 SER B C 1
ATOM 2587 O O . SER B 1 57 ? 9.063 28.259 7.323 1.00 60.40 54 SER B O 1
ATOM 2590 N N . LEU B 1 58 ? 8.392 30.393 7.547 1.00 59.50 55 LEU B N 1
ATOM 2591 C CA . LEU B 1 58 ? 9.573 30.818 8.282 1.00 60.38 55 LEU B CA 1
ATOM 2592 C C . LEU B 1 58 ? 9.367 30.788 9.771 1.00 59.84 55 LEU B C 1
ATOM 2593 O O . LEU B 1 58 ? 10.279 30.463 10.490 1.00 61.50 55 LEU B O 1
ATOM 2598 N N . GLY B 1 59 ? 8.229 31.271 10.247 1.00 60.53 56 GLY B N 1
ATOM 2599 C CA . GLY B 1 59 ? 7.886 31.186 11.685 1.00 60.88 56 GLY B CA 1
ATOM 2600 C C . GLY B 1 59 ? 7.204 29.841 11.664 1.00 61.20 56 GLY B C 1
ATOM 2601 O O . GLY B 1 59 ? 7.641 28.921 10.950 1.00 64.18 56 GLY B O 1
ATOM 2602 N N . GLY B 1 60 ? 6.153 29.660 12.409 1.00 60.77 57 GLY B N 1
ATOM 2603 C CA . GLY B 1 60 ? 5.381 28.444 12.219 1.00 58.89 57 GLY B CA 1
ATOM 2604 C C . GLY B 1 60 ? 3.890 28.702 12.196 1.00 58.64 57 GLY B C 1
ATOM 2605 O O . GLY B 1 60 ? 3.377 29.653 11.561 1.00 56.90 57 GLY B O 1
ATOM 2606 N N . SER B 1 61 ? 3.197 27.814 12.897 1.00 58.73 58 SER B N 1
ATOM 2607 C CA . SER B 1 61 ? 1.767 27.888 13.047 1.00 59.42 58 SER B CA 1
ATOM 2608 C C . SER B 1 61 ? 1.436 29.104 13.844 1.00 59.93 58 SER B C 1
ATOM 2609 O O . SER B 1 61 ? 2.178 29.438 14.747 1.00 60.99 58 SER B O 1
ATOM 2612 N N . ILE B 1 62 ? 0.341 29.790 13.558 1.00 59.49 59 ILE B N 1
ATOM 2613 C CA . ILE B 1 62 ? 0.027 30.721 14.568 1.00 59.60 59 ILE B CA 1
ATOM 2614 C C . ILE B 1 62 ? -0.948 30.259 15.692 1.00 59.84 59 ILE B C 1
ATOM 2615 O O . ILE B 1 62 ? -2.190 30.276 15.574 1.00 58.77 59 ILE B O 1
ATOM 2620 N N . HIS B 1 63 ? -0.336 29.795 16.786 1.00 59.84 60 HIS B N 1
ATOM 2621 C CA . HIS B 1 63 ? -1.122 29.161 17.903 1.00 60.30 60 HIS B CA 1
ATOM 2622 C C . HIS B 1 63 ? -2.263 29.974 18.441 1.00 59.82 60 HIS B C 1
ATOM 2623 O O . HIS B 1 63 ? -3.384 29.481 18.610 1.00 60.33 60 HIS B O 1
ATOM 2630 N N . GLN B 1 64 ? -1.977 31.227 18.672 1.00 58.73 61 GLN B N 1
ATOM 2631 C CA . GLN B 1 64 ? -2.976 32.185 19.053 1.00 60.88 61 GLN B CA 1
ATOM 2632 C C . GLN B 1 64 ? -4.242 32.257 18.136 1.00 59.43 61 GLN B C 1
ATOM 2633 O O . GLN B 1 64 ? -5.347 32.352 18.650 1.00 60.09 61 GLN B O 1
ATOM 2639 N N . ASN B 1 65 ? -4.069 32.182 16.810 1.00 58.92 62 ASN B N 1
ATOM 2640 C CA . ASN B 1 65 ? -5.151 32.053 15.833 1.00 58.10 62 ASN B CA 1
ATOM 2641 C C . ASN B 1 65 ? -5.902 30.705 15.814 1.00 59.14 62 ASN B C 1
ATOM 2642 O O . ASN B 1 65 ? -7.155 30.687 15.832 1.00 58.99 62 ASN B O 1
ATOM 2647 N N . TYR B 1 66 ? -5.160 29.585 15.775 1.00 59.41 63 TYR B N 1
ATOM 2648 C CA . TYR B 1 66 ? -5.756 28.267 15.995 1.00 60.47 63 TYR B CA 1
ATOM 2649 C C . TYR B 1 66 ? -6.630 28.316 17.251 1.00 61.06 63 TYR B C 1
ATOM 2650 O O . TYR B 1 66 ? -7.786 27.858 17.215 1.00 61.15 63 TYR B O 1
ATOM 2659 N N . ASP B 1 67 ? -6.043 28.827 18.342 1.00 60.96 64 ASP B N 1
ATOM 2660 C CA . ASP B 1 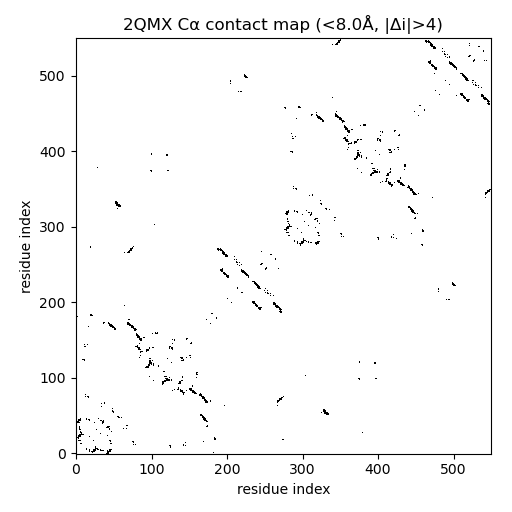67 ? -6.727 29.194 19.582 1.00 61.92 64 ASP B CA 1
ATOM 2661 C C . ASP B 1 67 ? -8.099 29.801 19.421 1.00 61.41 64 ASP B C 1
ATOM 2662 O O . ASP B 1 67 ? -9.025 29.364 20.082 1.00 62.17 64 ASP B O 1
ATOM 2667 N N . LEU B 1 68 ? -8.229 30.815 18.571 1.00 61.12 65 LEU B N 1
ATOM 2668 C CA . LEU B 1 68 ? -9.523 31.503 18.364 1.00 61.09 65 LEU B CA 1
ATOM 2669 C C . LEU B 1 68 ? -10.434 30.745 17.368 1.00 61.18 65 LEU B C 1
ATOM 2670 O O . LEU B 1 68 ? -11.657 30.758 17.492 1.00 60.83 65 LEU B O 1
ATOM 2675 N N . LEU B 1 69 ? -9.832 30.071 16.392 1.00 61.50 66 LEU B N 1
ATOM 2676 C CA . LEU B 1 69 ? -10.559 29.205 15.448 1.00 62.96 66 LEU B CA 1
ATOM 2677 C C . LEU B 1 69 ? -11.316 28.054 16.179 1.00 62.96 66 LEU B C 1
ATOM 2678 O O . LEU B 1 69 ? -12.384 27.617 15.772 1.00 62.98 66 LEU B O 1
ATOM 2683 N N . LEU B 1 70 ? -10.770 27.622 17.303 1.00 63.15 67 LEU B N 1
ATOM 2684 C CA . LEU B 1 70 ? -11.346 26.579 18.132 1.00 63.28 67 LEU B CA 1
ATOM 2685 C C . LEU B 1 70 ? -12.384 27.121 19.089 1.00 63.48 67 LEU B C 1
ATOM 2686 O O . LEU B 1 70 ? -13.336 26.411 19.458 1.00 63.11 67 LEU B O 1
ATOM 2691 N N . ARG B 1 71 ? -12.241 28.396 19.464 1.00 64.05 68 ARG B N 1
ATOM 2692 C CA . ARG B 1 71 ? -13.158 29.016 20.442 1.00 64.21 68 ARG B CA 1
ATOM 2693 C C . ARG B 1 71 ? -14.267 29.790 19.716 1.00 63.77 68 ARG B C 1
ATOM 2694 O O . ARG B 1 71 ? -15.206 30.334 20.356 1.00 63.77 68 ARG B O 1
ATOM 2702 N N . ARG B 1 72 ? -14.161 29.871 18.382 1.00 62.71 69 ARG B N 1
ATOM 2703 C CA . ARG B 1 72 ? -15.164 30.629 17.639 1.00 60.93 69 ARG B CA 1
ATOM 2704 C C . ARG B 1 72 ? -16.056 29.867 16.679 1.00 60.85 69 ARG B C 1
ATOM 2705 O O . ARG B 1 72 ? -15.619 28.888 16.047 1.00 57.97 69 ARG B O 1
ATOM 2713 N N . PRO B 1 73 ? -17.366 30.289 16.654 1.00 61.41 70 PRO B N 1
ATOM 2714 C CA . PRO B 1 73 ? -18.454 29.659 15.891 1.00 61.09 70 PRO B CA 1
ATOM 2715 C C . PRO B 1 73 ? -18.197 30.000 14.437 1.00 59.87 70 PRO B C 1
ATOM 2716 O O . PRO B 1 73 ? -18.877 30.835 13.835 1.00 61.05 70 PRO B O 1
ATOM 2720 N N . VAL B 1 74 ? -17.217 29.301 13.907 1.00 58.21 71 VAL B N 1
ATOM 2721 C CA . VAL B 1 74 ? -16.637 29.596 12.664 1.00 57.48 71 VAL B CA 1
ATOM 2722 C C . VAL B 1 74 ? -16.089 28.285 12.004 1.00 56.83 71 VAL B C 1
ATOM 2723 O O . VAL B 1 74 ? -15.769 27.313 12.685 1.00 58.60 71 VAL B O 1
ATOM 2727 N N . VAL B 1 75 ? -15.919 28.317 10.686 1.00 55.55 72 VAL B N 1
ATOM 2728 C CA . VAL B 1 75 ? -15.737 27.147 9.814 1.00 52.78 72 VAL B CA 1
ATOM 2729 C C . VAL B 1 75 ? -14.771 27.518 8.669 1.00 51.25 72 VAL B C 1
ATOM 2730 O O . VAL B 1 75 ? -15.020 28.490 7.933 1.00 51.25 72 VAL B O 1
ATOM 2734 N N . ILE B 1 76 ? -13.673 26.801 8.495 1.00 50.14 73 ILE B N 1
ATOM 2735 C CA . ILE B 1 76 ? -12.867 27.057 7.232 1.00 49.99 73 ILE B CA 1
ATOM 2736 C C . ILE B 1 76 ? -13.650 26.842 5.885 1.00 46.99 73 ILE B C 1
ATOM 2737 O O . ILE B 1 76 ? -14.068 25.779 5.588 1.00 45.22 73 ILE B O 1
ATOM 2742 N N . LEU B 1 77 ? -13.736 27.843 5.054 1.00 46.37 74 LEU B N 1
ATOM 2743 C CA . LEU B 1 77 ? -14.359 27.659 3.746 1.00 47.44 74 LEU B CA 1
ATOM 2744 C C . LEU B 1 77 ? -13.366 27.425 2.580 1.00 47.08 74 LEU B C 1
ATOM 2745 O O . LEU B 1 77 ? -13.772 26.984 1.522 1.00 45.22 74 LEU B O 1
ATOM 2750 N N . ALA B 1 78 ? -12.081 27.745 2.816 1.00 47.79 75 ALA B N 1
ATOM 2751 C CA . ALA B 1 78 ? -11.002 27.803 1.815 1.00 49.19 75 ALA B CA 1
ATOM 2752 C C . ALA B 1 78 ? -9.728 28.029 2.496 1.00 51.19 75 ALA B C 1
ATOM 2753 O O . ALA B 1 78 ? -9.680 28.493 3.677 1.00 53.75 75 ALA B O 1
ATOM 2755 N N . GLU B 1 79 ? -8.669 27.756 1.751 1.00 51.24 76 GLU B N 1
ATOM 2756 C CA . GLU B 1 79 ? -7.353 28.173 2.161 1.00 52.41 76 GLU B CA 1
ATOM 2757 C C . GLU B 1 79 ? -6.735 28.841 0.931 1.00 52.88 76 GLU B C 1
ATOM 2758 O O . GLU B 1 79 ? -7.123 28.554 -0.220 1.00 52.09 76 GLU B O 1
ATOM 2764 N N . THR B 1 80 ? -5.896 29.859 0.948 1.00 53.70 77 THR B N 1
ATOM 2765 C CA . THR B 1 80 ? -4.857 30.232 -0.002 1.00 54.48 77 THR B CA 1
ATOM 2766 C C . THR B 1 80 ? -3.562 30.603 0.714 1.00 54.19 77 THR B C 1
ATOM 2767 O O . THR B 1 80 ? -3.335 30.532 1.837 1.00 54.64 77 THR B O 1
ATOM 2771 N N . PHE B 1 81 ? -2.524 30.607 -0.103 1.00 54.58 78 PHE B N 1
ATOM 2772 C CA . PHE B 1 81 ? -1.090 30.706 0.172 1.00 52.93 78 PHE B CA 1
ATOM 2773 C C . PHE B 1 81 ? -0.594 32.017 -0.442 1.00 53.18 78 PHE B C 1
ATOM 2774 O O . PHE B 1 81 ? -0.734 32.237 -1.637 1.00 52.48 78 PHE B O 1
ATOM 2782 N N . VAL B 1 82 ? -0.108 32.919 0.400 1.00 53.24 79 VAL B N 1
ATOM 2783 C CA . VAL B 1 82 ? 0.432 34.213 -0.080 1.00 53.62 79 VAL B CA 1
ATOM 2784 C C . VAL B 1 82 ? 1.940 34.236 0.119 1.00 54.53 79 VAL B C 1
ATOM 2785 O O . VAL B 1 82 ? 2.400 34.049 1.268 1.00 54.38 79 VAL B O 1
ATOM 2789 N N . LYS B 1 83 ? 2.660 34.358 -1.019 1.00 56.12 80 LYS B N 1
ATOM 2790 C CA . LYS B 1 83 ? 4.133 34.572 -1.123 1.00 57.76 80 LYS B CA 1
ATOM 2791 C C . LYS B 1 83 ? 4.482 35.981 -0.590 1.00 59.24 80 LYS B C 1
ATOM 2792 O O . LYS B 1 83 ? 4.069 37.005 -1.177 1.00 60.21 80 LYS B O 1
ATOM 2798 N N . VAL B 1 84 ? 5.171 36.044 0.541 1.00 59.31 81 VAL B N 1
ATOM 2799 C CA . VAL B 1 84 ? 5.412 37.309 1.211 1.00 59.02 81 VAL B CA 1
ATOM 2800 C C . VAL B 1 84 ? 6.602 37.892 0.536 1.00 60.49 81 VAL B C 1
ATOM 2801 O O . VAL B 1 84 ? 7.704 37.511 0.805 1.00 62.06 81 VAL B O 1
ATOM 2805 N N . GLU B 1 85 ? 6.385 38.786 -0.396 1.00 62.81 82 GLU B N 1
ATOM 2806 C CA . GLU B 1 85 ? 7.486 39.265 -1.226 1.00 65.08 82 GLU B CA 1
ATOM 2807 C C . GLU B 1 85 ? 7.721 40.733 -0.939 1.00 63.50 82 GLU B C 1
ATOM 2808 O O . GLU B 1 85 ? 6.862 41.540 -1.253 1.00 63.40 82 GLU B O 1
ATOM 2814 N N . HIS B 1 86 ? 8.847 41.049 -0.296 1.00 62.40 83 HIS B N 1
ATOM 2815 C CA . HIS B 1 86 ? 9.183 42.423 0.085 1.00 62.59 83 HIS B CA 1
ATOM 2816 C C . HIS B 1 86 ? 9.741 43.242 -1.051 1.00 61.92 83 HIS B C 1
ATOM 2817 O O . HIS B 1 86 ? 10.557 42.748 -1.843 1.00 63.72 83 HIS B O 1
ATOM 2824 N N . CYS B 1 87 ? 9.325 44.495 -1.120 1.00 60.81 84 CYS B N 1
ATOM 2825 C CA . CYS B 1 87 ? 9.873 45.403 -2.101 1.00 60.36 84 CYS B CA 1
ATOM 2826 C C . CYS B 1 87 ? 10.438 46.603 -1.396 1.00 58.91 84 CYS B C 1
ATOM 2827 O O . CYS B 1 87 ? 9.939 46.989 -0.327 1.00 57.44 84 CYS B O 1
ATOM 2830 N N . LEU B 1 88 ? 11.505 47.157 -2.000 1.00 56.92 85 LEU B N 1
ATOM 2831 C CA . LEU B 1 88 ? 11.963 48.482 -1.623 1.00 55.48 85 LEU B CA 1
ATOM 2832 C C . LEU B 1 88 ? 11.150 49.461 -2.427 1.00 54.66 85 LEU B C 1
ATOM 2833 O O . LEU B 1 88 ? 11.131 49.432 -3.666 1.00 54.04 85 LEU B O 1
ATOM 2838 N N . LEU B 1 89 ? 10.449 50.298 -1.689 1.00 53.29 86 LEU B N 1
ATOM 2839 C CA . LEU B 1 89 ? 9.628 51.252 -2.308 1.00 53.51 86 LEU B CA 1
ATOM 2840 C C . LEU B 1 89 ? 10.130 52.639 -2.028 1.00 53.56 86 LEU B C 1
ATOM 2841 O O . LEU B 1 89 ? 10.710 52.911 -0.983 1.00 53.11 86 LEU B O 1
ATOM 2846 N N . GLY B 1 90 ? 9.883 53.504 -2.995 1.00 54.01 87 GLY B N 1
ATOM 2847 C CA . GLY B 1 90 ? 10.310 54.887 -2.947 1.00 56.00 87 GLY B CA 1
ATOM 2848 C C . GLY B 1 90 ? 9.387 55.780 -3.766 1.00 56.36 87 GLY B C 1
ATOM 2849 O O . GLY B 1 90 ? 8.558 55.274 -4.535 1.00 56.75 87 GLY B O 1
ATOM 2850 N N . LEU B 1 91 ? 9.519 57.093 -3.582 1.00 56.29 88 LEU B N 1
ATOM 2851 C CA . LEU B 1 91 ? 8.797 58.079 -4.412 1.00 57.02 88 LEU B CA 1
ATOM 2852 C C . LEU B 1 91 ? 9.358 58.120 -5.833 1.00 57.79 88 LEU B C 1
ATOM 2853 O O . LEU B 1 91 ? 10.532 57.818 -6.024 1.00 58.36 88 LEU B O 1
ATOM 2858 N N . PRO B 1 92 ? 8.530 58.462 -6.837 1.00 58.38 89 PRO B N 1
ATOM 2859 C CA . PRO B 1 92 ? 9.071 58.693 -8.191 1.00 58.46 89 PRO B CA 1
ATOM 2860 C C . PRO B 1 92 ? 10.319 59.563 -8.142 1.00 58.97 89 PRO B C 1
ATOM 2861 O O . PRO B 1 92 ? 10.260 60.675 -7.609 1.00 59.83 89 PRO B O 1
ATOM 2865 N N . GLY B 1 93 ? 11.434 59.080 -8.693 1.00 58.82 90 GLY B N 1
ATOM 2866 C CA . GLY B 1 93 ? 12.676 59.839 -8.657 1.00 58.98 90 GLY B CA 1
ATOM 2867 C C . GLY B 1 93 ? 13.693 59.380 -7.617 1.00 59.65 90 GLY B C 1
ATOM 2868 O O . GLY B 1 93 ? 14.904 59.663 -7.769 1.00 60.35 90 GLY B O 1
ATOM 2869 N N . ALA B 1 94 ? 13.212 58.669 -6.587 1.00 58.08 91 ALA B N 1
ATOM 2870 C CA . ALA B 1 94 ? 14.014 58.155 -5.495 1.00 57.22 91 ALA B CA 1
ATOM 2871 C C . ALA B 1 94 ? 15.008 57.095 -5.959 1.00 56.77 91 ALA B C 1
ATOM 2872 O O . ALA B 1 94 ? 14.843 56.474 -7.032 1.00 55.83 91 ALA B O 1
ATOM 2874 N N . SER B 1 95 ? 15.999 56.859 -5.095 1.00 56.09 92 SER B N 1
ATOM 2875 C CA . SER B 1 95 ? 17.212 56.163 -5.464 1.00 56.22 92 SER B CA 1
ATOM 2876 C C . SER B 1 95 ? 17.689 55.377 -4.273 1.00 56.81 92 SER B C 1
ATOM 2877 O O . SER B 1 95 ? 17.577 55.831 -3.130 1.00 56.78 92 SER B O 1
ATOM 2880 N N . VAL B 1 96 ? 18.242 54.194 -4.533 1.00 56.70 93 VAL B N 1
ATOM 2881 C CA . VAL B 1 96 ? 18.986 53.508 -3.499 1.00 56.29 93 VAL B CA 1
ATOM 2882 C C . VAL B 1 96 ? 20.326 54.229 -3.180 1.00 56.14 93 VAL B C 1
ATOM 2883 O O . VAL B 1 96 ? 20.799 54.246 -2.036 1.00 56.47 93 VAL B O 1
ATOM 2887 N N . GLU B 1 97 ? 20.922 54.881 -4.167 1.00 55.21 94 GLU B N 1
ATOM 2888 C CA . GLU B 1 97 ? 22.143 55.576 -3.864 1.00 55.28 94 GLU B CA 1
ATOM 2889 C C . GLU B 1 97 ? 21.849 56.926 -3.274 1.00 54.86 94 GLU B C 1
ATOM 2890 O O . GLU B 1 97 ? 22.755 57.656 -2.941 1.00 56.46 94 GLU B O 1
ATOM 2896 N N . THR B 1 98 ? 20.586 57.245 -3.112 1.00 53.92 95 THR B N 1
ATOM 2897 C CA . THR B 1 98 ? 20.208 58.573 -2.712 1.00 53.71 95 THR B CA 1
ATOM 2898 C C . THR B 1 98 ? 19.460 58.556 -1.383 1.00 53.32 95 THR B C 1
ATOM 2899 O O . THR B 1 98 ? 19.366 59.579 -0.706 1.00 52.54 95 THR B O 1
ATOM 2903 N N . ALA B 1 99 ? 18.960 57.372 -1.032 1.00 53.65 96 ALA B N 1
ATOM 2904 C CA . ALA B 1 99 ? 18.101 57.143 0.119 1.00 54.10 96 ALA B CA 1
ATOM 2905 C C . ALA B 1 99 ? 18.900 57.113 1.404 1.00 54.62 96 ALA B C 1
ATOM 2906 O O . ALA B 1 99 ? 20.096 56.811 1.380 1.00 54.99 96 ALA B O 1
ATOM 2908 N N . THR B 1 100 ? 18.209 57.360 2.514 1.00 54.34 97 THR B N 1
ATOM 2909 C CA . THR B 1 100 ? 18.812 57.664 3.799 1.00 55.21 97 THR B CA 1
ATOM 2910 C C . THR B 1 100 ? 18.236 56.740 4.901 1.00 55.51 97 THR B C 1
ATOM 2911 O O . THR B 1 100 ? 18.910 56.394 5.891 1.00 55.76 97 THR B O 1
ATOM 2915 N N . LYS B 1 101 ? 16.997 56.290 4.669 1.00 55.38 98 LYS B N 1
ATOM 2916 C CA . LYS B 1 101 ? 16.182 55.534 5.600 1.00 53.89 98 LYS B CA 1
ATOM 2917 C C . LYS B 1 101 ? 15.503 54.437 4.786 1.00 53.68 98 LYS B C 1
ATOM 2918 O O . LYS B 1 101 ? 15.132 54.678 3.630 1.00 53.52 98 LYS B O 1
ATOM 2924 N N . ALA B 1 102 ? 15.319 53.253 5.370 1.00 53.52 99 ALA B N 1
ATOM 2925 C CA . ALA B 1 102 ? 14.220 52.359 4.959 1.00 53.60 99 ALA B CA 1
ATOM 2926 C C . ALA B 1 102 ? 13.352 52.006 6.174 1.00 53.73 99 ALA B C 1
ATOM 2927 O O . ALA B 1 102 ? 13.861 51.581 7.244 1.00 52.44 99 ALA B O 1
ATOM 2937 N N . SER B 1 104 ? 10.155 49.891 7.682 1.00 51.13 101 SER B N 1
ATOM 2938 C CA . SER B 1 104 ? 9.299 48.730 7.616 1.00 50.36 101 SER B CA 1
ATOM 2939 C C . SER B 1 104 ? 9.066 48.161 9.021 1.00 50.03 101 SER B C 1
ATOM 2940 O O . SER B 1 104 ? 9.645 48.643 10.022 1.00 48.45 101 SER B O 1
ATOM 2943 N N . HIS B 1 105 ? 8.227 47.128 9.081 1.00 49.88 102 HIS B N 1
ATOM 2944 C CA . HIS B 1 105 ? 8.057 46.337 10.303 1.00 51.31 102 HIS B CA 1
ATOM 2945 C C . HIS B 1 105 ? 9.405 45.769 10.744 1.00 50.24 102 HIS B C 1
ATOM 2946 O O . HIS B 1 105 ? 10.153 45.300 9.905 1.00 52.19 102 HIS B O 1
ATOM 2953 N N . PRO B 1 106 ? 9.723 45.785 12.047 1.00 49.54 103 PRO B N 1
ATOM 2954 C CA . PRO B 1 106 ? 11.036 45.247 12.446 1.00 50.72 103 PRO B CA 1
ATOM 2955 C C . PRO B 1 106 ? 11.386 43.848 11.905 1.00 52.84 103 PRO B C 1
ATOM 2956 O O . PRO B 1 106 ? 12.497 43.632 11.448 1.00 53.43 103 PRO B O 1
ATOM 2960 N N . GLN B 1 107 ? 10.454 42.905 11.951 1.00 54.40 104 GLN B N 1
ATOM 2961 C CA . GLN B 1 107 ? 10.595 41.630 11.251 1.00 55.90 104 GLN B CA 1
ATOM 2962 C C . GLN B 1 107 ? 10.893 41.705 9.717 1.00 55.96 104 GLN B C 1
ATOM 2963 O O . GLN B 1 107 ? 11.704 40.893 9.246 1.00 57.24 104 GLN B O 1
ATOM 2969 N N . ALA B 1 108 ? 10.286 42.608 8.930 1.00 54.58 105 ALA B N 1
ATOM 2970 C CA . ALA B 1 108 ? 10.702 42.716 7.503 1.00 54.27 105 ALA B CA 1
ATOM 2971 C C . ALA B 1 108 ? 12.110 43.360 7.388 1.00 53.91 105 ALA B C 1
ATOM 2972 O O . ALA B 1 108 ? 12.925 42.999 6.525 1.00 53.20 105 ALA B O 1
ATOM 2974 N N . LEU B 1 109 ? 12.389 44.304 8.271 1.00 53.30 106 LEU B N 1
ATOM 2975 C CA . LEU B 1 109 ? 13.754 44.856 8.404 1.00 53.09 106 LEU B CA 1
ATOM 2976 C C . LEU B 1 109 ? 14.805 43.700 8.534 1.00 54.42 106 LEU B C 1
ATOM 2977 O O . LEU B 1 109 ? 15.816 43.595 7.744 1.00 53.34 106 LEU B O 1
ATOM 2982 N N . VAL B 1 110 ? 14.521 42.801 9.489 1.00 54.74 107 VAL B N 1
ATOM 2983 C CA . VAL B 1 110 ? 15.471 41.792 9.924 1.00 53.99 107 VAL B CA 1
ATOM 2984 C C . VAL B 1 110 ? 15.489 40.705 8.889 1.00 53.67 107 VAL B C 1
ATOM 2985 O O . VAL B 1 110 ? 16.495 40.193 8.588 1.00 55.11 107 VAL B O 1
ATOM 2989 N N . GLN B 1 111 ? 14.381 40.428 8.245 1.00 55.35 108 GLN B N 1
ATOM 2990 C CA . GLN B 1 111 ? 14.386 39.539 7.074 1.00 55.95 108 GLN B CA 1
ATOM 2991 C C . GLN B 1 111 ? 15.101 40.090 5.807 1.00 56.50 108 GLN B C 1
ATOM 2992 O O . GLN B 1 111 ? 15.349 39.316 4.894 1.00 57.84 108 GLN B O 1
ATOM 2998 N N . CYS B 1 112 ? 15.392 41.392 5.728 1.00 55.62 109 CYS B N 1
ATOM 2999 C CA . CYS B 1 112 ? 16.206 41.928 4.621 1.00 55.23 109 CYS B CA 1
ATOM 3000 C C . CYS B 1 112 ? 17.596 42.372 5.148 1.00 55.19 109 CYS B C 1
ATOM 3001 O O . CYS B 1 112 ? 18.180 43.339 4.640 1.00 54.47 109 CYS B O 1
ATOM 3004 N N . HIS B 1 113 ? 18.059 41.685 6.194 1.00 55.12 110 HIS B N 1
ATOM 3005 C CA . HIS B 1 113 ? 19.274 42.038 6.935 1.00 56.39 110 HIS B CA 1
ATOM 3006 C C . HIS B 1 113 ? 20.503 42.188 6.046 1.00 56.40 110 HIS B C 1
ATOM 3007 O O . HIS B 1 113 ? 21.359 43.047 6.311 1.00 56.40 110 HIS B O 1
ATOM 3014 N N . ASN B 1 114 ? 20.615 41.348 5.016 1.00 57.40 111 ASN B N 1
ATOM 3015 C CA . ASN B 1 114 ? 21.775 41.468 4.100 1.00 58.96 111 ASN B CA 1
ATOM 3016 C C . ASN B 1 114 ? 21.706 42.781 3.381 1.00 57.86 111 ASN B C 1
ATOM 3017 O O . ASN B 1 114 ? 22.670 43.486 3.289 1.00 57.55 111 ASN B O 1
ATOM 3022 N N . PHE B 1 115 ? 20.537 43.114 2.882 1.00 57.81 112 PHE B N 1
ATOM 3023 C CA . PHE B 1 115 ? 20.395 44.386 2.170 1.00 58.60 112 PHE B CA 1
ATOM 3024 C C . PHE B 1 115 ? 20.999 45.564 2.966 1.00 57.90 112 PHE B C 1
ATOM 3025 O O . PHE B 1 115 ? 21.726 46.427 2.400 1.00 57.61 112 PHE B O 1
ATOM 3033 N N . PHE B 1 116 ? 20.693 45.564 4.270 1.00 56.80 113 PHE B N 1
ATOM 3034 C CA . PHE B 1 116 ? 21.072 46.643 5.170 1.00 55.85 113 PHE B CA 1
ATOM 3035 C C . PHE B 1 116 ? 22.559 46.614 5.463 1.00 55.76 113 PHE B C 1
ATOM 3036 O O . PHE B 1 116 ? 23.191 47.684 5.559 1.00 55.26 113 PHE B O 1
ATOM 3044 N N . ALA B 1 117 ? 23.087 45.393 5.607 1.00 55.70 114 ALA B N 1
ATOM 3045 C CA . ALA B 1 117 ? 24.524 45.148 5.792 1.00 55.41 114 ALA B CA 1
ATOM 3046 C C . ALA B 1 117 ? 25.256 45.683 4.602 1.00 55.04 114 ALA B C 1
ATOM 3047 O O . ALA B 1 117 ? 26.161 46.469 4.769 1.00 56.51 114 ALA B O 1
ATOM 3049 N N . THR B 1 118 ? 24.830 45.329 3.398 1.00 54.60 115 THR B N 1
ATOM 3050 C CA . THR B 1 118 ? 25.503 45.803 2.183 1.00 54.18 115 THR B CA 1
ATOM 3051 C C . THR B 1 118 ? 25.232 47.204 1.751 1.00 54.57 115 THR B C 1
ATOM 3052 O O . THR B 1 118 ? 25.905 47.672 0.835 1.00 55.82 115 THR B O 1
ATOM 3056 N N . HIS B 1 119 ? 24.242 47.866 2.361 1.00 55.62 116 HIS B N 1
ATOM 3057 C CA . HIS B 1 119 ? 23.968 49.307 2.158 1.00 56.07 116 HIS B CA 1
ATOM 3058 C C . HIS B 1 119 ? 23.957 50.163 3.434 1.00 56.88 116 HIS B C 1
ATOM 3059 O O . HIS B 1 119 ? 22.898 50.673 3.799 1.00 56.80 116 HIS B O 1
ATOM 3066 N N . PRO B 1 120 ? 25.119 50.358 4.094 1.00 58.22 117 PRO B N 1
ATOM 3067 C CA . PRO B 1 120 ? 25.150 51.078 5.384 1.00 59.14 117 PRO B CA 1
ATOM 3068 C C . PRO B 1 120 ? 24.696 52.565 5.321 1.00 59.71 117 PRO B C 1
ATOM 3069 O O . PRO B 1 120 ? 24.346 53.162 6.344 1.00 61.21 117 PRO B O 1
ATOM 3073 N N . GLN B 1 121 ? 24.661 53.159 4.136 1.00 59.18 118 GLN B N 1
ATOM 3074 C CA . GLN B 1 121 ? 24.154 54.522 3.969 1.00 58.29 118 GLN B CA 1
ATOM 3075 C C . GLN B 1 121 ? 22.684 54.591 4.430 1.00 57.67 118 GLN B C 1
ATOM 3076 O O . GLN B 1 121 ? 22.193 55.642 4.891 1.00 57.70 118 GLN B O 1
ATOM 3082 N N . ILE B 1 122 ? 21.960 53.475 4.263 1.00 56.47 119 ILE B N 1
ATOM 3083 C CA . ILE B 1 122 ? 20.499 53.469 4.401 1.00 54.64 119 ILE B CA 1
ATOM 3084 C C . ILE B 1 122 ? 20.119 52.910 5.767 1.00 54.69 119 ILE B C 1
ATOM 3085 O O . ILE B 1 122 ? 20.199 51.712 5.964 1.00 53.01 119 ILE B O 1
ATOM 3090 N N . ARG B 1 123 ? 19.666 53.738 6.678 1.00 55.06 120 ARG B N 1
ATOM 3091 C CA . ARG B 1 123 ? 19.362 53.205 7.968 1.00 56.45 120 ARG B CA 1
ATOM 3092 C C . ARG B 1 123 ? 18.023 52.528 8.109 1.00 55.51 120 ARG B C 1
ATOM 3093 O O . ARG B 1 123 ? 17.005 53.020 7.683 1.00 55.46 120 ARG B O 1
ATOM 3101 N N . ALA B 1 124 ? 18.069 51.357 8.701 1.00 54.90 121 ALA B N 1
ATOM 3102 C CA . ALA B 1 124 ? 16.889 50.580 9.014 1.00 53.99 121 ALA B CA 1
ATOM 3103 C C . ALA B 1 124 ? 16.074 51.328 10.059 1.00 53.52 121 ALA B C 1
ATOM 3104 O O . ALA B 1 124 ? 16.623 51.813 11.048 1.00 54.05 121 ALA B O 1
ATOM 3106 N N . GLU B 1 125 ? 14.784 51.502 9.804 1.00 52.69 122 GLU B N 1
ATOM 3107 C CA . GLU B 1 125 ? 13.929 52.198 10.759 1.00 52.26 122 GLU B CA 1
ATOM 3108 C C . GLU B 1 125 ? 12.564 51.571 10.900 1.00 51.47 122 GLU B C 1
ATOM 3109 O O . GLU B 1 125 ? 11.783 51.448 9.949 1.00 50.50 122 GLU B O 1
ATOM 3115 N N . ALA B 1 126 ? 12.333 51.165 12.137 1.00 52.01 123 ALA B N 1
ATOM 3116 C CA . ALA B 1 126 ? 11.150 50.463 12.611 1.00 51.57 123 ALA B CA 1
ATOM 3117 C C . ALA B 1 126 ? 9.886 51.311 12.375 1.00 52.70 123 ALA B C 1
ATOM 3118 O O . ALA B 1 126 ? 9.927 52.552 12.492 1.00 51.91 123 ALA B O 1
ATOM 3120 N N . ALA B 1 127 ? 8.803 50.624 11.974 1.00 54.09 124 ALA B N 1
ATOM 3121 C CA . ALA B 1 127 ? 7.458 51.193 11.767 1.00 54.95 124 ALA B CA 1
ATOM 3122 C C . ALA B 1 127 ? 6.487 50.116 12.152 1.00 56.53 124 ALA B C 1
ATOM 3123 O O . ALA B 1 127 ? 6.878 48.910 12.233 1.00 57.87 124 ALA B O 1
ATOM 3125 N N . TYR B 1 128 ? 5.227 50.532 12.359 1.00 57.09 125 TYR B N 1
ATOM 3126 C CA . TYR B 1 128 ? 4.167 49.663 12.889 1.00 57.68 125 TYR B CA 1
ATOM 3127 C C . TYR B 1 128 ? 3.925 48.453 12.035 1.00 56.38 125 TYR B C 1
ATOM 3128 O O . TYR B 1 128 ? 3.790 47.357 12.560 1.00 57.87 125 TYR B O 1
ATOM 3137 N N . ASP B 1 129 ? 3.932 48.631 10.728 1.00 55.54 126 ASP B N 1
ATOM 3138 C CA . ASP B 1 129 ? 3.750 47.542 9.809 1.00 55.55 126 ASP B CA 1
ATOM 3139 C C . ASP B 1 129 ? 4.368 47.893 8.441 1.00 55.17 126 ASP B C 1
ATOM 3140 O O . ASP B 1 129 ? 4.937 48.975 8.289 1.00 55.36 126 ASP B O 1
ATOM 3145 N N . THR B 1 130 ? 4.256 46.997 7.452 1.00 54.52 127 THR B N 1
ATOM 3146 C CA . THR B 1 130 ? 4.826 47.238 6.147 1.00 55.09 127 THR B CA 1
ATOM 3147 C C . THR B 1 130 ? 4.065 48.280 5.283 1.00 56.01 127 THR B C 1
ATOM 3148 O O . THR B 1 130 ? 4.685 49.156 4.659 1.00 56.43 127 THR B O 1
ATOM 3152 N N . ALA B 1 131 ? 2.736 48.235 5.293 1.00 56.66 128 ALA B N 1
ATOM 3153 C CA . ALA B 1 131 ? 1.926 49.003 4.366 1.00 56.42 128 ALA B CA 1
ATOM 3154 C C . ALA B 1 131 ? 1.936 50.492 4.777 1.00 57.10 128 ALA B C 1
ATOM 3155 O O . ALA B 1 131 ? 2.031 51.398 3.913 1.00 56.27 128 ALA B O 1
ATOM 3157 N N . GLY B 1 132 ? 1.879 50.704 6.106 1.00 57.13 129 GLY B N 1
ATOM 3158 C CA . GLY B 1 132 ? 1.898 52.004 6.737 1.00 56.40 129 GLY B CA 1
ATOM 3159 C C . GLY B 1 132 ? 3.199 52.736 6.538 1.00 56.46 129 GLY B C 1
ATOM 3160 O O . GLY B 1 132 ? 3.272 53.983 6.585 1.00 55.92 129 GLY B O 1
ATOM 3161 N N . SER B 1 133 ? 4.229 51.935 6.321 1.00 57.38 130 SER B N 1
ATOM 3162 C CA . SER B 1 133 ? 5.560 52.400 5.877 1.00 57.59 130 SER B CA 1
ATOM 3163 C C . SER B 1 133 ? 5.514 52.945 4.448 1.00 58.18 130 SER B C 1
ATOM 3164 O O . SER B 1 133 ? 6.098 53.975 4.190 1.00 57.63 130 SER B O 1
ATOM 3167 N N . ALA B 1 134 ? 4.855 52.250 3.512 1.00 59.85 131 ALA B N 1
ATOM 3168 C CA . ALA B 1 134 ? 4.661 52.840 2.147 1.00 61.13 131 ALA B CA 1
ATOM 3169 C C . ALA B 1 134 ? 3.794 54.118 2.184 1.00 61.85 131 ALA B C 1
ATOM 3170 O O . ALA B 1 134 ? 3.983 55.017 1.355 1.00 61.36 131 ALA B O 1
ATOM 3172 N N . LYS B 1 135 ? 2.854 54.165 3.134 1.00 61.83 132 LYS B N 1
ATOM 3173 C CA . LYS B 1 135 ? 1.982 55.312 3.361 1.00 63.18 132 LYS B CA 1
ATOM 3174 C C . LYS B 1 135 ? 2.747 56.535 3.843 1.00 63.50 132 LYS B C 1
ATOM 3175 O O . LYS B 1 135 ? 2.577 57.645 3.275 1.00 63.69 132 LYS B O 1
ATOM 3189 N N . VAL B 1 137 ? 5.823 57.087 3.495 1.00 62.68 134 VAL B N 1
ATOM 3190 C CA . VAL B 1 137 ? 6.788 57.546 2.495 1.00 62.82 134 VAL B CA 1
ATOM 3191 C C . VAL B 1 137 ? 6.139 58.562 1.527 1.00 62.87 134 VAL B C 1
ATOM 3192 O O . VAL B 1 137 ? 6.735 59.624 1.208 1.00 62.36 134 VAL B O 1
ATOM 3196 N N . ALA B 1 138 ? 4.905 58.245 1.137 1.00 62.37 135 ALA B N 1
ATOM 3197 C CA . ALA B 1 138 ? 4.087 59.053 0.226 1.00 62.81 135 ALA B CA 1
ATOM 3198 C C . ALA B 1 138 ? 3.613 60.410 0.821 1.00 62.79 135 ALA B C 1
ATOM 3199 O O . ALA B 1 138 ? 3.625 61.463 0.138 1.00 62.61 135 ALA B O 1
ATOM 3201 N N . GLU B 1 139 ? 3.212 60.344 2.094 1.00 62.78 136 GLU B N 1
ATOM 3202 C CA . GLU B 1 139 ? 2.745 61.474 2.890 1.00 63.18 136 GLU B CA 1
ATOM 3203 C C . GLU B 1 139 ? 3.810 62.472 3.318 1.00 63.36 136 GLU B C 1
ATOM 3204 O O . GLU B 1 139 ? 3.510 63.657 3.445 1.00 63.10 136 GLU B O 1
ATOM 3210 N N . SER B 1 140 ? 5.030 61.990 3.567 1.00 64.12 137 SER B N 1
ATOM 3211 C CA . SER B 1 140 ? 6.170 62.840 3.958 1.00 65.22 137 SER B CA 1
ATOM 3212 C C . SER B 1 140 ? 6.863 63.528 2.790 1.00 65.67 137 SER B C 1
ATOM 3213 O O . SER B 1 140 ? 7.557 64.548 2.985 1.00 66.10 137 SER B O 1
ATOM 3216 N N . ARG B 1 141 ? 6.696 62.960 1.592 1.00 65.50 138 ARG B N 1
ATOM 3217 C CA . ARG B 1 141 ? 7.237 63.520 0.349 1.00 65.36 138 ARG B CA 1
ATOM 3218 C C . ARG B 1 141 ? 8.748 63.840 0.357 1.00 65.34 138 ARG B C 1
ATOM 3219 O O . ARG B 1 141 ? 9.230 64.779 -0.299 1.00 66.36 138 ARG B O 1
ATOM 3227 N N . ASP B 1 142 ? 9.537 63.063 1.086 1.00 64.92 139 ASP B N 1
ATOM 3228 C CA . ASP B 1 142 ? 10.951 63.131 0.792 1.00 63.34 139 ASP B CA 1
ATOM 3229 C C . ASP B 1 142 ? 11.504 61.883 0.118 1.00 62.50 139 ASP B C 1
ATOM 3230 O O . ASP B 1 142 ? 11.108 60.784 0.414 1.00 61.79 139 ASP B O 1
ATOM 3235 N N . LYS B 1 143 ? 12.364 62.091 -0.864 1.00 62.02 140 LYS B N 1
ATOM 3236 C CA . LYS B 1 143 ? 12.690 61.033 -1.793 1.00 61.79 140 LYS B CA 1
ATOM 3237 C C . LYS B 1 143 ? 13.827 60.248 -1.157 1.00 60.96 140 LYS B C 1
ATOM 3238 O O . LYS B 1 143 ? 14.235 59.190 -1.661 1.00 60.81 140 LYS B O 1
ATOM 3244 N N . SER B 1 144 ? 14.299 60.745 -0.011 1.00 59.55 141 SER B N 1
ATOM 3245 C CA . SER B 1 144 ? 15.377 60.065 0.706 1.00 59.27 141 SER B CA 1
ATOM 3246 C C . SER B 1 144 ? 14.912 58.977 1.709 1.00 58.14 141 SER B C 1
ATOM 3247 O O . SER B 1 144 ? 15.737 58.273 2.336 1.00 58.52 141 SER B O 1
ATOM 3250 N N . ALA B 1 145 ? 13.606 58.816 1.839 1.00 57.46 142 ALA B N 1
ATOM 3251 C CA . ALA B 1 145 ? 13.065 57.875 2.787 1.00 56.85 142 ALA B CA 1
ATOM 3252 C C . ALA B 1 145 ? 12.303 56.842 2.001 1.00 56.36 142 ALA B C 1
ATOM 3253 O O . ALA B 1 145 ? 11.455 57.168 1.175 1.00 56.65 142 ALA B O 1
ATOM 3255 N N . LEU B 1 146 ? 12.631 55.581 2.245 1.00 55.65 143 LEU B N 1
ATOM 3256 C CA . LEU B 1 146 ? 12.027 54.490 1.496 1.00 54.41 143 LEU B CA 1
ATOM 3257 C C . LEU B 1 146 ? 11.242 53.578 2.441 1.00 53.61 143 LEU B C 1
ATOM 3258 O O . LEU B 1 146 ? 11.305 53.729 3.675 1.00 53.07 143 LEU B O 1
ATOM 3263 N N . ALA B 1 147 ? 10.505 52.634 1.878 1.00 53.18 144 ALA B N 1
ATOM 3264 C CA . ALA B 1 147 ? 9.800 51.650 2.705 1.00 53.53 144 ALA B CA 1
ATOM 3265 C C . ALA B 1 147 ? 10.095 50.285 2.206 1.00 53.19 144 ALA B C 1
ATOM 3266 O O . ALA B 1 147 ? 10.425 50.123 1.020 1.00 53.61 144 ALA B O 1
ATOM 3268 N N . ILE B 1 148 ? 9.996 49.309 3.113 1.00 53.22 145 ILE B N 1
ATOM 3269 C CA . ILE B 1 148 ? 9.880 47.902 2.732 1.00 52.74 145 ILE B CA 1
ATOM 3270 C C . ILE B 1 148 ? 8.472 47.335 2.938 1.00 54.21 145 ILE B C 1
ATOM 3271 O O . ILE B 1 148 ? 7.954 47.225 4.074 1.00 54.59 145 ILE B O 1
ATOM 3276 N N . ALA B 1 149 ? 7.841 46.992 1.819 1.00 54.45 146 ALA B N 1
ATOM 3277 C CA . ALA B 1 149 ? 6.429 46.649 1.841 1.00 56.21 146 ALA B CA 1
ATOM 3278 C C . ALA B 1 149 ? 6.080 45.884 0.573 1.00 57.00 146 ALA B C 1
ATOM 3279 O O . ALA B 1 149 ? 6.967 45.704 -0.321 1.00 55.35 146 ALA B O 1
ATOM 3281 N N . SER B 1 150 ? 4.790 45.484 0.493 1.00 56.56 147 SER B N 1
ATOM 3282 C CA . SER B 1 150 ? 4.319 44.711 -0.643 1.00 57.73 147 SER B CA 1
ATOM 3283 C C . SER B 1 150 ? 4.289 45.529 -1.913 1.00 57.59 147 SER B C 1
ATOM 3284 O O . SER B 1 150 ? 4.364 46.715 -1.872 1.00 56.90 147 SER B O 1
ATOM 3287 N N . LYS B 1 151 ? 4.192 44.876 -3.052 1.00 58.88 148 LYS B N 1
ATOM 3288 C CA . LYS B 1 151 ? 4.022 45.589 -4.297 1.00 60.41 148 LYS B CA 1
ATOM 3289 C C . LYS B 1 151 ? 2.649 46.317 -4.285 1.00 61.07 148 LYS B C 1
ATOM 3290 O O . LYS B 1 151 ? 2.496 47.444 -4.768 1.00 61.57 148 LYS B O 1
ATOM 3296 N N . ARG B 1 152 ? 1.658 45.671 -3.695 1.00 61.68 149 ARG B N 1
ATOM 3297 C CA . ARG B 1 152 ? 0.344 46.264 -3.509 1.00 62.77 149 ARG B CA 1
ATOM 3298 C C . ARG B 1 152 ? 0.525 47.601 -2.744 1.00 62.33 149 ARG B C 1
ATOM 3299 O O . ARG B 1 152 ? 0.074 48.640 -3.211 1.00 61.48 149 ARG B O 1
ATOM 3307 N N . ALA B 1 153 ? 1.242 47.589 -1.612 1.00 62.43 150 ALA B N 1
ATOM 3308 C CA . ALA B 1 153 ? 1.317 48.806 -0.782 1.00 62.69 150 ALA B CA 1
ATOM 3309 C C . ALA B 1 153 ? 1.900 49.992 -1.573 1.00 63.12 150 ALA B C 1
ATOM 3310 O O . ALA B 1 153 ? 1.528 51.147 -1.387 1.00 62.90 150 ALA B O 1
ATOM 3312 N N . GLY B 1 154 ? 2.824 49.675 -2.471 1.00 64.19 151 GLY B N 1
ATOM 3313 C CA . GLY B 1 154 ? 3.455 50.661 -3.329 1.00 64.39 151 GLY B CA 1
ATOM 3314 C C . GLY B 1 154 ? 2.526 51.184 -4.397 1.00 64.57 151 GLY B C 1
ATOM 3315 O O . GLY B 1 154 ? 2.551 52.390 -4.682 1.00 65.37 151 GLY B O 1
ATOM 3316 N N . GLU B 1 155 ? 1.703 50.311 -4.988 1.00 64.59 152 GLU B N 1
ATOM 3317 C CA . GLU B 1 155 ? 0.773 50.747 -6.062 1.00 64.69 152 GLU B CA 1
ATOM 3318 C C . GLU B 1 155 ? -0.293 51.721 -5.583 1.00 63.88 152 GLU B C 1
ATOM 3319 O O . GLU B 1 155 ? -0.458 52.825 -6.163 1.00 64.39 152 GLU B O 1
ATOM 3325 N N . LEU B 1 156 ? -1.015 51.271 -4.554 1.00 61.76 153 LEU B N 1
ATOM 3326 C CA . LEU B 1 156 ? -1.851 52.084 -3.694 1.00 60.05 153 LEU B CA 1
ATOM 3327 C C . LEU B 1 156 ? -1.304 53.453 -3.406 1.00 58.78 153 LEU B C 1
ATOM 3328 O O . LEU B 1 156 ? -2.028 54.432 -3.442 1.00 57.65 153 LEU B O 1
ATOM 3333 N N . TYR B 1 157 ? -0.014 53.504 -3.090 1.00 58.46 154 TYR B N 1
ATOM 3334 C CA . TYR B 1 157 ? 0.615 54.753 -2.714 1.00 57.72 154 TYR B CA 1
ATOM 3335 C C . TYR B 1 157 ? 1.361 55.452 -3.826 1.00 57.02 154 TYR B C 1
ATOM 3336 O O . TYR B 1 157 ? 1.938 56.495 -3.591 1.00 57.84 154 TYR B O 1
ATOM 3345 N N . GLY B 1 158 ? 1.275 54.951 -5.052 1.00 56.65 155 GLY B N 1
ATOM 3346 C CA . GLY B 1 158 ? 2.042 55.536 -6.167 1.00 57.11 155 GLY B CA 1
ATOM 3347 C C . GLY B 1 158 ? 3.567 55.588 -5.989 1.00 57.55 155 GLY B C 1
ATOM 3348 O O . GLY B 1 158 ? 4.230 56.398 -6.613 1.00 58.11 155 GLY B O 1
ATOM 3349 N N . LEU B 1 159 ? 4.118 54.730 -5.124 1.00 58.09 156 LEU B N 1
ATOM 3350 C CA . LEU B 1 159 ? 5.565 54.551 -4.955 1.00 57.94 156 LEU B CA 1
ATOM 3351 C C . LEU B 1 159 ? 6.145 53.664 -6.046 1.00 58.49 156 LEU B C 1
ATOM 3352 O O . LEU B 1 159 ? 5.549 52.648 -6.418 1.00 58.35 156 LEU B O 1
ATOM 3357 N N . ASP B 1 160 ? 7.327 54.027 -6.532 1.00 59.68 157 ASP B N 1
ATOM 3358 C CA . ASP B 1 160 ? 8.089 53.174 -7.436 1.00 60.62 157 ASP B CA 1
ATOM 3359 C C . ASP B 1 160 ? 8.693 51.986 -6.668 1.00 61.27 157 ASP B C 1
ATOM 3360 O O . ASP B 1 160 ? 8.991 52.105 -5.470 1.00 61.35 157 ASP B O 1
ATOM 3365 N N . ILE B 1 161 ? 8.869 50.860 -7.376 1.00 61.83 158 ILE B N 1
ATOM 3366 C CA . ILE B 1 161 ? 9.560 49.662 -6.895 1.00 61.77 158 ILE B CA 1
ATOM 3367 C C . ILE B 1 161 ? 11.007 49.756 -7.273 1.00 62.58 158 ILE B C 1
ATOM 3368 O O . ILE B 1 161 ? 11.361 49.722 -8.450 1.00 62.55 158 ILE B O 1
ATOM 3373 N N . LEU B 1 162 ? 11.860 49.878 -6.271 1.00 63.94 159 LEU B N 1
ATOM 3374 C CA . LEU B 1 162 ? 13.280 50.069 -6.550 1.00 64.28 159 LEU B CA 1
ATOM 3375 C C . LEU B 1 162 ? 14.016 48.739 -6.608 1.00 65.25 159 LEU B C 1
ATOM 3376 O O . LEU B 1 162 ? 14.930 48.577 -7.415 1.00 65.60 159 LEU B O 1
ATOM 3381 N N . LYS B 1 163 ? 13.631 47.793 -5.753 1.00 66.14 160 LYS B N 1
ATOM 3382 C CA . LYS B 1 163 ? 14.131 46.419 -5.869 1.00 67.34 160 LYS B CA 1
ATOM 3383 C C . LYS B 1 163 ? 13.108 45.380 -5.480 1.00 68.74 160 LYS B C 1
ATOM 3384 O O . LYS B 1 163 ? 12.485 45.480 -4.419 1.00 68.65 160 LYS B O 1
ATOM 3390 N N . GLU B 1 164 ? 12.936 44.401 -6.376 1.00 70.73 161 GLU B N 1
ATOM 3391 C CA . GLU B 1 164 ? 12.075 43.239 -6.131 1.00 72.85 161 GLU B CA 1
ATOM 3392 C C . GLU B 1 164 ? 12.938 42.153 -5.493 1.00 73.35 161 GLU B C 1
ATOM 3393 O O . GLU B 1 164 ? 14.047 41.872 -5.969 1.00 73.90 161 GLU B O 1
ATOM 3399 N N . ASN B 1 165 ? 12.425 41.597 -4.390 1.00 73.84 162 ASN B N 1
ATOM 3400 C CA . ASN B 1 165 ? 13.002 40.464 -3.660 1.00 73.66 162 ASN B CA 1
ATOM 3401 C C . ASN B 1 165 ? 14.206 40.851 -2.827 1.00 72.86 162 ASN B C 1
ATOM 3402 O O . ASN B 1 165 ? 15.332 40.403 -3.042 1.00 73.38 162 ASN B O 1
ATOM 3407 N N . LEU B 1 166 ? 13.898 41.662 -1.827 1.00 71.93 163 LEU B N 1
ATOM 3408 C CA . LEU B 1 166 ? 14.865 42.280 -0.943 1.00 70.30 163 LEU B CA 1
ATOM 3409 C C . LEU B 1 166 ? 15.296 41.349 0.208 1.00 68.96 163 LEU B C 1
ATOM 3410 O O . LEU B 1 166 ? 16.381 41.489 0.773 1.00 68.91 163 LEU B O 1
ATOM 3415 N N . ALA B 1 167 ? 14.427 40.419 0.566 1.00 67.08 164 ALA B N 1
ATOM 3416 C CA . ALA B 1 167 ? 14.698 39.531 1.690 1.00 65.87 164 ALA B CA 1
ATOM 3417 C C . ALA B 1 167 ? 15.864 38.563 1.471 1.00 65.34 164 ALA B C 1
ATOM 3418 O O . ALA B 1 167 ? 16.152 38.156 0.346 1.00 64.78 164 ALA B O 1
ATOM 3420 N N . ASP B 1 168 ? 16.486 38.171 2.578 1.00 66.19 165 ASP B N 1
ATOM 3421 C CA . ASP B 1 168 ? 17.493 37.099 2.637 1.00 67.23 165 ASP B CA 1
ATOM 3422 C C . ASP B 1 168 ? 16.989 35.749 2.073 1.00 68.53 165 ASP B C 1
ATOM 3423 O O . ASP B 1 168 ? 17.696 35.089 1.325 1.00 68.87 165 ASP B O 1
ATOM 3428 N N . GLU B 1 169 ? 15.773 35.338 2.444 1.00 70.67 166 GLU B N 1
ATOM 3429 C CA . GLU B 1 169 ? 15.183 34.040 2.052 1.00 71.48 166 GLU B CA 1
ATOM 3430 C C . GLU B 1 169 ? 14.142 34.216 0.955 1.00 72.64 166 GLU B C 1
ATOM 3431 O O . GLU B 1 169 ? 13.142 34.932 1.159 1.00 71.68 166 GLU B O 1
ATOM 3437 N N . GLU B 1 170 ? 14.362 33.521 -0.168 1.00 74.48 167 GLU B N 1
ATOM 3438 C CA . GLU B 1 170 ? 13.475 33.539 -1.352 1.00 75.22 167 GLU B CA 1
ATOM 3439 C C . GLU B 1 170 ? 12.111 32.856 -1.157 1.00 75.81 167 GLU B C 1
ATOM 3440 O O . GLU B 1 170 ? 11.208 33.098 -1.948 1.00 76.40 167 GLU B O 1
ATOM 3446 N N . TRP B 1 171 ? 11.952 32.032 -0.106 1.00 76.02 168 TRP B N 1
ATOM 3447 C CA . TRP B 1 171 ? 10.721 31.236 0.133 1.00 75.89 168 TRP B CA 1
ATOM 3448 C C . TRP B 1 171 ? 9.965 31.615 1.451 1.00 73.07 168 TRP B C 1
ATOM 3449 O O . TRP B 1 171 ? 10.124 31.000 2.528 1.00 70.83 168 TRP B O 1
ATOM 3460 N N . ASN B 1 172 ? 9.156 32.657 1.340 1.00 69.56 169 ASN B N 1
ATOM 3461 C CA . ASN B 1 172 ? 8.414 33.172 2.465 1.00 66.83 169 ASN B CA 1
ATOM 3462 C C . ASN B 1 172 ? 6.988 33.131 1.991 1.00 66.03 169 ASN B C 1
ATOM 3463 O O . ASN B 1 172 ? 6.663 33.672 0.895 1.00 65.93 169 ASN B O 1
ATOM 3468 N N . ILE B 1 173 ? 6.170 32.389 2.733 1.00 63.91 170 ILE B N 1
ATOM 3469 C CA . ILE B 1 173 ? 4.816 32.069 2.293 1.00 62.41 170 ILE B CA 1
ATOM 3470 C C . ILE B 1 173 ? 3.985 31.947 3.506 1.00 61.01 170 ILE B C 1
ATOM 3471 O O . ILE B 1 173 ? 4.339 31.248 4.439 1.00 61.02 170 ILE B O 1
ATOM 3476 N N . THR B 1 174 ? 2.901 32.713 3.502 1.00 59.73 171 THR B N 1
ATOM 3477 C CA . THR B 1 174 ? 1.865 32.607 4.511 1.00 56.56 171 THR B CA 1
ATOM 3478 C C . THR B 1 174 ? 0.576 31.928 3.974 1.00 55.83 171 THR B C 1
ATOM 3479 O O . THR B 1 174 ? 0.030 32.270 2.912 1.00 54.06 171 THR B O 1
ATOM 3483 N N . ARG B 1 175 ? 0.152 30.909 4.721 1.00 55.73 172 ARG B N 1
ATOM 3484 C CA . ARG B 1 175 ? -1.094 30.191 4.487 1.00 55.57 172 ARG B CA 1
ATOM 3485 C C . ARG B 1 175 ? -2.249 30.796 5.359 1.00 55.56 172 ARG B C 1
ATOM 3486 O O . ARG B 1 175 ? -2.139 30.929 6.574 1.00 54.68 172 ARG B O 1
ATOM 3494 N N . PHE B 1 176 ? -3.302 31.201 4.655 1.00 54.65 173 PHE B N 1
ATOM 3495 C CA . PHE B 1 176 ? -4.474 31.795 5.186 1.00 56.35 173 PHE B CA 1
ATOM 3496 C C . PHE B 1 176 ? -5.711 30.886 4.991 1.00 56.38 173 PHE B C 1
ATOM 3497 O O . PHE B 1 176 ? -5.890 30.213 3.923 1.00 55.48 173 PHE B O 1
ATOM 3505 N N . PHE B 1 177 ? -6.568 30.924 6.020 1.00 55.42 174 PHE B N 1
ATOM 3506 C CA . PHE B 1 177 ? -7.915 30.383 5.918 1.00 55.72 174 PHE B CA 1
ATOM 3507 C C . PHE B 1 177 ? -8.898 31.501 5.687 1.00 55.62 174 PHE B C 1
ATOM 3508 O O . PHE B 1 177 ? -8.919 32.510 6.434 1.00 54.28 174 PHE B O 1
ATOM 3516 N N . CYS B 1 178 ? -9.732 31.292 4.650 1.00 56.32 175 CYS B N 1
ATOM 3517 C CA . CYS B 1 178 ? -10.937 32.030 4.558 1.00 54.95 175 CYS B CA 1
ATOM 3518 C C . CYS B 1 178 ? -12.019 31.421 5.441 1.00 54.43 175 CYS B C 1
ATOM 3519 O O . CYS B 1 178 ? -12.412 30.267 5.269 1.00 53.76 175 CYS B O 1
ATOM 3522 N N . ILE B 1 179 ? -12.545 32.219 6.365 1.00 53.93 176 ILE B N 1
ATOM 3523 C CA . ILE B 1 179 ? -13.520 31.663 7.311 1.00 52.94 176 ILE B CA 1
ATOM 3524 C C . ILE B 1 179 ? -14.842 32.376 7.251 1.00 53.66 176 ILE B C 1
ATOM 3525 O O . ILE B 1 179 ? -14.941 33.437 6.657 1.00 53.96 176 ILE B O 1
ATOM 3530 N N . ALA B 1 180 ? -15.851 31.767 7.882 1.00 53.91 177 ALA B N 1
ATOM 3531 C CA . ALA B 1 180 ? -17.235 32.264 7.948 1.00 54.15 177 ALA B CA 1
ATOM 3532 C C . ALA B 1 180 ? -17.854 31.798 9.254 1.00 54.53 177 ALA B C 1
ATOM 3533 O O . ALA B 1 180 ? -17.268 30.974 9.971 1.00 55.21 177 ALA B O 1
ATOM 3535 N N . HIS B 1 181 ? -19.042 32.289 9.550 1.00 55.77 178 HIS B N 1
ATOM 3536 C CA . HIS B 1 181 ? -19.819 31.787 10.667 1.00 57.28 178 HIS B CA 1
ATOM 3537 C C . HIS B 1 181 ? -20.285 30.389 10.392 1.00 59.16 178 HIS B C 1
ATOM 3538 O O . HIS B 1 181 ? -20.716 30.087 9.282 1.00 58.90 178 HIS B O 1
ATOM 3545 N N . GLU B 1 182 ? -20.072 29.538 11.406 1.00 61.33 179 GLU B N 1
ATOM 3546 C CA . GLU B 1 182 ? -20.537 28.186 11.551 1.00 63.54 179 GLU B CA 1
ATOM 3547 C C . GLU B 1 182 ? -21.831 27.937 10.737 1.00 64.56 179 GLU B C 1
ATOM 3548 O O . GLU B 1 182 ? -21.872 27.094 9.851 1.00 64.17 179 GLU B O 1
ATOM 3554 N N . ASN B 1 183 ? -22.889 28.672 11.043 1.00 66.11 180 ASN B N 1
ATOM 3555 C CA . ASN B 1 183 ? -24.155 28.422 10.372 1.00 67.96 180 ASN B CA 1
ATOM 3556 C C . ASN B 1 183 ? -24.500 29.490 9.364 1.00 68.47 180 ASN B C 1
ATOM 3557 O O . ASN B 1 183 ? -25.663 29.751 9.078 1.00 68.81 180 ASN B O 1
ATOM 3562 N N . ASN B 1 184 ? -23.439 30.083 8.825 1.00 69.58 181 ASN B N 1
ATOM 3563 C CA . ASN B 1 184 ? -23.478 30.835 7.584 1.00 70.39 181 ASN B CA 1
ATOM 3564 C C . ASN B 1 184 ? -22.249 30.444 6.735 1.00 70.28 181 ASN B C 1
ATOM 3565 O O . ASN B 1 184 ? -21.375 31.278 6.439 1.00 70.46 181 ASN B O 1
ATOM 3570 N N . PRO B 1 185 ? -22.176 29.157 6.341 1.00 69.99 182 PRO B N 1
ATOM 3571 C CA . PRO B 1 185 ? -21.006 28.606 5.660 1.00 70.20 182 PRO B CA 1
ATOM 3572 C C . PRO B 1 185 ? -21.119 28.680 4.113 1.00 69.98 182 PRO B C 1
ATOM 3573 O O . PRO B 1 185 ? -20.728 27.749 3.396 1.00 70.86 182 PRO B O 1
ATOM 3577 N N . ASP B 1 186 ? -21.634 29.797 3.631 1.00 69.54 183 ASP B N 1
ATOM 3578 C CA . ASP B 1 186 ? -21.930 30.017 2.215 1.00 69.07 183 ASP B CA 1
ATOM 3579 C C . ASP B 1 186 ? -20.719 30.164 1.280 1.00 67.20 183 ASP B C 1
ATOM 3580 O O . ASP B 1 186 ? -20.090 31.206 1.262 1.00 67.63 183 ASP B O 1
ATOM 3585 N N . ILE B 1 187 ? -20.418 29.157 0.474 1.00 65.23 184 ILE B N 1
ATOM 3586 C CA . ILE B 1 187 ? -19.436 29.382 -0.569 1.00 64.15 184 ILE B CA 1
ATOM 3587 C C . ILE B 1 187 ? -19.856 30.264 -1.752 1.00 63.43 184 ILE B C 1
ATOM 3588 O O . ILE B 1 187 ? -18.994 30.851 -2.381 1.00 63.39 184 ILE B O 1
ATOM 3593 N N . SER B 1 188 ? -21.150 30.363 -2.073 1.00 63.62 185 SER B N 1
ATOM 3594 C CA . SER B 1 188 ? -21.613 31.129 -3.298 1.00 63.08 185 SER B CA 1
ATOM 3595 C C . SER B 1 188 ? -21.087 32.548 -3.380 1.00 61.75 185 SER B C 1
ATOM 3596 O O . SER B 1 188 ? -20.831 33.065 -4.472 1.00 62.11 185 SER B O 1
ATOM 3599 N N . HIS B 1 189 ? -20.941 33.168 -2.210 1.00 60.54 186 HIS B N 1
ATOM 3600 C CA . HIS B 1 189 ? -20.663 34.588 -2.095 1.00 59.46 186 HIS B CA 1
ATOM 3601 C C . HIS B 1 189 ? -19.231 34.905 -1.729 1.00 59.89 186 HIS B C 1
ATOM 3602 O O . HIS B 1 189 ? -18.974 35.994 -1.217 1.00 61.60 186 HIS B O 1
ATOM 3609 N N . LEU B 1 190 ? -18.324 33.940 -1.914 1.00 58.82 187 LEU B N 1
ATOM 3610 C CA . LEU B 1 190 ? -16.906 34.180 -2.193 1.00 57.94 187 LEU B CA 1
ATOM 3611 C C . LEU B 1 190 ? -16.818 34.615 -3.676 1.00 58.10 187 LEU B C 1
ATOM 3612 O O . LEU B 1 190 ? -17.810 34.492 -4.437 1.00 57.56 187 LEU B O 1
ATOM 3617 N N . LYS B 1 191 ? -15.670 35.163 -4.076 1.00 58.35 188 LYS B N 1
ATOM 3618 C CA . LYS B 1 191 ? -15.582 35.775 -5.405 1.00 59.32 188 LYS B CA 1
ATOM 3619 C C . LYS B 1 191 ? -15.246 34.777 -6.504 1.00 59.48 188 LYS B C 1
ATOM 3620 O O . LYS B 1 191 ? -15.617 34.935 -7.664 1.00 59.45 188 LYS B O 1
ATOM 3626 N N . VAL B 1 192 ? -14.562 33.731 -6.101 1.00 60.56 189 VAL B N 1
ATOM 3627 C CA . VAL B 1 192 ? -14.395 32.519 -6.896 1.00 61.27 189 VAL B CA 1
ATOM 3628 C C . VAL B 1 192 ? -14.456 31.303 -5.962 1.00 61.44 189 VAL B C 1
ATOM 3629 O O . VAL B 1 192 ? -13.860 31.313 -4.861 1.00 61.18 189 VAL B O 1
ATOM 3633 N N . ARG B 1 193 ? -15.130 30.257 -6.435 1.00 61.64 190 ARG B N 1
ATOM 3634 C CA . ARG B 1 193 ? -15.167 28.985 -5.733 1.00 62.12 190 ARG B CA 1
ATOM 3635 C C . ARG B 1 193 ? -13.796 28.342 -5.623 1.00 62.00 190 ARG B C 1
ATOM 3636 O O . ARG B 1 193 ? -13.073 28.240 -6.652 1.00 61.07 190 ARG B O 1
ATOM 3644 N N . PRO B 1 194 ? -13.464 27.888 -4.369 1.00 62.08 191 PRO B N 1
ATOM 3645 C CA . PRO B 1 194 ? -12.293 27.097 -4.062 1.00 62.46 191 PRO B CA 1
ATOM 3646 C C . PRO B 1 194 ? -12.265 25.835 -4.932 1.00 63.28 191 PRO B C 1
ATOM 3647 O O . PRO B 1 194 ? -13.297 25.165 -5.137 1.00 62.73 191 PRO B O 1
ATOM 3651 N N . ASP B 1 195 ? -11.086 25.570 -5.474 1.00 63.94 192 ASP B N 1
ATOM 3652 C CA . ASP B 1 195 ? -10.707 24.291 -6.021 1.00 64.47 192 ASP B CA 1
ATOM 3653 C C . ASP B 1 195 ? -10.858 23.167 -4.969 1.00 64.53 192 ASP B C 1
ATOM 3654 O O . ASP B 1 195 ? -10.134 23.108 -3.959 1.00 64.01 192 ASP B O 1
ATOM 3659 N N . VAL B 1 196 ? -11.804 22.277 -5.240 1.00 64.40 193 VAL B N 1
ATOM 3660 C CA . VAL B 1 196 ? -12.256 21.225 -4.317 1.00 65.00 193 VAL B CA 1
ATOM 3661 C C . VAL B 1 196 ? -11.930 19.749 -4.822 1.00 65.51 193 VAL B C 1
ATOM 3662 O O . VAL B 1 196 ? -12.382 18.763 -4.234 1.00 65.30 193 VAL B O 1
ATOM 3666 N N . ALA B 1 197 ? -11.116 19.636 -5.883 1.00 65.75 194 ALA B N 1
ATOM 3667 C CA . ALA B 1 197 ? -10.625 18.341 -6.424 1.00 66.09 194 ALA B CA 1
ATOM 3668 C C . ALA B 1 197 ? -9.838 17.483 -5.411 1.00 66.06 194 ALA B C 1
ATOM 3669 O O . ALA B 1 197 ? -9.984 16.243 -5.320 1.00 65.61 194 ALA B O 1
ATOM 3671 N N . ARG B 1 198 ? -8.978 18.156 -4.673 1.00 66.50 195 ARG B N 1
ATOM 3672 C CA . ARG B 1 198 ? -8.130 17.484 -3.725 1.00 68.30 195 ARG B CA 1
ATOM 3673 C C . ARG B 1 198 ? -8.448 18.103 -2.372 1.00 67.38 195 ARG B C 1
ATOM 3674 O O . ARG B 1 198 ? -7.545 18.373 -1.576 1.00 67.81 195 ARG B O 1
ATOM 3682 N N . GLN B 1 199 ? -9.726 18.412 -2.176 1.00 66.10 196 GLN B N 1
ATOM 3683 C CA . GLN B 1 199 ? -10.296 18.820 -0.898 1.00 65.49 196 GLN B CA 1
ATOM 3684 C C . GLN B 1 199 ? -9.564 18.373 0.370 1.00 63.66 196 GLN B C 1
ATOM 3685 O O . GLN B 1 199 ? -9.163 17.229 0.509 1.00 64.06 196 GLN B O 1
ATOM 3691 N N . LYS B 1 200 ? -9.393 19.280 1.309 1.00 62.46 197 LYS B N 1
ATOM 3692 C CA . LYS B 1 200 ? -8.600 18.989 2.524 1.00 61.82 197 LYS B CA 1
ATOM 3693 C C . LYS B 1 200 ? -9.510 19.140 3.730 1.00 59.64 197 LYS B C 1
ATOM 3694 O O . LYS B 1 200 ? -10.461 19.861 3.663 1.00 59.38 197 LYS B O 1
ATOM 3700 N N . THR B 1 201 ? -9.278 18.418 4.800 1.00 58.37 198 THR B N 1
ATOM 3701 C CA . THR B 1 201 ? -10.087 18.639 6.025 1.00 57.70 198 THR B CA 1
ATOM 3702 C C . THR B 1 201 ? -9.121 18.939 7.160 1.00 56.36 198 THR B C 1
ATOM 3703 O O . THR B 1 201 ? -8.041 18.339 7.226 1.00 57.13 198 THR B O 1
ATOM 3707 N N . SER B 1 202 ? -9.469 19.894 8.006 1.00 55.02 199 SER B N 1
ATOM 3708 C CA . SER B 1 202 ? -8.626 20.361 9.129 1.00 53.04 199 SER B CA 1
ATOM 3709 C C . SER B 1 202 ? -9.354 19.990 10.382 1.00 53.60 199 SER B C 1
ATOM 3710 O O . SER B 1 202 ? -10.560 20.262 10.493 1.00 54.56 199 SER B O 1
ATOM 3713 N N . ILE B 1 203 ? -8.682 19.396 11.336 1.00 53.00 200 ILE B N 1
ATOM 3714 C CA . ILE B 1 203 ? -9.357 19.133 12.602 1.00 54.11 200 ILE B CA 1
ATOM 3715 C C . ILE B 1 203 ? -8.449 19.546 13.707 1.00 54.64 200 ILE B C 1
ATOM 3716 O O . ILE B 1 203 ? -7.250 19.768 13.484 1.00 53.86 200 ILE B O 1
ATOM 3721 N N . VAL B 1 204 ? -8.999 19.662 14.911 1.00 55.45 201 VAL B N 1
ATOM 3722 C CA . VAL B 1 204 ? -8.094 19.665 16.046 1.00 55.74 201 VAL B CA 1
ATOM 3723 C C . VAL B 1 204 ? -8.614 18.700 17.072 1.00 56.23 201 VAL B C 1
ATOM 3724 O O . VAL B 1 204 ? -9.800 18.394 17.065 1.00 56.54 201 VAL B O 1
ATOM 3728 N N . PHE B 1 205 ? -7.704 18.098 17.850 1.00 56.19 202 PHE B N 1
ATOM 3729 C CA . PHE B 1 205 ? -8.111 17.249 18.963 1.00 54.79 202 PHE B CA 1
ATOM 3730 C C . PHE B 1 205 ? -7.113 17.234 20.058 1.00 53.84 202 PHE B C 1
ATOM 3731 O O . PHE B 1 205 ? -5.983 17.667 19.912 1.00 52.24 202 PHE B O 1
ATOM 3739 N N . ALA B 1 206 ? -7.597 16.740 21.182 1.00 54.23 203 ALA B N 1
ATOM 3740 C CA . ALA B 1 206 ? -6.858 16.706 22.396 1.00 54.44 203 ALA B CA 1
ATOM 3741 C C . ALA B 1 206 ? -6.931 15.248 22.856 1.00 55.46 203 ALA B C 1
ATOM 3742 O O . ALA B 1 206 ? -7.952 14.586 22.674 1.00 55.63 203 ALA B O 1
ATOM 3744 N N . LEU B 1 207 ? -5.812 14.754 23.379 1.00 55.85 204 LEU B N 1
ATOM 3745 C CA . LEU B 1 207 ? -5.658 13.388 23.909 1.00 56.77 204 LEU B CA 1
ATOM 3746 C C . LEU B 1 207 ? -5.141 13.433 25.336 1.00 56.43 204 LEU B C 1
ATOM 3747 O O . LEU B 1 207 ? -4.309 14.262 25.623 1.00 57.16 204 LEU B O 1
ATOM 3752 N N . PRO B 1 208 ? -5.583 12.534 26.207 1.00 57.24 205 PRO B N 1
ATOM 3753 C CA . PRO B 1 208 ? -4.941 12.319 27.530 1.00 58.65 205 PRO B CA 1
ATOM 3754 C C . PRO B 1 208 ? -3.533 11.824 27.275 1.00 59.76 205 PRO B C 1
ATOM 3755 O O . PRO B 1 208 ? -3.382 10.880 26.481 1.00 60.85 205 PRO B O 1
ATOM 3759 N N . ASN B 1 209 ? -2.521 12.401 27.915 1.00 59.97 206 ASN B N 1
ATOM 3760 C CA . ASN B 1 209 ? -1.158 12.165 27.453 1.00 61.37 206 ASN B CA 1
ATOM 3761 C C . ASN B 1 209 ? -0.497 10.803 27.827 1.00 62.24 206 ASN B C 1
ATOM 3762 O O . ASN B 1 209 ? 0.511 10.729 28.551 1.00 64.24 206 ASN B O 1
ATOM 3767 N N . GLU B 1 210 ? -1.068 9.711 27.327 1.00 63.01 207 GLU B N 1
ATOM 3768 C CA . GLU B 1 210 ? -0.488 8.390 27.531 1.00 62.67 207 GLU B CA 1
ATOM 3769 C C . GLU B 1 210 ? 0.484 8.164 26.427 1.00 61.79 207 GLU B C 1
ATOM 3770 O O . GLU B 1 210 ? 0.307 8.675 25.298 1.00 61.35 207 GLU B O 1
ATOM 3776 N N . GLN B 1 211 ? 1.542 7.423 26.760 1.00 61.00 208 GLN B N 1
ATOM 3777 C CA . GLN B 1 211 ? 2.520 7.020 25.763 1.00 58.71 208 GLN B CA 1
ATOM 3778 C C . GLN B 1 211 ? 1.720 6.242 24.683 1.00 57.41 208 GLN B C 1
ATOM 3779 O O . GLN B 1 211 ? 0.757 5.558 25.017 1.00 55.09 208 GLN B O 1
ATOM 3785 N N . GLY B 1 212 ? 2.052 6.438 23.401 1.00 56.67 209 GLY B N 1
ATOM 3786 C CA . GLY B 1 212 ? 1.310 5.769 22.289 1.00 55.50 209 GLY B CA 1
ATOM 3787 C C . GLY B 1 212 ? 0.042 6.412 21.798 1.00 55.84 209 GLY B C 1
ATOM 3788 O O . GLY B 1 212 ? -0.428 6.109 20.699 1.00 55.59 209 GLY B O 1
ATOM 3789 N N . SER B 1 213 ? -0.544 7.311 22.611 1.00 56.56 210 SER B N 1
ATOM 3790 C CA . SER B 1 213 ? -1.706 8.169 22.184 1.00 54.63 210 SER B CA 1
ATOM 3791 C C . SER B 1 213 ? -1.736 8.638 20.680 1.00 53.26 210 SER B C 1
ATOM 3792 O O . SER B 1 213 ? -2.700 8.509 19.947 1.00 52.90 210 SER B O 1
ATOM 3795 N N . LEU B 1 214 ? -0.684 9.241 20.251 1.00 50.88 211 LEU B N 1
ATOM 3796 C CA . LEU B 1 214 ? -0.730 9.848 18.947 1.00 52.90 211 LEU B CA 1
ATOM 3797 C C . LEU B 1 214 ? -0.748 8.793 17.766 1.00 53.30 211 LEU B C 1
ATOM 3798 O O . LEU B 1 214 ? -1.541 8.897 16.781 1.00 51.38 211 LEU B O 1
ATOM 3803 N N . PHE B 1 215 ? 0.090 7.762 17.969 1.00 52.82 212 PHE B N 1
ATOM 3804 C CA . PHE B 1 215 ? 0.127 6.555 17.209 1.00 53.34 212 PHE B CA 1
ATOM 3805 C C . PHE B 1 215 ? -1.261 5.961 17.066 1.00 54.09 212 PHE B C 1
ATOM 3806 O O . PHE B 1 215 ? -1.781 5.782 15.949 1.00 54.75 212 PHE B O 1
ATOM 3814 N N . ARG B 1 216 ? -1.882 5.710 18.205 1.00 54.26 213 ARG B N 1
ATOM 3815 C CA . ARG B 1 216 ? -3.248 5.244 18.280 1.00 54.09 213 ARG B CA 1
ATOM 3816 C C . ARG B 1 216 ? -4.256 6.118 17.599 1.00 55.04 213 ARG B C 1
ATOM 3817 O O . ARG B 1 216 ? -5.163 5.585 17.003 1.00 55.72 213 ARG B O 1
ATOM 3825 N N . ALA B 1 217 ? -4.120 7.463 17.703 1.00 56.49 214 ALA B N 1
ATOM 3826 C CA . ALA B 1 217 ? -4.933 8.444 16.959 1.00 55.95 214 ALA B CA 1
ATOM 3827 C C . ALA B 1 217 ? -4.670 8.514 15.415 1.00 57.40 214 ALA B C 1
ATOM 3828 O O . ALA B 1 217 ? -5.600 8.676 14.589 1.00 58.15 214 ALA B O 1
ATOM 3830 N N . LEU B 1 218 ? -3.407 8.423 15.036 1.00 57.84 215 LEU B N 1
ATOM 3831 C CA . LEU B 1 218 ? -3.010 8.440 13.667 1.00 58.08 215 LEU B CA 1
ATOM 3832 C C . LEU B 1 218 ? -3.444 7.147 13.006 1.00 58.58 215 LEU B C 1
ATOM 3833 O O . LEU B 1 218 ? -3.719 7.141 11.769 1.00 59.60 215 LEU B O 1
ATOM 3838 N N . ALA B 1 219 ? -3.465 6.061 13.807 1.00 57.15 216 ALA B N 1
ATOM 3839 C CA . ALA B 1 219 ? -3.864 4.697 13.358 1.00 57.01 216 ALA B CA 1
ATOM 3840 C C . ALA B 1 219 ? -5.198 4.795 12.688 1.00 57.10 216 ALA B C 1
ATOM 3841 O O . ALA B 1 219 ? -5.486 4.195 11.657 1.00 58.71 216 ALA B O 1
ATOM 3843 N N . THR B 1 220 ? -5.998 5.600 13.323 1.00 55.69 217 THR B N 1
ATOM 3844 C CA . THR B 1 220 ? -7.307 5.975 12.866 1.00 56.59 217 THR B CA 1
ATOM 3845 C C . THR B 1 220 ? -7.420 6.424 11.365 1.00 56.06 217 THR B C 1
ATOM 3846 O O . THR B 1 220 ? -8.373 6.014 10.679 1.00 54.18 217 THR B O 1
ATOM 3850 N N . PHE B 1 221 ? -6.466 7.240 10.897 1.00 55.21 218 PHE B N 1
ATOM 3851 C CA . PHE B 1 221 ? -6.460 7.708 9.504 1.00 55.58 218 PHE B CA 1
ATOM 3852 C C . PHE B 1 221 ? -5.670 6.745 8.662 1.00 55.00 218 PHE B C 1
ATOM 3853 O O . PHE B 1 221 ? -6.084 6.399 7.594 1.00 52.91 218 PHE B O 1
ATOM 3861 N N . ALA B 1 222 ? -4.524 6.301 9.189 1.00 54.72 219 ALA B N 1
ATOM 3862 C CA . ALA B 1 222 ? -3.537 5.588 8.395 1.00 55.67 219 ALA B CA 1
ATOM 3863 C C . ALA B 1 222 ? -4.013 4.200 7.977 1.00 56.73 219 ALA B C 1
ATOM 3864 O O . ALA B 1 222 ? -3.760 3.774 6.788 1.00 55.43 219 ALA B O 1
ATOM 3866 N N . LEU B 1 223 ? -4.681 3.484 8.909 1.00 55.66 220 LEU B N 1
ATOM 3867 C CA . LEU B 1 223 ? -5.126 2.116 8.547 1.00 56.00 220 LEU B CA 1
ATOM 3868 C C . LEU B 1 223 ? -6.362 2.207 7.666 1.00 55.56 220 LEU B C 1
ATOM 3869 O O . LEU B 1 223 ? -6.923 1.167 7.226 1.00 54.20 220 LEU B O 1
ATOM 3874 N N . ARG B 1 224 ? -6.765 3.455 7.394 1.00 53.46 221 ARG B N 1
ATOM 3875 C CA . ARG B 1 224 ? -7.973 3.722 6.610 1.00 53.13 221 ARG B CA 1
ATOM 3876 C C . ARG B 1 224 ? -7.686 4.276 5.163 1.00 53.63 221 ARG B C 1
ATOM 3877 O O . ARG B 1 224 ? -8.590 4.663 4.461 1.00 55.58 221 ARG B O 1
ATOM 3885 N N . GLY B 1 225 ? -6.431 4.335 4.776 1.00 54.63 222 GLY B N 1
ATOM 3886 C CA . GLY B 1 225 ? -5.971 4.845 3.487 1.00 55.46 222 GLY B CA 1
ATOM 3887 C C . GLY B 1 225 ? -5.908 6.372 3.416 1.00 56.50 222 GLY B C 1
ATOM 3888 O O . GLY B 1 225 ? -5.729 6.959 2.280 1.00 57.52 222 GLY B O 1
ATOM 3889 N N . ILE B 1 226 ? -6.045 7.033 4.576 1.00 54.08 223 ILE B N 1
ATOM 3890 C CA . ILE B 1 226 ? -6.198 8.492 4.569 1.00 54.14 223 ILE B CA 1
ATOM 3891 C C . ILE B 1 226 ? -4.812 9.164 4.719 1.00 56.06 223 ILE B C 1
ATOM 3892 O O . ILE B 1 226 ? -4.075 8.853 5.668 1.00 56.47 223 ILE B O 1
ATOM 3897 N N . ASP B 1 227 ? -4.516 10.091 3.783 1.00 55.36 224 ASP B N 1
ATOM 3898 C CA . ASP B 1 227 ? -3.244 10.773 3.682 1.00 55.97 224 ASP B CA 1
ATOM 3899 C C . ASP B 1 227 ? -3.170 12.137 4.379 1.00 55.21 224 ASP B C 1
ATOM 3900 O O . ASP B 1 227 ? -3.918 13.021 3.995 1.00 54.48 224 ASP B O 1
ATOM 3905 N N . LEU B 1 228 ? -2.269 12.278 5.373 1.00 54.74 225 LEU B N 1
ATOM 3906 C CA . LEU B 1 228 ? -2.116 13.547 6.127 1.00 56.45 225 LEU B CA 1
ATOM 3907 C C . LEU B 1 228 ? -1.292 14.581 5.375 1.00 56.80 225 LEU B C 1
ATOM 3908 O O . LEU B 1 228 ? -0.321 14.269 4.706 1.00 57.41 225 LEU B O 1
ATOM 3913 N N . THR B 1 229 ? -1.663 15.837 5.545 1.00 57.91 226 THR B N 1
ATOM 3914 C CA . THR B 1 229 ? -0.823 16.897 5.025 1.00 58.21 226 THR B CA 1
ATOM 3915 C C . THR B 1 229 ? -0.308 17.777 6.152 1.00 57.22 226 THR B C 1
ATOM 3916 O O . THR B 1 229 ? 0.509 18.617 5.899 1.00 58.45 226 THR B O 1
ATOM 3920 N N . LYS B 1 230 ? -0.724 17.550 7.393 1.00 55.42 227 LYS B N 1
ATOM 3921 C CA . LYS B 1 230 ? -0.177 18.365 8.498 1.00 54.91 227 LYS B CA 1
ATOM 3922 C C . LYS B 1 230 ? -0.419 17.667 9.749 1.00 54.73 227 LYS B C 1
ATOM 3923 O O . LYS B 1 230 ? -1.532 17.235 9.984 1.00 55.59 227 LYS B O 1
ATOM 3929 N N . ILE B 1 231 ? 0.589 17.648 10.603 1.00 54.70 228 ILE B N 1
ATOM 3930 C CA . ILE B 1 231 ? 0.430 17.120 11.937 1.00 54.97 228 ILE B CA 1
ATOM 3931 C C . ILE B 1 231 ? 1.281 17.960 12.831 1.00 54.86 228 ILE B C 1
ATOM 3932 O O . ILE B 1 231 ? 2.505 18.103 12.559 1.00 54.78 228 ILE B O 1
ATOM 3937 N N . GLU B 1 232 ? 0.686 18.452 13.925 1.00 53.82 229 GLU B N 1
ATOM 3938 C CA . GLU B 1 232 ? 1.471 19.171 14.931 1.00 54.00 229 GLU B CA 1
ATOM 3939 C C . GLU B 1 232 ? 0.939 19.127 16.353 1.00 53.14 229 GLU B C 1
ATOM 3940 O O . GLU B 1 232 ? -0.227 19.228 16.570 1.00 54.38 229 GLU B O 1
ATOM 3946 N N . SER B 1 233 ? 1.787 19.042 17.340 1.00 52.86 230 SER B N 1
ATOM 3947 C CA . SER B 1 233 ? 1.292 18.989 18.728 1.00 53.03 230 SER B CA 1
ATOM 3948 C C . SER B 1 233 ? 1.607 20.306 19.430 1.00 54.02 230 SER B C 1
ATOM 3949 O O . SER B 1 233 ? 2.536 21.015 19.033 1.00 53.49 230 SER B O 1
ATOM 3952 N N . ARG B 1 234 ? 0.901 20.563 20.528 1.00 54.86 231 ARG B N 1
ATOM 3953 C CA . ARG B 1 234 ? 1.252 21.617 21.496 1.00 55.48 231 ARG B CA 1
ATOM 3954 C C . ARG B 1 234 ? 0.460 21.277 22.747 1.00 55.46 231 ARG B C 1
ATOM 3955 O O . ARG B 1 234 ? -0.578 20.635 22.639 1.00 54.11 231 ARG B O 1
ATOM 3963 N N . PRO B 1 235 ? 0.926 21.736 23.926 1.00 57.36 232 PRO B N 1
ATOM 3964 C CA . PRO B 1 235 ? 0.322 21.309 25.185 1.00 59.60 232 PRO B CA 1
ATOM 3965 C C . PRO B 1 235 ? -0.933 22.061 25.530 1.00 61.64 232 PRO B C 1
ATOM 3966 O O . PRO B 1 235 ? -0.886 23.266 25.650 1.00 62.87 232 PRO B O 1
ATOM 3970 N N . SER B 1 236 ? -2.043 21.336 25.652 1.00 64.86 233 SER B N 1
ATOM 3971 C CA . SER B 1 236 ? -3.304 21.808 26.293 1.00 67.18 233 SER B CA 1
ATOM 3972 C C . SER B 1 236 ? -3.118 22.971 27.291 1.00 68.21 233 SER B C 1
ATOM 3973 O O . SER B 1 236 ? -2.549 22.808 28.387 1.00 68.02 233 SER B O 1
ATOM 3976 N N . ARG B 1 237 ? -3.585 24.144 26.883 1.00 70.16 234 ARG B N 1
ATOM 3977 C CA . ARG B 1 237 ? -3.545 25.313 27.743 1.00 72.48 234 ARG B CA 1
ATOM 3978 C C . ARG B 1 237 ? -4.553 25.090 28.839 1.00 72.95 234 ARG B C 1
ATOM 3979 O O . ARG B 1 237 ? -4.413 25.643 29.934 1.00 73.05 234 ARG B O 1
ATOM 3987 N N . LYS B 1 238 ? -5.530 24.223 28.566 1.00 73.72 235 LYS B N 1
ATOM 3988 C CA . LYS B 1 238 ? -6.649 24.121 29.479 1.00 74.38 235 LYS B CA 1
ATOM 3989 C C . LYS B 1 238 ? -6.752 22.925 30.408 1.00 74.61 235 LYS B C 1
ATOM 3990 O O . LYS B 1 238 ? -6.973 23.083 31.612 1.00 74.62 235 LYS B O 1
ATOM 3996 N N . LYS B 1 239 ? -6.527 21.733 29.881 1.00 75.17 236 LYS B N 1
ATOM 3997 C CA . LYS B 1 239 ? -6.510 20.542 30.743 1.00 74.88 236 LYS B CA 1
ATOM 3998 C C . LYS B 1 239 ? -5.078 20.249 31.236 1.00 73.56 236 LYS B C 1
ATOM 3999 O O . LYS B 1 239 ? -4.105 20.397 30.480 1.00 71.99 236 LYS B O 1
ATOM 4005 N N . ALA B 1 240 ? -4.991 19.865 32.518 1.00 72.77 237 ALA B N 1
ATOM 4006 C CA . ALA B 1 240 ? -3.723 19.656 33.235 1.00 72.03 237 ALA B CA 1
ATOM 4007 C C . ALA B 1 240 ? -2.736 18.791 32.440 1.00 71.45 237 ALA B C 1
ATOM 4008 O O . ALA B 1 240 ? -1.690 19.302 32.002 1.00 71.85 237 ALA B O 1
ATOM 4010 N N . PHE B 1 241 ? -3.095 17.519 32.199 1.00 69.64 238 PHE B N 1
ATOM 4011 C CA . PHE B 1 241 ? -2.206 16.550 31.529 1.00 67.74 238 PHE B CA 1
ATOM 4012 C C . PHE B 1 241 ? -2.521 16.257 30.010 1.00 65.59 238 PHE B C 1
ATOM 4013 O O . PHE B 1 241 ? -2.793 15.090 29.642 1.00 65.16 238 PHE B O 1
ATOM 4021 N N . GLU B 1 242 ? -2.524 17.260 29.125 1.00 61.56 239 GLU B N 1
ATOM 4022 C CA . GLU B 1 242 ? -2.828 16.911 27.726 1.00 59.23 239 GLU B CA 1
ATOM 4023 C C . GLU B 1 242 ? -2.142 17.722 26.616 1.00 56.52 239 GLU B C 1
ATOM 4024 O O . GLU B 1 242 ? -1.508 18.753 26.848 1.00 55.44 239 GLU B O 1
ATOM 4030 N N . TYR B 1 243 ? -2.314 17.243 25.404 1.00 54.50 240 TYR B N 1
ATOM 4031 C CA . TYR B 1 243 ? -1.735 17.884 24.222 1.00 54.53 240 TYR B CA 1
ATOM 4032 C C . TYR B 1 243 ? -2.812 18.157 23.174 1.00 52.82 240 TYR B C 1
ATOM 4033 O O . TYR B 1 243 ? -3.697 17.365 23.071 1.00 53.49 240 TYR B O 1
ATOM 4042 N N . LEU B 1 244 ? -2.738 19.259 22.438 1.00 51.94 241 LEU B N 1
ATOM 4043 C CA . LEU B 1 244 ? -3.577 19.479 21.237 1.00 53.35 241 LEU B CA 1
ATOM 4044 C C . LEU B 1 244 ? -2.840 19.140 19.999 1.00 52.96 241 LEU B C 1
ATOM 4045 O O . LEU B 1 244 ? -1.648 19.372 19.893 1.00 53.92 241 LEU B O 1
ATOM 4050 N N . PHE B 1 245 ? -3.579 18.701 19.023 1.00 53.00 242 PHE B N 1
ATOM 4051 C CA . PHE B 1 245 ? -2.968 18.302 17.774 1.00 54.06 242 PHE B CA 1
ATOM 4052 C C . PHE B 1 245 ? -3.720 18.924 16.700 1.00 53.20 242 PHE B C 1
ATOM 4053 O O . PHE B 1 245 ? -4.934 18.971 16.746 1.00 53.23 242 PHE B O 1
ATOM 4061 N N . TYR B 1 246 ? -2.978 19.380 15.722 1.00 54.43 243 TYR B N 1
ATOM 4062 C CA . TYR B 1 246 ? -3.579 19.941 14.541 1.00 54.93 243 TYR B CA 1
ATOM 4063 C C . TYR B 1 246 ? -3.375 18.892 13.504 1.00 54.05 243 TYR B C 1
ATOM 4064 O O . TYR B 1 246 ? -2.205 18.433 13.254 1.00 54.70 243 TYR B O 1
ATOM 4073 N N . ALA B 1 247 ? -4.479 18.452 12.927 1.00 51.68 244 ALA B N 1
ATOM 4074 C CA . ALA B 1 247 ? -4.299 17.598 11.802 1.00 52.38 244 ALA B CA 1
ATOM 4075 C C . ALA B 1 247 ? -4.981 18.061 10.516 1.00 51.50 244 ALA B C 1
ATOM 4076 O O . ALA B 1 247 ? -6.130 18.408 10.517 1.00 49.89 244 ALA B O 1
ATOM 4078 N N . ASP B 1 248 ? -4.279 17.983 9.397 1.00 52.13 245 ASP B N 1
ATOM 4079 C CA . ASP B 1 248 ? -4.976 18.197 8.109 1.00 51.05 245 ASP B CA 1
ATOM 4080 C C . ASP B 1 248 ? -4.859 16.949 7.349 1.00 51.13 245 ASP B C 1
ATOM 4081 O O . ASP B 1 248 ? -3.843 16.283 7.421 1.00 50.61 245 ASP B O 1
ATOM 4086 N N . PHE B 1 249 ? -5.886 16.610 6.587 1.00 51.75 246 PHE B N 1
ATOM 4087 C CA . PHE B 1 249 ? -5.724 15.450 5.751 1.00 53.30 246 PHE B CA 1
ATOM 4088 C C . PHE B 1 249 ? -6.532 15.623 4.447 1.00 53.23 246 PHE B C 1
ATOM 4089 O O . PHE B 1 249 ? -7.371 16.515 4.391 1.00 53.84 246 PHE B O 1
ATOM 4097 N N . ILE B 1 250 ? -6.281 14.807 3.429 1.00 52.50 247 ILE B N 1
ATOM 4098 C CA . ILE B 1 250 ? -7.113 14.903 2.222 1.00 54.19 247 ILE B CA 1
ATOM 4099 C C . ILE B 1 250 ? -8.355 14.022 2.202 1.00 55.35 247 ILE B C 1
ATOM 4100 O O . ILE B 1 250 ? -8.262 12.771 2.332 1.00 54.87 247 ILE B O 1
ATOM 4105 N N . GLY B 1 251 ? -9.506 14.682 1.985 1.00 56.01 248 GLY B N 1
ATOM 4106 C CA . GLY B 1 251 ? -10.816 14.055 1.978 1.00 57.11 248 GLY B CA 1
ATOM 4107 C C . GLY B 1 251 ? -11.810 15.039 2.577 1.00 58.79 248 GLY B C 1
ATOM 4108 O O . GLY B 1 251 ? -11.432 16.144 2.917 1.00 59.62 248 GLY B O 1
ATOM 4109 N N . HIS B 1 252 ? -13.067 14.620 2.707 1.00 59.66 249 HIS B N 1
ATOM 4110 C CA . HIS B 1 252 ? -14.163 15.393 3.285 1.00 60.48 249 HIS B CA 1
ATOM 4111 C C . HIS B 1 252 ? -14.703 14.729 4.523 1.00 60.38 249 HIS B C 1
ATOM 4112 O O . HIS B 1 252 ? -14.806 13.512 4.563 1.00 61.11 249 HIS B O 1
ATOM 4119 N N . ARG B 1 253 ? -15.014 15.538 5.532 1.00 60.39 250 ARG B N 1
ATOM 4120 C CA . ARG B 1 253 ? -15.814 15.211 6.730 1.00 61.54 250 ARG B CA 1
ATOM 4121 C C . ARG B 1 253 ? -16.801 14.024 6.542 1.00 61.36 250 ARG B C 1
ATOM 4122 O O . ARG B 1 253 ? -16.959 13.201 7.446 1.00 60.94 250 ARG B O 1
ATOM 4130 N N . GLU B 1 254 ? -17.492 13.976 5.384 1.00 60.62 251 GLU B N 1
ATOM 4131 C CA . GLU B 1 254 ? -18.591 13.023 5.196 1.00 60.98 251 GLU B CA 1
ATOM 4132 C C . GLU B 1 254 ? -18.288 11.975 4.160 1.00 60.94 251 GLU B C 1
ATOM 4133 O O . GLU B 1 254 ? -19.196 11.361 3.633 1.00 61.70 251 GLU B O 1
ATOM 4139 N N . ASP B 1 255 ? -17.011 11.819 3.830 1.00 61.02 252 ASP B N 1
ATOM 4140 C CA . ASP B 1 255 ? -16.530 10.602 3.216 1.00 60.84 252 ASP B CA 1
ATOM 4141 C C . ASP B 1 255 ? -16.635 9.461 4.238 1.00 60.11 252 ASP B C 1
ATOM 4142 O O . ASP B 1 255 ? -16.385 9.623 5.479 1.00 57.99 252 ASP B O 1
ATOM 4147 N N . GLN B 1 256 ? -16.969 8.303 3.695 1.00 59.10 253 GLN B N 1
ATOM 4148 C CA . GLN B 1 256 ? -17.243 7.163 4.532 1.00 60.25 253 GLN B CA 1
ATOM 4149 C C . GLN B 1 256 ? -16.071 6.871 5.422 1.00 59.59 253 GLN B C 1
ATOM 4150 O O . GLN B 1 256 ? -16.214 6.819 6.621 1.00 58.87 253 GLN B O 1
ATOM 4156 N N . ASN B 1 257 ? -14.963 6.543 4.797 1.00 60.65 254 ASN B N 1
ATOM 4157 C CA . ASN B 1 257 ? -13.612 6.710 5.278 1.00 61.79 254 ASN B CA 1
ATOM 4158 C C . ASN B 1 257 ? -13.290 7.632 6.411 1.00 60.11 254 ASN B C 1
ATOM 4159 O O . ASN B 1 257 ? -12.987 7.222 7.493 1.00 59.40 254 ASN B O 1
ATOM 4164 N N . VAL B 1 258 ? -13.316 8.897 6.071 1.00 57.96 255 VAL B N 1
ATOM 4165 C CA . VAL B 1 258 ? -13.088 10.021 6.943 1.00 57.10 255 VAL B CA 1
ATOM 4166 C C . VAL B 1 258 ? -13.978 10.008 8.234 1.00 57.61 255 VAL B C 1
ATOM 4167 O O . VAL B 1 258 ? -13.521 10.249 9.392 1.00 58.81 255 VAL B O 1
ATOM 4171 N N . HIS B 1 259 ? -15.240 9.733 8.014 1.00 57.09 256 HIS B N 1
ATOM 4172 C CA . HIS B 1 259 ? -16.198 9.742 9.048 1.00 58.22 256 HIS B CA 1
ATOM 4173 C C . HIS B 1 259 ? -15.919 8.661 10.064 1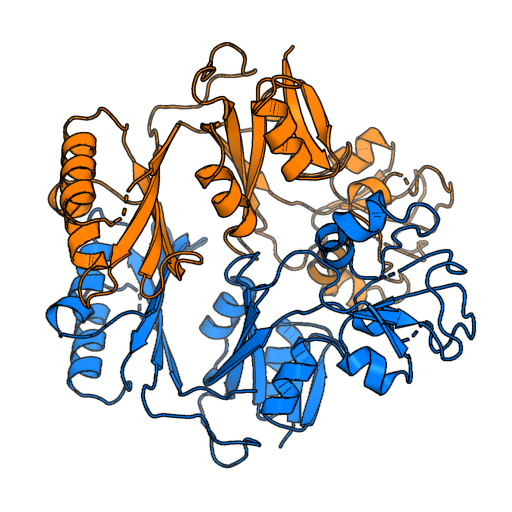.00 58.11 256 HIS B C 1
ATOM 4174 O O . HIS B 1 259 ? -15.987 8.919 11.297 1.00 58.98 256 HIS B O 1
ATOM 4181 N N . ASN B 1 260 ? -15.652 7.455 9.539 1.00 56.09 257 ASN B N 1
ATOM 4182 C CA . ASN B 1 260 ? -15.216 6.342 10.326 1.00 55.50 257 ASN B CA 1
ATOM 4183 C C . ASN B 1 260 ? -14.024 6.743 11.189 1.00 55.60 257 ASN B C 1
ATOM 4184 O O . ASN B 1 260 ? -14.018 6.564 12.459 1.00 54.42 257 ASN B O 1
ATOM 4189 N N . ALA B 1 261 ? -13.006 7.271 10.483 1.00 54.52 258 ALA B N 1
ATOM 4190 C CA . ALA B 1 261 ? -11.770 7.696 11.110 1.00 53.34 258 ALA B CA 1
ATOM 4191 C C . ALA B 1 261 ? -12.081 8.651 12.250 1.00 54.01 258 ALA B C 1
ATOM 4192 O O . ALA B 1 261 ? -11.638 8.457 13.332 1.00 53.94 258 ALA B O 1
ATOM 4194 N N . LEU B 1 262 ? -12.907 9.660 11.988 1.00 54.66 259 LEU B N 1
ATOM 4195 C CA . LEU B 1 262 ? -13.182 10.695 12.928 1.00 55.34 259 LEU B CA 1
ATOM 4196 C C . LEU B 1 262 ? -13.970 10.205 14.143 1.00 56.17 259 LEU B C 1
ATOM 4197 O O . LEU B 1 262 ? -13.698 10.603 15.288 1.00 55.27 259 LEU B O 1
ATOM 4202 N N . GLU B 1 263 ? -14.981 9.374 13.863 1.00 56.53 260 GLU B N 1
ATOM 4203 C CA . GLU B 1 263 ? -15.720 8.646 14.892 1.00 56.79 260 GLU B CA 1
ATOM 4204 C C . GLU B 1 263 ? -14.886 7.770 15.831 1.00 55.31 260 GLU B C 1
ATOM 4205 O O . GLU B 1 263 ? -15.055 7.796 17.017 1.00 55.53 260 GLU B O 1
ATOM 4211 N N . ASN B 1 264 ? -13.991 6.987 15.267 1.00 55.34 261 ASN B N 1
ATOM 4212 C CA . ASN B 1 264 ? -12.997 6.203 16.003 1.00 55.35 261 ASN B CA 1
ATOM 4213 C C . ASN B 1 264 ? -12.108 7.072 16.869 1.00 55.27 261 ASN B C 1
ATOM 4214 O O . ASN B 1 264 ? -11.901 6.771 18.065 1.00 56.03 261 ASN B O 1
ATOM 4219 N N . LEU B 1 265 ? -11.648 8.183 16.306 1.00 54.07 262 LEU B N 1
ATOM 4220 C CA . LEU B 1 265 ? -10.911 9.186 17.047 1.00 53.88 262 LEU B CA 1
ATOM 4221 C C . LEU B 1 265 ? -11.582 9.700 18.303 1.00 53.74 262 LEU B C 1
ATOM 4222 O O . LEU B 1 265 ? -10.998 9.709 19.426 1.00 52.93 262 LEU B O 1
ATOM 4227 N N . ARG B 1 266 ? -12.832 10.088 18.080 1.00 54.06 263 ARG B N 1
ATOM 4228 C CA . ARG B 1 266 ? -13.758 10.568 19.049 1.00 53.84 263 ARG B CA 1
ATOM 4229 C C . ARG B 1 266 ? -14.007 9.535 20.149 1.00 55.68 263 ARG B C 1
ATOM 4230 O O . ARG B 1 266 ? -14.565 9.871 21.211 1.00 55.24 263 ARG B O 1
ATOM 4238 N N . GLU B 1 267 ? -13.617 8.278 19.886 1.00 57.19 264 GLU B N 1
ATOM 4239 C CA . GLU B 1 267 ? -13.679 7.196 20.879 1.00 58.67 264 GLU B CA 1
ATOM 4240 C C . GLU B 1 267 ? -12.820 7.409 22.143 1.00 58.18 264 GLU B C 1
ATOM 4241 O O . GLU B 1 267 ? -13.284 7.213 23.275 1.00 58.85 264 GLU B O 1
ATOM 4247 N N . PHE B 1 268 ? -11.582 7.819 21.922 1.00 57.49 265 PHE B N 1
ATOM 4248 C CA . PHE B 1 268 ? -10.672 8.127 22.998 1.00 57.24 265 PHE B CA 1
ATOM 4249 C C . PHE B 1 268 ? -10.156 9.562 23.023 1.00 56.82 265 PHE B C 1
ATOM 4250 O O . PHE B 1 268 ? -9.758 10.015 24.096 1.00 58.23 265 PHE B O 1
ATOM 4258 N N . ALA B 1 269 ? -10.160 10.309 21.914 1.00 55.91 266 ALA B N 1
ATOM 4259 C CA . ALA B 1 269 ? -9.743 11.739 22.045 1.00 54.19 266 ALA B CA 1
ATOM 4260 C C . ALA B 1 269 ? -10.542 12.333 23.247 1.00 54.77 266 ALA B C 1
ATOM 4261 O O . ALA B 1 269 ? -11.622 11.884 23.541 1.00 53.81 266 ALA B O 1
ATOM 4263 N N . THR B 1 270 ? -9.982 13.310 23.946 1.00 55.33 267 THR B N 1
ATOM 4264 C CA . THR B 1 270 ? -10.749 14.095 24.887 1.00 56.69 267 THR B CA 1
ATOM 4265 C C . THR B 1 270 ? -11.697 15.074 24.179 1.00 55.91 267 THR B C 1
ATOM 4266 O O . THR B 1 270 ? -12.811 15.289 24.600 1.00 56.67 267 THR B O 1
ATOM 4278 N N . VAL B 1 272 ? -12.612 16.524 19.907 1.00 53.52 269 VAL B N 1
ATOM 4279 C CA . VAL B 1 272 ? -12.421 16.672 18.440 1.00 53.67 269 VAL B CA 1
ATOM 4280 C C . VAL B 1 272 ? -13.357 17.804 17.986 1.00 54.09 269 VAL B C 1
ATOM 4281 O O . VAL B 1 272 ? -14.517 17.850 18.379 1.00 54.93 269 VAL B O 1
ATOM 4285 N N . LYS B 1 273 ? -12.795 18.789 17.310 1.00 53.95 270 LYS B N 1
ATOM 4286 C CA . LYS B 1 273 ? -13.510 19.706 16.508 1.00 53.18 270 LYS B CA 1
ATOM 4287 C C . LYS B 1 273 ? -12.960 19.678 15.072 1.00 52.75 270 LYS B C 1
ATOM 4288 O O . LYS B 1 273 ? -11.753 19.740 14.838 1.00 51.26 270 LYS B O 1
ATOM 4294 N N . VAL B 1 274 ? -13.859 19.512 14.121 1.00 53.64 271 VAL B N 1
ATOM 4295 C CA . VAL B 1 274 ? -13.561 19.703 12.684 1.00 54.77 271 VAL B CA 1
ATOM 4296 C C . VAL B 1 274 ? -13.639 21.222 12.461 1.00 55.57 271 VAL B C 1
ATOM 4297 O O . VAL B 1 274 ? -14.610 21.868 12.857 1.00 57.23 271 VAL B O 1
ATOM 4301 N N . LEU B 1 275 ? -12.618 21.788 11.840 1.00 55.28 272 LEU B N 1
ATOM 4302 C CA . LEU B 1 275 ? -12.538 23.202 11.697 1.00 54.14 272 LEU B CA 1
ATOM 4303 C C . LEU B 1 275 ? -13.098 23.418 10.326 1.00 55.34 272 LEU B C 1
ATOM 4304 O O . LEU B 1 275 ? -13.579 24.517 10.043 1.00 55.42 272 LEU B O 1
ATOM 4309 N N . GLY B 1 276 ? -13.031 22.393 9.446 1.00 56.13 273 GLY B N 1
ATOM 4310 C CA . GLY B 1 276 ? -13.802 22.473 8.193 1.00 56.04 273 GLY B CA 1
ATOM 4311 C C . GLY B 1 276 ? -13.232 21.739 7.039 1.00 55.84 273 GLY B C 1
ATOM 4312 O O . GLY B 1 276 ? -12.116 21.336 7.089 1.00 55.77 273 GLY B O 1
ATOM 4313 N N . SER B 1 277 ? -14.023 21.558 5.987 1.00 56.53 274 SER B N 1
ATOM 4314 C CA . SER B 1 277 ? -13.580 20.845 4.775 1.00 56.23 274 SER B CA 1
ATOM 4315 C C . SER B 1 277 ? -13.662 21.785 3.624 1.00 57.32 274 SER B C 1
ATOM 4316 O O . SER B 1 277 ? -14.741 22.270 3.289 1.00 56.01 274 SER B O 1
ATOM 4319 N N . TYR B 1 278 ? -12.526 21.965 2.960 1.00 57.96 275 TYR B N 1
ATOM 4320 C CA . TYR B 1 278 ? -12.318 23.132 2.094 1.00 58.12 275 TYR B CA 1
ATOM 4321 C C . TYR B 1 278 ? -11.264 22.901 1.008 1.00 58.55 275 TYR B C 1
ATOM 4322 O O . TYR B 1 278 ? -10.398 22.081 1.125 1.00 59.98 275 TYR B O 1
ATOM 4331 N N . GLY B 1 279 ? -11.371 23.626 -0.066 1.00 60.23 276 GLY B N 1
ATOM 4332 C CA . GLY B 1 279 ? -10.442 23.499 -1.150 1.00 61.33 276 GLY B CA 1
ATOM 4333 C C . GLY B 1 279 ? -9.609 24.751 -1.145 1.00 62.03 276 GLY B C 1
ATOM 4334 O O . GLY B 1 279 ? -9.500 25.411 -0.120 1.00 62.43 276 GLY B O 1
ATOM 4335 N N . VAL B 1 280 ? -9.048 25.095 -2.292 1.00 62.58 277 VAL B N 1
ATOM 4336 C CA . VAL B 1 280 ? -7.935 26.027 -2.290 1.00 64.30 277 VAL B CA 1
ATOM 4337 C C . VAL B 1 280 ? -8.097 27.124 -3.349 1.00 64.45 277 VAL B C 1
ATOM 4338 O O . VAL B 1 280 ? -8.461 26.836 -4.515 1.00 64.26 277 VAL B O 1
ATOM 4342 N N . VAL B 1 281 ? -7.835 28.364 -2.930 1.00 63.70 278 VAL B N 1
ATOM 4343 C CA . VAL B 1 281 ? -7.874 29.490 -3.842 1.00 63.58 278 VAL B CA 1
ATOM 4344 C C . VAL B 1 281 ? -6.462 29.847 -4.290 1.00 64.12 278 VAL B C 1
ATOM 4345 O O . VAL B 1 281 ? -5.602 30.238 -3.524 1.00 63.73 278 VAL B O 1
ATOM 4349 N N . ASN B 1 282 ? -6.262 29.647 -5.583 1.00 65.72 279 ASN B N 1
ATOM 4350 C CA . ASN B 1 282 ? -5.063 29.991 -6.295 1.00 66.18 279 ASN B CA 1
ATOM 4351 C C . ASN B 1 282 ? -5.239 31.416 -6.634 1.00 66.74 279 ASN B C 1
ATOM 4352 O O . ASN B 1 282 ? -6.340 31.774 -7.091 1.00 68.20 279 ASN B O 1
ATOM 4357 N N . PRO B 1 283 ? -4.161 32.228 -6.505 1.00 66.51 280 PRO B N 1
ATOM 4358 C CA . PRO B 1 283 ? -4.262 33.571 -7.055 1.00 66.31 280 PRO B CA 1
ATOM 4359 C C . PRO B 1 283 ? -4.419 33.429 -8.597 1.00 67.22 280 PRO B C 1
ATOM 4360 O O . PRO B 1 283 ? -4.071 32.400 -9.209 1.00 67.57 280 PRO B O 1
#